Protein AF-A0A7R9QII0-F1 (afdb_monomer)

Sequence (532 aa):
MMVEILCGILSGGLYGPTINEHKTTFDPMNLSHCFIAINPECFAPGFAERMQDLMDSCRSQVPASGQSSVMVAGDPEREHMKLCDSLGGIPYHVNQIKFAKHTMNYILIVCLLGVSVGQLWADTCTMSTSQRQDCGDVSTTATSCTAKGCCWQVTTEAGRPNCFYMIADSTPATTSAPPPAPTPASSGKKVFIHMMPWFETKASNNGQWGQHWTMANMNPDIIQSNGERQIASHYYPLIDLYASGDPDVIDWQLGLMRLSGVTGVIIDWPGSYNALDYARNRQNAEAIIAGTQRNGLQFAIDYEDHNLALANVADTVGQATQDMEYLQNNYFSKANYVRINGAPLLLDFGPQTLEGSQWDQAFTPLNPKPLFLPLWYQIGDCGTSGKGEYPWIYSDFMSGLQNFYSNHPLPFKMGVAYPGFNTDYAAGGWGGPTWTIPVGTDTFSQTLSLALANADYIQVATWNDYGEGTMVEPTRDFGYSFLTILQQQLGSKHTQADLEQLTTIYNSKKANQGNQAQLALLETQRLALINS

InterPro domains:
  IPR000519 P-type trefoil domain [PF00088] (125-165)
  IPR000519 P-type trefoil domain [PS51448] (123-167)
  IPR000519 P-type trefoil domain [SM00018] (123-170)
  IPR000519 P-type trefoil domain [cd00111] (123-165)
  IPR003767 Malate/L-lactate dehydrogenase-like [PF02615] (1-95)
  IPR003767 Malate/L-lactate dehydrogenase-like [PTHR11091] (1-104)
  IPR036111 Malate/L-sulfolactate/L-lactate dehydrogenase-like superfamily [SSF89733] (1-103)
  IPR043143 Malate/L-sulfolactate/L-lactate dehydrogenase-like, NADPH binding domain [G3DSA:3.30.1370.60] (1-83)
  IPR044913 P-type trefoil domain superfamily [G3DSA:4.10.110.10] (118-170)
  IPR044913 P-type trefoil domain superfamily [SSF57492] (121-166)

Structure (mmCIF, N/CA/C/O backbone):
data_AF-A0A7R9QII0-F1
#
_entry.id   AF-A0A7R9QII0-F1
#
loop_
_atom_site.group_PDB
_atom_site.id
_atom_site.type_symbol
_atom_site.label_atom_id
_atom_site.label_alt_id
_atom_site.label_comp_id
_atom_site.label_asym_id
_atom_site.label_entity_id
_atom_site.label_seq_id
_atom_site.pdbx_PDB_ins_code
_atom_site.Cartn_x
_atom_site.Cartn_y
_atom_site.Cartn_z
_atom_site.occupancy
_atom_site.B_iso_or_equiv
_atom_site.auth_seq_id
_atom_site.auth_comp_id
_atom_site.auth_asym_id
_atom_site.auth_atom_id
_atom_site.pdbx_PDB_model_num
ATOM 1 N N . MET A 1 1 ? -39.741 -20.811 18.823 1.00 82.19 1 MET A N 1
ATOM 2 C CA . MET A 1 1 ? -39.951 -21.397 17.478 1.00 82.19 1 MET A CA 1
ATOM 3 C C . MET A 1 1 ? -39.461 -20.476 16.369 1.00 82.19 1 MET A C 1
ATOM 5 O O . MET A 1 1 ? -38.515 -20.855 15.707 1.00 82.19 1 MET A O 1
ATOM 9 N N . MET A 1 2 ? -40.021 -19.271 16.182 1.00 85.56 2 MET A N 1
ATOM 10 C CA . MET A 1 2 ? -39.556 -18.360 15.115 1.00 85.56 2 MET A CA 1
ATOM 11 C C . MET A 1 2 ? -38.064 -18.011 15.235 1.00 85.56 2 MET A C 1
ATOM 13 O O . MET A 1 2 ? -37.347 -18.078 14.248 1.00 85.56 2 MET A O 1
ATOM 17 N N . VAL A 1 3 ? -37.584 -17.754 16.456 1.00 82.19 3 VAL A N 1
ATOM 18 C CA . VAL A 1 3 ? -36.152 -17.551 16.740 1.00 82.19 3 VAL A CA 1
ATOM 19 C C . VAL A 1 3 ? -35.313 -18.772 16.349 1.00 82.19 3 VAL A C 1
ATOM 21 O O . VAL A 1 3 ? -34.310 -18.618 15.675 1.00 82.19 3 VAL A O 1
ATOM 24 N N . GLU A 1 4 ? -35.744 -19.986 16.696 1.00 87.38 4 GLU A N 1
ATOM 25 C CA . GLU A 1 4 ? -35.013 -21.218 16.348 1.00 87.38 4 GLU A CA 1
ATOM 26 C C . GLU A 1 4 ? -34.943 -21.429 14.832 1.00 87.38 4 GLU A C 1
ATOM 28 O O . GLU A 1 4 ? -33.899 -21.789 14.301 1.00 87.38 4 GLU A O 1
ATOM 33 N N . ILE A 1 5 ? -36.046 -21.173 14.120 1.00 90.06 5 ILE A N 1
ATOM 34 C CA . ILE A 1 5 ? -36.104 -21.308 12.661 1.00 90.06 5 ILE A CA 1
ATOM 35 C C . ILE A 1 5 ? -35.150 -20.311 12.007 1.00 90.06 5 ILE A C 1
ATOM 37 O O . ILE A 1 5 ? -34.329 -20.703 11.184 1.00 90.06 5 ILE A O 1
ATOM 41 N N . LEU A 1 6 ? -35.259 -19.034 12.377 1.00 89.44 6 LEU A N 1
ATOM 42 C CA . LEU A 1 6 ? -34.512 -17.959 11.732 1.00 89.44 6 LEU A CA 1
ATOM 43 C C . LEU A 1 6 ? -33.031 -17.974 12.107 1.00 89.44 6 LEU A C 1
ATOM 45 O O . LEU A 1 6 ? -32.183 -17.815 11.237 1.00 89.44 6 LEU A O 1
ATOM 49 N N . CYS A 1 7 ? -32.726 -18.169 13.388 1.00 85.62 7 CYS A N 1
ATOM 50 C CA . CYS A 1 7 ? -31.375 -18.017 13.914 1.00 85.62 7 CYS A CA 1
ATOM 51 C C . CYS A 1 7 ? -30.607 -19.331 14.035 1.00 85.62 7 CYS A C 1
ATOM 53 O O . CYS A 1 7 ? -29.396 -19.264 14.131 1.00 85.62 7 CYS A O 1
ATOM 55 N N . GLY A 1 8 ? -31.265 -20.492 14.087 1.00 88.50 8 GLY A N 1
ATOM 56 C CA . GLY A 1 8 ? -30.594 -21.792 14.195 1.00 88.50 8 GLY A CA 1
ATOM 57 C C . GLY A 1 8 ? -30.717 -22.599 12.908 1.00 88.50 8 GLY A C 1
ATOM 58 O O . GLY A 1 8 ? -29.732 -22.884 12.236 1.00 88.50 8 GLY A O 1
ATOM 59 N N . ILE A 1 9 ? -31.949 -22.942 12.528 1.00 90.44 9 ILE A N 1
ATOM 60 C CA . ILE A 1 9 ? -32.208 -23.877 11.425 1.00 90.44 9 ILE A CA 1
ATOM 61 C C . ILE A 1 9 ? -31.787 -23.304 10.066 1.00 90.44 9 ILE A C 1
ATOM 63 O O . ILE A 1 9 ? -31.111 -23.996 9.311 1.00 90.44 9 ILE A O 1
ATOM 67 N N . LEU A 1 10 ? -32.162 -22.060 9.742 1.00 85.75 10 LEU A N 1
ATOM 68 C CA . LEU A 1 10 ? -31.841 -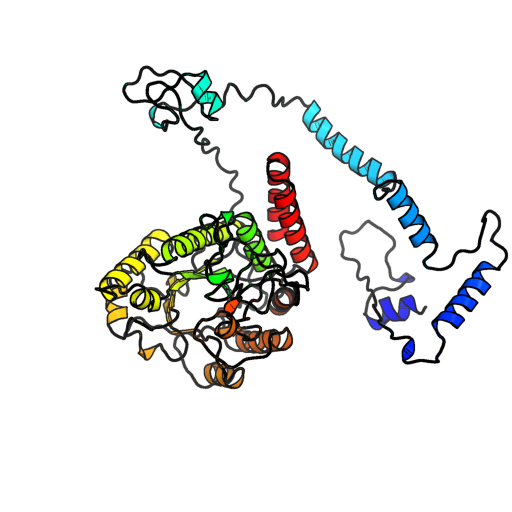21.456 8.441 1.00 85.75 10 LEU A CA 1
ATOM 69 C C . LEU A 1 10 ? -30.344 -21.190 8.248 1.00 85.75 10 LEU A C 1
ATOM 71 O O . LEU A 1 10 ? -29.857 -21.265 7.124 1.00 85.75 10 LEU A O 1
ATOM 75 N N . SER A 1 11 ? -29.622 -20.884 9.322 1.00 85.56 11 SER A N 1
ATOM 76 C CA . SER A 1 11 ? -28.190 -20.575 9.279 1.00 85.56 11 SER A CA 1
ATOM 77 C C . SER A 1 11 ? -27.290 -21.806 9.433 1.00 85.56 11 SER A C 1
ATOM 79 O O . SER A 1 11 ? -26.079 -21.688 9.278 1.00 85.56 11 SER A O 1
ATOM 81 N N . GLY A 1 12 ? -27.853 -22.975 9.766 1.00 87.00 12 GLY A N 1
ATOM 82 C CA . GLY A 1 12 ? -27.080 -24.177 10.104 1.00 87.00 12 GLY A CA 1
ATOM 83 C C . GLY A 1 12 ? -26.438 -24.147 11.501 1.00 87.00 12 GLY A C 1
ATOM 84 O O . GLY A 1 12 ? -25.517 -24.921 11.773 1.00 87.00 12 GLY A O 1
ATOM 85 N N . GLY A 1 13 ? -26.909 -23.263 12.383 1.00 87.00 13 GLY A N 1
ATOM 86 C CA . GLY A 1 13 ? -26.471 -23.163 13.773 1.00 87.00 13 GLY A CA 1
ATOM 87 C C . GLY A 1 13 ? -27.156 -24.166 14.705 1.00 87.00 13 GLY A C 1
ATOM 88 O O . GLY A 1 13 ? -28.163 -24.797 14.374 1.00 87.00 13 GLY A O 1
ATOM 89 N N . LEU A 1 14 ? -26.619 -24.293 15.917 1.00 85.69 14 LEU A N 1
ATOM 90 C CA . LEU A 1 14 ? -27.249 -25.036 17.007 1.00 85.69 14 LEU A CA 1
ATOM 91 C C . LEU A 1 14 ? -28.515 -24.310 17.492 1.00 85.69 14 LEU A C 1
ATOM 93 O O . LEU A 1 14 ? -28.587 -23.083 17.510 1.00 85.69 14 LEU A O 1
ATOM 97 N N . TYR A 1 15 ? -29.506 -25.090 17.910 1.00 86.31 15 TYR A N 1
ATOM 98 C CA . TYR A 1 15 ? -30.827 -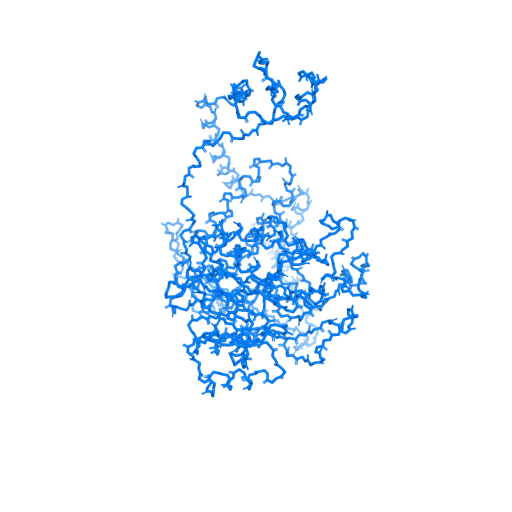24.641 18.361 1.00 86.31 15 TYR A CA 1
ATOM 99 C C . TYR A 1 15 ? -31.179 -25.290 19.705 1.00 86.31 15 TYR A C 1
ATOM 101 O O . TYR A 1 15 ? -30.685 -26.380 19.999 1.00 86.31 15 TYR A O 1
ATOM 109 N N . GLY A 1 16 ? -32.027 -24.644 20.510 1.00 81.06 16 GLY A N 1
ATOM 110 C CA . GLY A 1 16 ? -32.314 -24.942 21.928 1.00 81.06 16 GLY A CA 1
ATOM 111 C C . GLY A 1 16 ? -31.680 -26.216 22.536 1.00 81.06 16 GLY A C 1
ATOM 112 O O . GLY A 1 16 ? -30.638 -26.110 23.176 1.00 81.06 16 GLY A O 1
ATOM 113 N N . PRO A 1 17 ? -32.252 -27.425 22.342 1.00 82.69 17 PRO A N 1
ATOM 114 C CA . PRO A 1 17 ? -31.774 -28.666 22.980 1.00 82.69 17 PRO A CA 1
ATOM 115 C C . PRO A 1 17 ? -30.389 -29.165 22.539 1.00 82.69 17 PRO A C 1
ATOM 117 O O . PRO A 1 17 ? -29.831 -30.057 23.169 1.00 82.69 17 PRO A O 1
ATOM 120 N N . THR A 1 18 ? -29.865 -28.653 21.426 1.00 80.75 18 THR A N 1
ATOM 121 C CA . THR A 1 18 ? -28.542 -29.006 20.879 1.00 80.75 18 THR A CA 1
ATOM 122 C C . THR A 1 18 ? -27.448 -28.040 21.329 1.00 80.75 18 THR A C 1
ATOM 124 O O . THR A 1 18 ? -26.268 -28.280 21.078 1.00 80.75 18 THR A O 1
ATOM 127 N N . ILE A 1 19 ? -27.828 -26.947 21.998 1.00 78.50 19 ILE A N 1
ATOM 128 C CA . ILE A 1 19 ? -26.887 -26.016 22.607 1.00 78.50 19 ILE A CA 1
ATOM 129 C C . ILE A 1 19 ? -26.400 -26.658 23.903 1.00 78.50 19 ILE A C 1
ATOM 131 O O . ILE A 1 19 ? -27.171 -26.855 24.840 1.00 78.50 19 ILE A O 1
ATOM 135 N N . ASN A 1 20 ? -25.113 -26.994 23.955 1.00 69.38 20 ASN A N 1
ATOM 136 C CA . ASN A 1 20 ? -24.515 -27.559 25.156 1.00 69.38 20 ASN A CA 1
ATOM 137 C C . ASN A 1 20 ? -24.602 -26.547 26.306 1.00 69.38 20 ASN A C 1
ATOM 139 O O . ASN A 1 20 ? -23.980 -25.481 26.272 1.00 69.38 20 ASN A O 1
ATOM 143 N N . GLU A 1 21 ? -25.332 -26.898 27.361 1.00 60.50 21 GLU A N 1
ATOM 144 C CA . GLU A 1 21 ? -25.168 -26.254 28.655 1.00 60.50 21 GLU A CA 1
ATOM 145 C C . GLU A 1 21 ? -23.774 -26.641 29.153 1.00 60.50 21 GLU A C 1
ATOM 147 O O . GLU A 1 21 ? -23.586 -27.785 29.531 1.00 60.50 21 GLU A O 1
ATOM 152 N N . HIS A 1 22 ? -22.767 -25.767 29.042 1.00 49.97 22 HIS A N 1
ATOM 153 C CA . HIS A 1 22 ? -21.716 -25.550 30.050 1.00 49.97 22 HIS A CA 1
ATOM 154 C C . HIS A 1 22 ? -20.504 -24.775 29.504 1.00 49.97 22 HIS A C 1
ATOM 156 O O . HIS A 1 22 ? -19.934 -25.060 28.456 1.00 49.97 22 HIS A O 1
ATOM 162 N N . LYS A 1 23 ? -20.052 -23.819 30.323 1.00 46.09 23 LYS A N 1
ATOM 163 C CA . LYS A 1 23 ? -18.820 -23.021 30.211 1.00 46.09 23 LYS A CA 1
ATOM 164 C C . LYS A 1 23 ? -17.547 -23.848 30.499 1.00 46.09 23 LYS A C 1
ATOM 166 O O . LYS A 1 23 ? -16.675 -23.381 31.227 1.00 46.09 23 LYS A O 1
ATOM 171 N N . THR A 1 24 ? -17.481 -25.099 30.046 1.00 44.69 24 THR A N 1
ATOM 172 C CA . THR A 1 24 ? -16.428 -26.067 30.428 1.00 44.69 24 THR A CA 1
ATOM 173 C C . THR A 1 24 ? -15.530 -26.502 29.276 1.00 44.69 24 THR A C 1
ATOM 175 O O . THR A 1 24 ? -14.550 -27.202 29.516 1.00 44.69 24 THR A O 1
ATOM 178 N N . THR A 1 25 ? -15.821 -26.087 28.047 1.00 49.56 25 THR A N 1
ATOM 179 C CA . THR A 1 25 ? -14.994 -26.372 26.872 1.00 49.56 25 THR A CA 1
ATOM 180 C C . THR A 1 25 ? -14.550 -25.062 26.228 1.00 49.56 25 THR A C 1
ATOM 182 O O . THR A 1 25 ? -15.327 -24.114 26.140 1.00 49.56 25 THR A O 1
ATOM 185 N N . PHE A 1 26 ? -13.292 -25.009 25.786 1.00 55.25 26 PHE A N 1
ATOM 186 C CA . PHE A 1 26 ? -12.743 -23.912 24.974 1.00 55.25 26 PHE A CA 1
ATOM 187 C C . PHE A 1 26 ? -13.164 -24.013 23.498 1.00 55.25 26 PHE A C 1
ATOM 189 O O . PHE A 1 26 ? -12.687 -23.247 22.664 1.00 55.25 26 PHE A O 1
ATOM 196 N N . ASP A 1 27 ? -14.044 -24.960 23.173 1.00 57.41 27 ASP A N 1
ATOM 197 C CA . ASP A 1 27 ? -14.521 -25.175 21.817 1.00 57.41 27 ASP A CA 1
ATOM 198 C C . ASP A 1 27 ? -15.495 -24.058 21.408 1.00 57.41 27 ASP A C 1
ATOM 200 O O . ASP A 1 27 ? -16.428 -23.751 22.164 1.00 57.41 27 ASP A O 1
ATOM 204 N N . PRO A 1 28 ? -15.315 -23.452 20.219 1.00 60.91 28 PRO A N 1
ATOM 205 C CA . PRO A 1 28 ? -16.253 -22.480 19.676 1.00 60.91 28 PRO A CA 1
ATOM 206 C C . PRO A 1 28 ? -17.664 -23.070 19.608 1.00 60.91 28 PRO A C 1
ATOM 208 O O . PRO A 1 28 ? -17.891 -24.123 19.010 1.00 60.91 28 PRO A O 1
ATOM 211 N N . MET A 1 29 ? -18.633 -22.388 20.217 1.00 65.50 29 MET A N 1
ATOM 212 C CA . MET A 1 29 ? -20.031 -22.794 20.118 1.00 65.50 29 MET A CA 1
ATOM 213 C C . MET A 1 29 ? -20.562 -22.405 18.734 1.00 65.50 29 MET A C 1
ATOM 215 O O . MET A 1 29 ? -20.502 -21.233 18.368 1.00 65.50 29 MET A O 1
ATOM 219 N N . ASN A 1 30 ? -21.110 -23.367 17.983 1.00 80.31 30 ASN A N 1
ATOM 220 C CA . ASN A 1 30 ? -21.762 -23.135 16.685 1.00 80.31 30 ASN A CA 1
ATOM 221 C C . ASN A 1 30 ? -23.136 -22.455 16.869 1.00 80.31 30 ASN A C 1
ATOM 223 O O . ASN A 1 30 ? -24.184 -23.019 16.562 1.00 80.31 30 ASN A O 1
ATOM 227 N N . LEU A 1 31 ? -23.133 -21.267 17.468 1.00 83.50 31 LEU A N 1
ATOM 228 C CA . LEU A 1 31 ? -24.304 -20.413 17.614 1.00 83.50 31 LEU A CA 1
ATOM 229 C C . LEU A 1 31 ? -24.453 -19.553 16.364 1.00 83.50 31 LEU A C 1
ATOM 231 O O . LEU A 1 31 ? -23.494 -19.277 15.649 1.00 83.50 31 LEU A O 1
ATOM 235 N N . SER A 1 32 ? -25.673 -19.120 16.097 1.00 83.06 32 SER A N 1
ATOM 236 C CA . SER A 1 32 ? -25.985 -18.324 14.921 1.00 83.06 32 SER A CA 1
ATOM 237 C C . SER A 1 32 ? -26.992 -17.234 15.263 1.00 83.06 32 SER A C 1
ATOM 239 O O . SER A 1 32 ? -27.704 -17.305 16.268 1.00 83.06 32 SER A O 1
ATOM 241 N N . HIS A 1 33 ? -27.028 -16.201 14.426 1.00 84.94 33 HIS A N 1
ATOM 242 C CA . HIS A 1 33 ? -27.977 -15.101 14.530 1.00 84.94 33 HIS A CA 1
ATOM 243 C C . HIS A 1 33 ? -28.626 -14.815 13.177 1.00 84.94 33 HIS A C 1
ATOM 245 O O . HIS A 1 33 ? -28.117 -15.210 12.130 1.00 84.94 33 HIS A O 1
ATOM 251 N N . CYS A 1 34 ? -29.753 -14.113 13.201 1.00 86.25 34 CYS A N 1
ATOM 252 C CA . CYS A 1 34 ? -30.430 -13.649 12.002 1.00 86.25 34 CYS A CA 1
ATOM 253 C C . CYS A 1 34 ? -30.789 -12.177 12.180 1.00 86.25 34 CYS A C 1
ATOM 255 O O . CYS A 1 34 ? -31.411 -11.806 13.179 1.00 86.25 34 CYS A O 1
ATOM 257 N N . PHE A 1 35 ? -30.417 -11.353 11.203 1.00 89.00 35 PHE A N 1
ATOM 258 C CA . PHE A 1 35 ? -30.886 -9.978 11.095 1.00 89.00 35 PHE A CA 1
ATOM 259 C C . PHE A 1 35 ? -31.840 -9.861 9.917 1.00 89.00 35 PHE A C 1
ATOM 261 O O . PHE A 1 35 ? -31.536 -10.305 8.811 1.00 89.00 35 PHE A O 1
ATOM 268 N N . ILE A 1 36 ? -32.993 -9.240 10.157 1.00 86.00 36 ILE A N 1
ATOM 269 C CA . ILE A 1 36 ? -33.996 -8.983 9.128 1.00 86.00 36 ILE A CA 1
ATOM 270 C C . ILE A 1 36 ? -34.345 -7.500 9.183 1.00 86.00 36 ILE A C 1
ATOM 272 O O . ILE A 1 36 ? -34.853 -7.016 10.194 1.00 86.00 36 ILE A O 1
ATOM 276 N N . ALA A 1 37 ? -34.089 -6.789 8.087 1.00 90.50 37 ALA A N 1
ATOM 277 C CA . ALA A 1 37 ? -34.572 -5.430 7.890 1.00 90.50 37 ALA A CA 1
ATOM 278 C C . ALA A 1 37 ? -35.915 -5.488 7.154 1.00 90.50 37 ALA A C 1
ATOM 280 O O . ALA A 1 37 ? -35.995 -5.971 6.026 1.00 90.50 37 ALA A O 1
ATOM 281 N N . ILE A 1 38 ? -36.976 -5.016 7.805 1.00 88.88 38 ILE A N 1
ATOM 282 C CA . ILE A 1 38 ? -38.323 -4.967 7.232 1.00 88.88 38 ILE A CA 1
ATOM 283 C C . ILE A 1 38 ? -38.738 -3.506 7.155 1.00 88.88 38 ILE A C 1
ATOM 285 O O . ILE A 1 38 ? -38.748 -2.826 8.179 1.00 88.88 38 ILE A O 1
ATOM 289 N N . ASN A 1 39 ? -39.124 -3.039 5.966 1.00 90.44 39 ASN A N 1
ATOM 290 C CA . ASN A 1 39 ? -39.838 -1.774 5.845 1.00 90.44 39 ASN A CA 1
ATOM 291 C C . ASN A 1 39 ? -41.340 -2.015 6.114 1.00 90.44 39 ASN A C 1
ATOM 293 O O . ASN A 1 39 ? -42.009 -2.610 5.262 1.00 90.44 39 ASN A O 1
ATOM 297 N N . PRO A 1 40 ? -41.895 -1.583 7.265 1.00 92.00 40 PRO A N 1
ATOM 298 C CA . PRO A 1 40 ? -43.305 -1.800 7.587 1.00 92.00 40 PRO A CA 1
ATOM 299 C C . PRO A 1 40 ? -44.261 -1.063 6.635 1.00 92.00 40 PRO A C 1
ATOM 301 O O . PRO A 1 40 ? -45.417 -1.465 6.514 1.00 92.00 40 PRO A O 1
ATOM 304 N N . GLU A 1 41 ? -43.794 -0.031 5.925 1.00 89.12 41 GLU A N 1
ATOM 305 C CA . GLU A 1 41 ? -44.595 0.739 4.962 1.00 89.12 41 GLU A CA 1
ATOM 306 C C . GLU A 1 41 ? -44.944 -0.058 3.699 1.00 89.12 41 GLU A C 1
ATOM 308 O O . GLU A 1 41 ? -45.898 0.274 3.001 1.00 89.12 41 GLU A O 1
ATOM 313 N N . CYS A 1 42 ? -44.217 -1.143 3.417 1.00 93.62 42 CYS A N 1
ATOM 314 C CA . CYS A 1 42 ? -44.529 -2.050 2.312 1.00 93.62 42 CYS A CA 1
ATOM 315 C C . CYS A 1 42 ? -45.705 -3.000 2.616 1.00 93.62 42 CYS A C 1
ATOM 317 O O . CYS A 1 42 ? -46.102 -3.779 1.749 1.00 93.62 42 CYS A O 1
ATOM 319 N N . PHE A 1 43 ? -46.246 -2.969 3.838 1.00 91.19 43 PHE A N 1
ATOM 320 C CA . PHE A 1 43 ? -47.350 -3.819 4.288 1.00 91.19 43 PHE A CA 1
ATOM 321 C C . PHE A 1 43 ? -48.618 -2.985 4.530 1.00 91.19 43 PHE A C 1
ATOM 323 O O . PHE A 1 43 ? -48.779 -1.889 3.999 1.00 91.19 43 PHE A O 1
ATOM 330 N N . ALA A 1 44 ? -49.574 -3.514 5.301 1.00 93.19 44 ALA A N 1
ATOM 331 C CA . ALA A 1 44 ? -50.820 -2.809 5.580 1.00 93.19 44 ALA A CA 1
ATOM 332 C C . ALA A 1 44 ? -50.554 -1.429 6.232 1.00 93.19 44 ALA A C 1
ATOM 334 O O . ALA A 1 44 ? -49.833 -1.368 7.236 1.00 93.19 44 ALA A O 1
ATOM 335 N N . PRO A 1 45 ? -51.175 -0.339 5.738 1.00 92.69 45 PRO A N 1
ATOM 336 C CA . PRO A 1 45 ? -50.940 1.020 6.238 1.00 92.69 45 PRO A CA 1
ATOM 337 C C . PRO A 1 45 ? -51.347 1.147 7.706 1.00 92.69 45 PRO A C 1
ATOM 339 O O . PRO A 1 45 ? -52.280 0.471 8.127 1.00 92.69 45 PRO A O 1
ATOM 342 N N . GLY A 1 46 ? -50.687 2.005 8.486 1.00 93.25 46 GLY A N 1
ATOM 343 C CA . GLY A 1 46 ? -50.987 2.200 9.913 1.00 93.25 46 GLY A CA 1
ATOM 344 C C . GLY A 1 46 ? -50.347 1.157 10.843 1.00 93.25 46 GLY A C 1
ATOM 345 O O . GLY A 1 46 ? -50.965 0.683 11.798 1.00 93.25 46 GLY A O 1
ATOM 346 N N . PHE A 1 47 ? -49.137 0.696 10.505 1.00 94.56 47 PHE A N 1
ATOM 347 C CA . PHE A 1 47 ? -48.397 -0.280 11.312 1.00 94.56 47 PHE A CA 1
ATOM 348 C C . PHE A 1 47 ? -48.096 0.246 12.720 1.00 94.56 47 PHE A C 1
ATOM 350 O O . PHE A 1 47 ? -48.286 -0.490 13.687 1.00 94.56 47 PHE A O 1
ATOM 357 N N . ALA A 1 48 ? -47.663 1.504 12.838 1.00 90.75 48 ALA A N 1
ATOM 358 C CA . ALA A 1 48 ? -47.276 2.101 14.113 1.00 90.75 48 ALA A CA 1
ATOM 359 C C . ALA A 1 48 ? -48.454 2.149 15.095 1.00 90.75 48 ALA A C 1
ATOM 361 O O . ALA A 1 48 ? -48.307 1.741 16.243 1.00 90.75 48 ALA A O 1
ATOM 362 N N . GLU A 1 49 ? -49.635 2.555 14.631 1.00 94.38 49 GLU A N 1
ATOM 363 C CA . GLU A 1 49 ? -50.853 2.639 15.436 1.00 94.38 49 GLU A CA 1
ATOM 364 C C . GLU A 1 49 ? -51.302 1.259 15.914 1.00 94.38 49 GLU A C 1
ATOM 366 O O . GLU A 1 49 ? -51.608 1.084 17.090 1.00 94.38 49 GLU A O 1
ATOM 371 N N . ARG A 1 50 ? -51.285 0.250 15.034 1.00 95.12 50 ARG A N 1
ATOM 372 C CA . ARG A 1 50 ? -51.627 -1.129 15.421 1.00 95.12 50 ARG A CA 1
ATOM 373 C C . ARG A 1 50 ? -50.611 -1.740 16.379 1.00 95.12 50 ARG A C 1
ATOM 375 O O . ARG A 1 50 ? -50.989 -2.492 17.271 1.00 95.12 50 ARG A O 1
ATOM 382 N N . MET A 1 51 ? -49.325 -1.452 16.187 1.00 93.62 51 MET A N 1
ATOM 383 C CA . MET A 1 51 ? -48.284 -1.927 17.094 1.00 93.62 51 MET A CA 1
ATOM 384 C C . MET A 1 51 ? -48.418 -1.255 18.463 1.00 93.62 51 MET A C 1
ATOM 386 O O . MET A 1 51 ? -48.279 -1.921 19.485 1.00 93.62 51 MET A O 1
ATOM 390 N N . GLN A 1 52 ? -48.745 0.037 18.494 1.00 93.81 52 GLN A N 1
ATOM 391 C CA . GLN A 1 52 ? -49.032 0.765 19.726 1.00 93.81 52 GLN A CA 1
ATOM 392 C C . GLN A 1 52 ? -50.248 0.179 20.457 1.00 93.81 52 GLN A C 1
ATOM 394 O O . GLN A 1 52 ? -50.136 -0.152 21.633 1.00 93.81 52 GLN A O 1
ATOM 399 N N . ASP A 1 53 ? -51.356 -0.057 19.750 1.00 95.88 53 ASP A N 1
ATOM 400 C CA . ASP A 1 53 ? -52.566 -0.681 20.305 1.00 95.88 53 ASP A CA 1
ATOM 401 C C . ASP A 1 53 ? -52.297 -2.086 20.877 1.00 95.88 53 ASP A C 1
ATOM 403 O O . ASP A 1 53 ? -52.734 -2.424 21.981 1.00 95.88 53 ASP A O 1
ATOM 407 N N . LEU A 1 54 ? -51.488 -2.895 20.182 1.00 94.94 54 LEU A N 1
ATOM 408 C CA . LEU A 1 54 ? -51.042 -4.197 20.682 1.00 94.94 54 LEU A CA 1
ATOM 409 C C . LEU A 1 54 ? -50.196 -4.062 21.958 1.00 94.94 54 LEU A C 1
ATOM 411 O O . LEU A 1 54 ? -50.407 -4.806 22.917 1.00 94.94 54 LEU A O 1
ATOM 415 N N . MET A 1 55 ? -49.244 -3.124 21.994 1.00 94.06 55 MET A N 1
ATOM 416 C CA . MET A 1 55 ? -48.427 -2.884 23.189 1.00 94.06 55 MET A CA 1
ATOM 417 C C . MET A 1 55 ? -49.282 -2.435 24.377 1.00 94.06 55 MET A C 1
ATOM 419 O O . MET A 1 55 ? -49.086 -2.930 25.486 1.00 94.06 55 MET A O 1
ATOM 423 N N . ASP A 1 56 ? -50.247 -1.546 24.156 1.00 93.94 56 ASP A N 1
ATOM 424 C CA . ASP A 1 56 ? -51.132 -1.037 25.206 1.00 93.94 56 ASP A CA 1
ATOM 425 C C . ASP A 1 56 ? -52.100 -2.120 25.705 1.00 93.94 56 ASP A C 1
ATOM 427 O O . ASP A 1 56 ? -52.324 -2.265 26.911 1.00 93.94 56 ASP A O 1
ATOM 431 N N . SER A 1 57 ? -52.581 -2.977 24.804 1.00 94.81 57 SER A N 1
ATOM 432 C CA . SER A 1 57 ? -53.360 -4.170 25.150 1.00 94.81 57 SER A CA 1
ATOM 433 C C . SER A 1 57 ? -52.572 -5.138 26.038 1.00 94.81 57 SER A C 1
ATOM 435 O O . SER A 1 57 ? -53.118 -5.664 27.009 1.00 94.81 57 SER A O 1
ATOM 437 N N . CYS A 1 58 ? -51.281 -5.341 25.763 1.00 93.00 58 CYS A N 1
ATOM 438 C CA . CYS A 1 58 ? -50.403 -6.137 26.622 1.00 93.00 58 CYS A CA 1
ATOM 439 C C . CYS A 1 58 ? -50.180 -5.466 27.986 1.00 93.00 58 CYS A C 1
ATOM 441 O O . CYS A 1 58 ? -50.291 -6.121 29.020 1.00 93.00 58 CYS A O 1
ATOM 443 N N . ARG A 1 59 ? -49.908 -4.157 28.007 1.00 92.00 59 ARG A N 1
ATOM 444 C CA . ARG A 1 59 ? -49.650 -3.395 29.242 1.00 92.00 59 ARG A CA 1
ATOM 445 C C . ARG A 1 59 ? -50.867 -3.281 30.159 1.00 92.00 59 ARG A C 1
ATOM 447 O O . ARG A 1 59 ? -50.698 -3.149 31.367 1.00 92.00 59 ARG A O 1
ATOM 454 N N . SER A 1 60 ? -52.077 -3.339 29.603 1.00 93.31 60 SER A N 1
ATOM 455 C CA . SER A 1 60 ? -53.329 -3.294 30.370 1.00 93.31 60 SER A CA 1
ATOM 456 C C . SER A 1 60 ? -53.700 -4.620 31.046 1.00 93.31 60 SER A C 1
ATOM 458 O O . SER A 1 60 ? -54.659 -4.662 31.819 1.00 93.31 60 SER A O 1
ATOM 460 N N . GLN A 1 61 ? -52.952 -5.701 30.792 1.00 95.25 61 GLN A N 1
ATOM 461 C CA . GLN A 1 61 ? -53.173 -6.973 31.474 1.00 95.25 61 GLN A CA 1
ATOM 462 C C . GLN A 1 61 ? -52.806 -6.885 32.961 1.00 95.25 61 GLN A C 1
ATOM 464 O O . GLN A 1 61 ? -51.978 -6.078 33.383 1.00 95.25 61 GLN A O 1
ATOM 469 N N . VAL A 1 62 ? -53.416 -7.756 33.768 1.00 94.44 62 VAL A N 1
ATOM 470 C CA . VAL A 1 62 ? -53.111 -7.849 35.201 1.00 94.44 62 VAL A CA 1
ATOM 471 C C . VAL A 1 62 ? -51.662 -8.329 35.382 1.00 94.44 62 VAL A C 1
ATOM 473 O O . VAL A 1 62 ? -51.323 -9.401 34.873 1.00 94.44 62 VAL A O 1
ATOM 476 N N . PRO A 1 63 ? -50.802 -7.586 36.108 1.00 93.19 63 PRO A N 1
ATOM 477 C CA . PRO A 1 63 ? -49.437 -8.021 36.379 1.00 93.19 63 PRO A CA 1
ATOM 478 C C . PRO A 1 63 ? -49.394 -9.338 37.159 1.00 93.19 63 PRO A C 1
ATOM 480 O O . PRO A 1 63 ? -50.265 -9.629 37.982 1.00 93.19 63 PRO A O 1
ATOM 483 N N . ALA A 1 64 ? -48.346 -10.131 36.934 1.00 89.56 64 ALA A N 1
ATOM 484 C CA . ALA A 1 64 ? -48.109 -11.336 37.721 1.00 89.56 64 ALA A CA 1
ATOM 485 C C . ALA A 1 64 ? -47.894 -10.996 39.209 1.00 89.56 64 ALA A C 1
ATOM 487 O O . ALA A 1 64 ? -47.415 -9.915 39.553 1.00 89.56 64 ALA A O 1
ATOM 488 N N . SER A 1 65 ? -48.211 -11.938 40.104 1.00 91.06 65 SER A N 1
ATOM 489 C CA . SER A 1 65 ? -48.029 -11.756 41.551 1.00 91.06 65 SER A CA 1
ATOM 490 C C . SER A 1 65 ? -46.601 -11.302 41.885 1.00 91.06 65 SER A C 1
ATOM 492 O O . SER A 1 65 ? -45.635 -11.980 41.540 1.00 91.06 65 SER A O 1
ATOM 494 N N . GLY A 1 66 ? -46.476 -10.170 42.583 1.00 89.81 66 GLY A N 1
ATOM 495 C CA . GLY A 1 66 ? -45.189 -9.565 42.948 1.00 89.81 66 GLY A CA 1
ATOM 496 C C . GLY A 1 66 ? -44.596 -8.609 41.906 1.00 89.81 66 GLY A C 1
ATOM 497 O O . GLY A 1 66 ? -43.529 -8.060 42.158 1.00 89.81 66 GLY A O 1
ATOM 498 N N . GLN A 1 67 ? -45.269 -8.387 40.773 1.00 89.12 67 GLN A N 1
ATOM 499 C CA . GLN A 1 67 ? -44.882 -7.408 39.753 1.00 89.12 67 GLN A CA 1
ATOM 500 C C . GLN A 1 67 ? -45.805 -6.185 39.792 1.00 89.12 67 GLN A C 1
ATOM 502 O O . GLN A 1 67 ? -46.989 -6.296 40.110 1.00 89.12 67 GLN A O 1
ATOM 507 N N . SER A 1 68 ? -45.268 -5.008 39.466 1.00 88.38 68 SER A N 1
ATOM 508 C CA . SER A 1 68 ? -46.009 -3.737 39.477 1.00 88.38 68 SER A CA 1
ATOM 509 C C . SER A 1 68 ? -46.705 -3.410 38.155 1.00 88.38 68 SER A C 1
ATOM 511 O O . SER A 1 68 ? -47.650 -2.626 38.142 1.00 88.38 68 SER A O 1
ATOM 513 N N . SER A 1 69 ? -46.238 -3.981 37.045 1.00 91.38 69 SER A N 1
ATOM 514 C CA . SER A 1 69 ? -46.711 -3.693 35.687 1.00 91.38 69 SER A CA 1
ATOM 515 C C . SER A 1 69 ? -46.406 -4.857 34.743 1.00 91.38 69 SER A C 1
ATOM 517 O O . SER A 1 69 ? -45.557 -5.704 35.031 1.00 91.38 69 SER A O 1
ATOM 519 N N . VAL A 1 70 ? -47.100 -4.904 33.604 1.00 92.56 70 VAL A N 1
ATOM 520 C CA . VAL A 1 70 ? -46.735 -5.778 32.482 1.00 92.56 70 VAL A CA 1
ATOM 521 C C . VAL A 1 70 ? -45.786 -5.015 31.562 1.00 92.56 70 VAL A C 1
ATOM 523 O O . VAL A 1 70 ? -46.117 -3.932 31.086 1.00 92.56 70 VAL A O 1
ATOM 526 N N . MET A 1 71 ? -44.606 -5.585 31.328 1.00 89.56 71 MET A N 1
ATOM 527 C CA . MET A 1 71 ? -43.565 -5.019 30.467 1.00 89.56 71 MET A CA 1
ATOM 528 C C . MET A 1 71 ? -43.636 -5.655 29.077 1.00 89.56 71 MET A C 1
ATOM 530 O O . MET A 1 71 ? -43.861 -6.862 28.965 1.00 89.56 71 MET A O 1
ATOM 534 N N . VAL A 1 72 ? -43.409 -4.869 28.022 1.00 90.62 72 VAL A N 1
ATOM 535 C CA . VAL A 1 72 ? -43.230 -5.393 26.656 1.00 90.62 72 VAL A CA 1
ATOM 536 C C . VAL A 1 72 ? -41.768 -5.286 26.221 1.00 90.62 72 VAL A C 1
ATOM 538 O O . VAL A 1 72 ? -40.966 -4.596 26.852 1.00 90.62 72 VAL A O 1
ATOM 541 N N . ALA A 1 73 ? -41.404 -5.985 25.143 1.00 83.81 73 ALA A N 1
ATOM 542 C CA . ALA A 1 73 ? -40.052 -5.934 24.591 1.00 83.81 73 ALA A CA 1
ATOM 543 C C . ALA A 1 73 ? -39.609 -4.478 24.336 1.00 83.81 73 ALA A C 1
ATOM 545 O O . ALA A 1 73 ? -40.358 -3.681 23.764 1.00 83.81 73 ALA A O 1
ATOM 546 N N . GLY A 1 74 ? -38.402 -4.125 24.782 1.00 84.06 74 GLY A N 1
ATOM 547 C CA . GLY A 1 74 ? -37.866 -2.765 24.734 1.00 84.06 74 GLY A CA 1
ATOM 548 C C . GLY A 1 74 ? -38.074 -1.951 26.017 1.00 84.06 74 GLY A C 1
ATOM 549 O O . GLY A 1 74 ? -37.363 -0.964 26.214 1.00 84.06 74 GLY A O 1
ATOM 550 N N . ASP A 1 75 ? -39.028 -2.305 26.888 1.00 88.44 75 ASP A N 1
ATOM 551 C CA . ASP A 1 75 ? -39.218 -1.603 28.166 1.00 88.44 75 ASP A CA 1
ATOM 552 C C . ASP A 1 75 ? -38.062 -1.872 29.156 1.00 88.44 75 ASP A C 1
ATOM 554 O O . ASP A 1 75 ? -37.498 -0.891 29.652 1.00 88.44 75 ASP A O 1
ATOM 558 N N . PRO A 1 76 ? -37.627 -3.131 29.398 1.00 84.62 76 PRO A N 1
ATOM 559 C CA . PRO A 1 76 ? -36.479 -3.409 30.266 1.00 84.62 76 PRO A CA 1
ATOM 560 C C . PRO A 1 76 ? -35.190 -2.732 29.787 1.00 84.62 76 PRO A C 1
ATOM 562 O O . PRO A 1 76 ? -34.421 -2.207 30.590 1.00 84.62 76 PRO A O 1
ATOM 565 N N . GLU A 1 77 ? -34.964 -2.693 28.473 1.00 85.94 77 GLU A N 1
ATOM 566 C CA . GLU A 1 77 ? -33.805 -2.046 27.863 1.00 85.94 77 GLU A CA 1
ATOM 567 C C . GLU A 1 77 ? -33.848 -0.526 28.065 1.00 85.94 77 GLU A C 1
ATOM 569 O O . GLU A 1 77 ? -32.837 0.076 28.425 1.00 85.94 77 GLU A O 1
ATOM 574 N N . ARG A 1 78 ? -35.019 0.109 27.910 1.00 84.75 78 ARG A N 1
ATOM 575 C CA . ARG A 1 78 ? -35.199 1.545 28.193 1.00 84.75 78 ARG A CA 1
ATOM 576 C C . ARG A 1 78 ? -34.976 1.885 29.661 1.00 84.75 78 ARG A C 1
ATOM 578 O O . ARG A 1 78 ? -34.384 2.922 29.955 1.00 84.75 78 ARG A O 1
ATOM 585 N N . GLU A 1 79 ? -35.454 1.055 30.582 1.00 83.50 79 GLU A N 1
ATOM 586 C CA . GLU A 1 79 ? -35.203 1.243 32.014 1.00 83.50 79 GLU A CA 1
ATOM 587 C C . GLU A 1 79 ? -33.723 1.066 32.355 1.00 83.50 79 GLU A C 1
ATOM 589 O O . GLU A 1 79 ? -33.166 1.874 33.098 1.00 83.50 79 GLU A O 1
ATOM 594 N N . HIS A 1 80 ? -33.063 0.071 31.758 1.00 78.25 80 HIS A N 1
ATOM 595 C CA . HIS A 1 80 ? -31.632 -0.141 31.931 1.00 78.25 80 HIS A CA 1
ATOM 596 C C . HIS A 1 80 ? -30.801 1.023 31.374 1.00 78.25 80 HIS A C 1
ATOM 598 O O . HIS A 1 80 ? -29.877 1.473 32.043 1.00 78.25 80 HIS A O 1
ATOM 604 N N . MET A 1 81 ? -31.158 1.573 30.208 1.00 82.81 81 MET A N 1
ATOM 605 C CA . MET A 1 81 ? -30.498 2.767 29.664 1.00 82.81 81 MET A CA 1
ATOM 606 C C . MET A 1 81 ? -30.649 3.973 30.596 1.00 82.81 81 MET A C 1
ATOM 608 O O . MET A 1 81 ? -29.651 4.594 30.940 1.00 82.81 81 MET A O 1
ATOM 612 N N . LYS A 1 82 ? -31.860 4.241 31.110 1.00 82.75 82 LYS A N 1
ATOM 613 C CA . LYS A 1 82 ? -32.080 5.313 32.102 1.00 82.75 82 LYS A CA 1
ATOM 614 C C . LYS A 1 82 ? -31.247 5.114 33.368 1.00 82.75 82 LYS A C 1
ATOM 616 O O . LYS A 1 82 ? -30.752 6.083 33.941 1.00 82.75 82 LYS A O 1
ATOM 621 N N . LEU A 1 83 ? -31.102 3.868 33.818 1.00 75.38 83 LEU A N 1
ATOM 622 C CA . LEU A 1 83 ? -30.232 3.536 34.941 1.00 75.38 83 LEU A CA 1
ATOM 623 C C . LEU A 1 83 ? -28.772 3.865 34.607 1.00 75.38 83 LEU A C 1
ATOM 625 O O . LEU A 1 83 ? -28.133 4.564 35.390 1.00 75.38 83 LEU A O 1
ATOM 629 N N . CYS A 1 84 ? -28.260 3.422 33.458 1.00 70.75 84 CYS A N 1
ATOM 630 C CA . CYS A 1 84 ? -26.902 3.734 33.009 1.00 70.75 84 CYS A CA 1
ATOM 631 C C . CYS A 1 84 ? -26.655 5.248 32.925 1.00 70.75 84 CYS A C 1
ATOM 633 O O . CYS A 1 84 ? -25.640 5.728 33.432 1.00 70.75 84 CYS A O 1
ATOM 635 N N . ASP A 1 85 ? -27.608 6.004 32.377 1.00 79.38 85 ASP A N 1
ATOM 636 C CA . ASP A 1 85 ? -27.544 7.467 32.299 1.00 79.38 85 ASP A CA 1
ATOM 637 C C . ASP A 1 85 ? -27.474 8.095 33.697 1.00 79.38 85 ASP A C 1
ATOM 639 O O . ASP A 1 85 ? -26.634 8.954 33.960 1.00 79.38 85 ASP A O 1
ATOM 643 N N . SER A 1 86 ? -28.309 7.624 34.631 1.00 82.12 86 SER A N 1
ATOM 644 C CA . SER A 1 86 ? -28.320 8.117 36.016 1.00 82.12 86 SER A CA 1
ATOM 645 C C . SER A 1 86 ? -27.029 7.812 36.781 1.00 82.12 86 SER A C 1
ATOM 647 O O . SER A 1 86 ? -26.642 8.562 37.677 1.00 82.12 86 SER A O 1
ATOM 649 N N . LEU A 1 87 ? -26.357 6.715 36.426 1.00 68.44 87 LEU A N 1
ATOM 650 C CA . LEU A 1 87 ? -25.086 6.299 37.010 1.00 68.44 87 LEU A CA 1
ATOM 651 C C . LEU A 1 87 ? -23.882 6.963 36.328 1.00 68.44 87 LEU A C 1
ATOM 653 O O . LEU A 1 87 ? -22.767 6.839 36.833 1.00 68.44 87 LEU A O 1
ATOM 657 N N . GLY A 1 88 ? -24.082 7.634 35.187 1.00 81.25 88 GLY A N 1
ATOM 658 C CA . GLY A 1 88 ? -22.997 8.122 34.335 1.00 81.25 88 GLY A CA 1
ATOM 659 C C . GLY A 1 88 ? -22.123 6.995 33.770 1.00 81.25 88 GLY A C 1
ATOM 660 O O . GLY A 1 88 ? -20.954 7.225 33.464 1.00 81.25 88 GLY A O 1
ATOM 661 N N . GLY A 1 89 ? -22.647 5.766 33.681 1.00 78.75 89 GLY A N 1
ATOM 662 C CA . GLY A 1 89 ? -21.882 4.589 33.273 1.00 78.75 89 GLY A CA 1
ATOM 663 C C . GLY A 1 89 ? -22.651 3.270 33.372 1.00 78.75 89 GLY A C 1
ATOM 664 O O . GLY A 1 89 ? -23.740 3.197 33.935 1.00 78.75 89 GLY A O 1
ATOM 665 N N . ILE A 1 90 ? -22.065 2.202 32.821 1.00 72.44 90 ILE A N 1
ATOM 666 C CA . ILE A 1 90 ? -22.698 0.877 32.742 1.00 72.44 90 ILE A CA 1
ATOM 667 C C . ILE A 1 90 ? -22.408 0.073 34.024 1.00 72.44 90 ILE A C 1
ATOM 669 O O . ILE A 1 90 ? -21.239 -0.202 34.323 1.00 72.44 90 ILE A O 1
ATOM 673 N N . PRO A 1 91 ? -23.431 -0.347 34.792 1.00 68.94 91 PRO A N 1
ATOM 674 C CA . PRO A 1 91 ? -23.236 -1.150 35.989 1.00 68.94 91 PRO A CA 1
ATOM 675 C C . PRO A 1 91 ? -22.904 -2.604 35.629 1.00 68.94 91 PRO A C 1
ATOM 677 O O . PRO A 1 91 ? -23.706 -3.323 35.038 1.00 68.94 91 PRO A O 1
ATOM 680 N N . TYR A 1 92 ? -21.730 -3.074 36.048 1.00 68.94 92 TYR A N 1
ATOM 681 C CA . TYR A 1 92 ? -21.355 -4.481 35.915 1.00 68.94 92 TYR A CA 1
ATOM 682 C C . TYR A 1 92 ? -21.955 -5.337 37.033 1.00 68.94 92 TYR A C 1
ATOM 684 O O . TYR A 1 92 ? -22.049 -4.927 38.192 1.00 68.94 92 TYR A O 1
ATOM 692 N N . HIS A 1 93 ? -22.290 -6.587 36.707 1.00 62.84 93 HIS A N 1
ATOM 693 C CA . HIS A 1 93 ? -22.734 -7.556 37.704 1.00 62.84 93 HIS A CA 1
ATOM 694 C C . HIS A 1 93 ? -21.653 -7.781 38.778 1.00 62.84 93 HIS A C 1
ATOM 696 O O . HIS A 1 93 ? -20.466 -7.910 38.468 1.00 62.84 93 HIS A O 1
ATOM 702 N N . VAL A 1 94 ? -22.055 -7.918 40.049 1.00 61.78 94 VAL A N 1
ATOM 703 C CA . VAL A 1 94 ? -21.132 -8.040 41.198 1.00 61.78 94 VAL A CA 1
ATOM 704 C C . VAL A 1 94 ? -20.104 -9.163 41.040 1.00 61.78 94 VAL A C 1
ATOM 706 O O . VAL A 1 94 ? -18.985 -9.043 41.526 1.00 61.78 94 VAL A O 1
ATOM 709 N N . ASN A 1 95 ? -20.441 -10.243 40.334 1.00 55.09 95 ASN A N 1
ATOM 710 C CA . ASN A 1 95 ? -19.494 -11.329 40.068 1.00 55.09 95 ASN A CA 1
ATOM 711 C C . ASN A 1 95 ? -18.396 -10.934 39.072 1.00 55.09 95 ASN A C 1
ATOM 713 O O . ASN A 1 95 ? -17.265 -11.371 39.248 1.00 55.09 95 ASN A O 1
ATOM 717 N N . GLN A 1 96 ? -18.687 -10.079 38.087 1.00 58.75 96 GLN A N 1
ATOM 718 C CA . GLN A 1 96 ? -17.652 -9.527 37.209 1.00 58.75 96 GLN A CA 1
ATOM 719 C C . GLN A 1 96 ? -16.754 -8.550 37.970 1.00 58.75 96 GLN A C 1
ATOM 721 O O . GLN A 1 96 ? -15.537 -8.598 37.834 1.00 58.75 96 GLN A O 1
ATOM 726 N N . ILE A 1 97 ? -17.337 -7.754 38.871 1.00 67.25 97 ILE A N 1
ATOM 727 C CA . ILE A 1 97 ? -16.575 -6.880 39.772 1.00 67.25 97 ILE A CA 1
ATOM 728 C C . ILE A 1 97 ? -15.692 -7.711 40.717 1.00 67.25 97 ILE A C 1
ATOM 730 O O . ILE A 1 97 ? -14.527 -7.384 40.922 1.00 67.25 97 ILE A O 1
ATOM 734 N N . LYS A 1 98 ? -16.218 -8.797 41.298 1.00 64.56 98 LYS A N 1
ATOM 735 C CA . LYS A 1 98 ? -15.457 -9.723 42.153 1.00 64.56 98 LYS A CA 1
ATOM 736 C C . LYS A 1 98 ? -14.334 -10.403 41.381 1.00 64.56 98 LYS A C 1
ATOM 738 O O . LYS A 1 98 ? -13.240 -10.494 41.920 1.00 64.56 98 LYS A O 1
ATOM 743 N N . PHE A 1 99 ? -14.588 -10.842 40.149 1.00 66.94 99 PHE A N 1
ATOM 744 C CA . PHE A 1 99 ? -13.568 -11.418 39.277 1.00 66.94 99 PHE A CA 1
ATOM 745 C C . PHE A 1 99 ? -12.460 -10.401 38.997 1.00 66.94 99 PHE A C 1
ATOM 747 O O . PHE A 1 99 ? -11.314 -10.667 39.334 1.00 66.94 99 PHE A O 1
ATOM 754 N N . ALA A 1 100 ? -12.806 -9.197 38.533 1.00 60.59 100 ALA A N 1
ATOM 755 C CA . ALA A 1 100 ? -11.844 -8.121 38.296 1.00 60.59 100 ALA A CA 1
ATOM 756 C C . ALA A 1 100 ? -11.022 -7.782 39.553 1.00 60.59 100 ALA A C 1
ATOM 758 O O . ALA A 1 100 ? -9.800 -7.670 39.486 1.00 60.59 100 ALA A O 1
ATOM 759 N N . LYS A 1 101 ? -11.666 -7.698 40.726 1.00 65.31 101 LYS A N 1
ATOM 760 C CA . LYS A 1 101 ? -10.984 -7.492 42.016 1.00 65.31 101 LYS A CA 1
ATOM 761 C C . LYS A 1 101 ? -10.091 -8.669 42.415 1.00 65.31 101 LYS A C 1
ATOM 763 O O . LYS A 1 101 ? -9.037 -8.448 43.000 1.00 65.31 101 LYS A O 1
ATOM 768 N N . HIS A 1 102 ? -10.487 -9.904 42.118 1.00 60.62 102 HIS A N 1
ATOM 769 C CA . HIS A 1 102 ? -9.682 -11.093 42.393 1.00 60.62 102 HIS A CA 1
ATOM 770 C C . HIS A 1 102 ? -8.413 -11.113 41.529 1.00 60.62 102 HIS A C 1
ATOM 772 O O . HIS A 1 102 ? -7.324 -11.339 42.052 1.00 60.62 102 HIS A O 1
ATOM 778 N N . THR A 1 103 ? -8.526 -10.760 40.246 1.00 55.09 103 THR A N 1
ATOM 779 C CA . THR A 1 103 ? -7.382 -10.576 39.340 1.00 55.09 103 THR A CA 1
ATOM 780 C C . THR A 1 103 ? -6.481 -9.427 39.802 1.00 55.09 103 THR A C 1
ATOM 782 O O . THR A 1 103 ? -5.258 -9.550 39.803 1.00 55.09 103 THR A O 1
ATOM 785 N N . MET A 1 104 ? -7.072 -8.330 40.286 1.00 55.66 104 MET A N 1
ATOM 786 C CA . MET A 1 104 ? -6.334 -7.190 40.837 1.00 55.66 104 MET A CA 1
ATOM 787 C C . MET A 1 104 ? -5.594 -7.544 42.135 1.00 55.66 104 MET A C 1
ATOM 789 O O . MET A 1 104 ? -4.471 -7.095 42.336 1.00 55.66 104 MET A O 1
ATOM 793 N N . ASN A 1 105 ? -6.167 -8.399 42.988 1.00 50.91 105 ASN A N 1
ATOM 794 C CA . ASN A 1 105 ? -5.492 -8.923 44.179 1.00 50.91 105 ASN A CA 1
ATOM 795 C C . ASN A 1 105 ? -4.338 -9.872 43.831 1.00 50.91 105 ASN A C 1
ATOM 797 O O . ASN A 1 105 ? -3.340 -9.880 44.543 1.00 50.91 105 ASN A O 1
ATOM 801 N N . TYR A 1 106 ? -4.427 -10.622 42.729 1.00 51.22 106 TYR A N 1
ATOM 802 C CA . TYR A 1 106 ? -3.296 -11.394 42.201 1.00 51.22 106 TYR A CA 1
ATOM 803 C C . TYR A 1 106 ? -2.128 -10.481 41.797 1.00 51.22 106 TYR A C 1
ATOM 805 O O . TYR A 1 106 ? -0.983 -10.757 42.143 1.00 51.22 106 TYR A O 1
ATOM 813 N N . ILE A 1 107 ? -2.423 -9.348 41.154 1.00 51.97 107 ILE A N 1
ATOM 814 C CA . ILE A 1 107 ? -1.433 -8.309 40.824 1.00 51.97 107 ILE A CA 1
ATOM 815 C C . ILE A 1 107 ? -0.882 -7.651 42.103 1.00 51.97 107 ILE A C 1
ATOM 817 O O . ILE A 1 107 ? 0.317 -7.416 42.221 1.00 51.97 107 ILE A O 1
ATOM 821 N N . LEU A 1 108 ? -1.729 -7.419 43.108 1.00 41.53 108 LEU A N 1
ATOM 822 C CA . LEU A 1 108 ? -1.323 -6.853 44.397 1.00 41.53 108 LEU A CA 1
ATOM 823 C C . LEU A 1 108 ? -0.452 -7.807 45.226 1.00 41.53 108 LEU A C 1
ATOM 825 O O . LEU A 1 108 ? 0.436 -7.339 45.925 1.00 41.53 108 LEU A O 1
ATOM 829 N N . ILE A 1 109 ? -0.656 -9.125 45.137 1.00 46.94 109 ILE A N 1
ATOM 830 C CA . ILE A 1 109 ? 0.214 -10.133 45.767 1.00 46.94 109 ILE A CA 1
ATOM 831 C C . ILE A 1 109 ? 1.597 -10.141 45.103 1.00 46.94 109 ILE A C 1
ATOM 833 O O . ILE A 1 109 ? 2.600 -10.235 45.805 1.00 46.94 109 ILE A O 1
ATOM 837 N N . VAL A 1 110 ? 1.674 -9.939 43.783 1.00 48.91 110 VAL A N 1
ATOM 838 C CA . VAL A 1 110 ? 2.951 -9.712 43.080 1.00 48.91 110 VAL A CA 1
ATOM 839 C C . VAL A 1 110 ? 3.631 -8.424 43.573 1.00 48.91 110 VAL A C 1
ATOM 841 O O . VAL A 1 110 ? 4.841 -8.421 43.783 1.00 48.91 110 VAL A O 1
ATOM 844 N N . CYS A 1 111 ? 2.868 -7.367 43.871 1.00 40.47 111 CYS A N 1
ATOM 845 C CA . CYS A 1 111 ? 3.393 -6.136 44.481 1.00 40.47 111 CYS A CA 1
ATOM 846 C C . CYS A 1 111 ? 3.782 -6.287 45.971 1.00 40.47 111 CYS A C 1
ATOM 848 O O . CYS A 1 111 ? 4.720 -5.638 46.429 1.00 40.47 111 CYS A O 1
ATOM 850 N N . LEU A 1 112 ? 3.089 -7.137 46.740 1.00 37.97 112 LEU A N 1
ATOM 851 C CA . LEU A 1 112 ? 3.334 -7.386 48.171 1.00 37.97 112 LEU A CA 1
ATOM 852 C C . LEU A 1 112 ? 4.500 -8.358 48.429 1.00 37.97 112 LEU A C 1
ATOM 854 O O . LEU A 1 112 ? 5.023 -8.384 49.541 1.00 37.97 112 LEU A O 1
ATOM 858 N N . LEU A 1 113 ? 4.952 -9.100 47.410 1.00 40.66 113 LEU A N 1
ATOM 859 C CA . LEU A 1 113 ? 6.181 -9.910 47.437 1.00 40.66 113 LEU A CA 1
ATOM 860 C C . LEU A 1 113 ? 7.479 -9.079 47.339 1.00 40.66 113 LEU A C 1
ATOM 862 O O . LEU A 1 113 ? 8.565 -9.647 47.253 1.00 40.66 113 LEU A O 1
ATOM 866 N N . GLY A 1 114 ? 7.398 -7.747 47.424 1.00 42.34 114 GLY A N 1
ATOM 867 C CA . GLY A 1 114 ? 8.542 -6.918 47.809 1.00 42.34 114 GLY A CA 1
ATOM 868 C C . GLY A 1 114 ? 9.581 -6.646 46.723 1.00 42.34 114 GLY A C 1
ATOM 869 O O . GLY A 1 114 ? 10.749 -6.458 47.051 1.00 42.34 114 GLY A O 1
ATOM 870 N N . VAL A 1 115 ? 9.193 -6.546 45.449 1.00 45.34 115 VAL A N 1
ATOM 871 C CA . VAL A 1 115 ? 10.054 -5.886 44.452 1.00 45.34 115 VAL A CA 1
ATOM 872 C C . VAL A 1 115 ? 9.691 -4.400 44.424 1.00 45.34 115 VAL A C 1
ATOM 874 O O . VAL A 1 115 ? 8.796 -3.961 43.707 1.00 45.34 115 VAL A O 1
ATOM 877 N N . SER A 1 116 ? 10.336 -3.618 45.290 1.00 36.44 116 SER A N 1
ATOM 878 C CA . SER A 1 116 ? 10.087 -2.182 45.430 1.00 36.44 116 SER A CA 1
ATOM 879 C C . SER A 1 116 ? 10.755 -1.373 44.313 1.00 36.44 116 SER A C 1
ATOM 881 O O . SER A 1 116 ? 11.975 -1.244 44.261 1.00 36.44 116 SER A O 1
ATOM 883 N N . VAL A 1 117 ? 9.927 -0.741 43.478 1.00 45.88 117 VAL A N 1
ATOM 884 C CA . VAL A 1 117 ? 10.293 0.162 42.362 1.00 45.88 117 VAL A CA 1
ATOM 885 C C . VAL A 1 117 ? 10.973 1.469 42.829 1.00 45.88 117 VAL A C 1
ATOM 887 O O . VAL A 1 117 ? 11.529 2.212 42.029 1.00 45.88 117 VAL A O 1
ATOM 890 N N . GLY A 1 118 ? 10.994 1.755 44.133 1.00 39.16 118 GLY A N 1
ATOM 891 C CA . GLY A 1 118 ? 11.521 3.009 44.688 1.00 39.16 118 GLY A CA 1
ATOM 892 C C . GLY A 1 118 ? 13.046 3.119 44.800 1.00 39.16 118 GLY A C 1
ATOM 893 O O . GLY A 1 118 ? 13.533 4.178 45.182 1.00 39.16 118 GLY A O 1
ATOM 894 N N . GLN A 1 119 ? 13.806 2.065 44.488 1.00 33.06 119 GLN A N 1
ATOM 895 C CA . GLN A 1 119 ? 15.259 2.021 44.718 1.00 33.06 119 GLN A CA 1
ATOM 896 C C . GLN A 1 119 ? 16.093 1.944 43.428 1.00 33.06 119 GLN A C 1
ATOM 898 O O . GLN A 1 119 ? 17.289 1.713 43.496 1.00 33.06 119 GLN A O 1
ATOM 903 N N . LEU A 1 120 ? 15.475 2.165 42.261 1.00 37.84 120 LEU A N 1
ATOM 904 C CA . LEU A 1 120 ? 16.119 2.007 40.947 1.00 37.84 120 LEU A CA 1
ATOM 905 C C . LEU A 1 120 ? 16.530 3.318 40.254 1.00 37.84 120 LEU A C 1
ATOM 907 O O . LEU A 1 120 ? 17.219 3.263 39.246 1.00 37.84 120 LEU A O 1
ATOM 911 N N . TRP A 1 121 ? 16.151 4.501 40.749 1.00 40.53 121 TRP A N 1
ATOM 912 C CA . TRP A 1 121 ? 16.452 5.763 40.038 1.00 40.53 121 TRP A CA 1
ATOM 913 C C . TRP A 1 121 ? 17.848 6.339 40.310 1.00 40.53 121 TRP A C 1
ATOM 915 O O . TRP A 1 121 ? 18.323 7.171 39.541 1.00 40.53 121 TRP A O 1
ATOM 925 N N . ALA A 1 122 ? 18.528 5.901 41.372 1.00 38.75 122 ALA A N 1
ATOM 926 C CA . ALA A 1 122 ? 19.918 6.291 41.620 1.00 38.75 122 ALA A CA 1
ATOM 927 C C . ALA A 1 122 ? 20.920 5.444 40.808 1.00 38.75 122 ALA A C 1
ATOM 929 O O . ALA A 1 122 ? 22.008 5.927 40.501 1.00 38.75 122 ALA A O 1
ATOM 930 N N . ASP A 1 123 ? 20.531 4.231 40.402 1.00 45.56 123 ASP A N 1
ATOM 931 C CA . ASP A 1 123 ? 21.411 3.275 39.716 1.00 45.56 123 ASP A CA 1
ATOM 932 C C . ASP A 1 123 ? 21.405 3.432 38.181 1.00 45.56 123 ASP A C 1
ATOM 934 O O . ASP A 1 123 ? 22.310 2.951 37.497 1.00 45.56 123 ASP A O 1
ATOM 938 N N . THR A 1 124 ? 20.434 4.159 37.616 1.00 52.41 124 THR A N 1
ATOM 939 C CA . THR A 1 124 ? 20.246 4.289 36.160 1.00 52.41 124 THR A CA 1
ATOM 940 C C . THR A 1 124 ? 21.131 5.332 35.472 1.00 52.41 124 THR A C 1
ATOM 942 O O . THR A 1 124 ? 21.194 5.324 34.252 1.00 52.41 124 THR A O 1
ATOM 945 N N . CYS A 1 125 ? 21.850 6.199 36.194 1.00 59.56 125 CYS A N 1
ATOM 946 C CA . CYS A 1 125 ? 22.758 7.190 35.584 1.00 59.56 125 CYS A CA 1
ATOM 947 C C . CYS A 1 125 ? 24.221 6.722 35.481 1.00 59.56 125 CYS A C 1
ATOM 949 O O . CYS A 1 125 ? 25.132 7.542 35.356 1.00 59.56 125 CYS A O 1
ATOM 951 N N . THR A 1 126 ? 24.461 5.413 35.535 1.00 62.59 126 THR A N 1
ATOM 952 C CA . THR A 1 126 ? 25.807 4.836 35.517 1.00 62.59 126 THR A CA 1
ATOM 953 C C . THR A 1 126 ? 26.169 4.426 34.090 1.00 62.59 126 THR A C 1
ATOM 955 O O . THR A 1 126 ? 25.821 3.339 33.653 1.00 62.59 126 THR A O 1
ATOM 958 N N . MET A 1 127 ? 26.866 5.295 33.350 1.00 66.00 127 MET A N 1
ATOM 959 C CA . MET A 1 127 ? 27.327 5.006 31.983 1.00 66.00 127 MET A CA 1
ATOM 960 C C . MET A 1 127 ? 28.819 5.312 31.843 1.00 66.00 127 MET A C 1
ATOM 962 O O . MET A 1 127 ? 29.317 6.320 32.373 1.00 66.00 127 MET A O 1
ATOM 966 N N . SER A 1 128 ? 29.541 4.440 31.132 1.00 74.69 128 SER A N 1
ATOM 967 C CA . SER A 1 128 ? 30.979 4.613 30.904 1.00 74.69 128 SER A CA 1
ATOM 968 C C . SER A 1 128 ? 31.264 5.941 30.193 1.00 74.69 128 SER A C 1
ATOM 970 O O . SER A 1 128 ? 30.495 6.385 29.342 1.00 74.69 128 SER A O 1
ATOM 972 N N . THR A 1 129 ? 32.363 6.609 30.542 1.00 76.69 129 THR A N 1
ATOM 973 C CA . THR A 1 129 ? 32.714 7.938 30.006 1.00 76.69 129 THR A CA 1
ATOM 974 C C . THR A 1 129 ? 32.913 7.941 28.490 1.00 76.69 129 THR A C 1
ATOM 976 O O . THR A 1 129 ? 32.650 8.954 27.843 1.00 76.69 129 THR A O 1
ATOM 979 N N . SER A 1 130 ? 33.317 6.809 27.904 1.00 71.62 130 SER A N 1
ATOM 980 C CA . SER A 1 130 ? 33.540 6.655 26.465 1.00 71.62 130 SER A CA 1
ATOM 981 C C . SER A 1 130 ? 32.254 6.643 25.634 1.00 71.62 130 SER A C 1
ATOM 983 O O . SER A 1 130 ? 32.297 7.065 24.478 1.00 71.62 130 SER A O 1
ATOM 985 N N . GLN A 1 131 ? 31.132 6.220 26.225 1.00 66.50 131 GLN A N 1
ATOM 986 C CA . GLN A 1 131 ? 29.812 6.116 25.587 1.00 66.50 131 GLN A CA 1
ATOM 987 C C . GLN A 1 131 ? 28.945 7.371 25.779 1.00 66.50 131 GLN A C 1
ATOM 989 O O . GLN A 1 131 ? 27.853 7.462 25.225 1.00 66.50 131 GLN A O 1
ATOM 994 N N . ARG A 1 132 ? 29.404 8.350 26.567 1.00 82.31 132 ARG A N 1
ATOM 995 C CA . ARG A 1 132 ? 28.638 9.568 26.858 1.00 82.31 132 ARG A CA 1
ATOM 996 C C . ARG A 1 132 ? 28.540 10.478 25.646 1.00 82.31 132 ARG A C 1
ATOM 998 O O . ARG A 1 132 ? 29.555 10.945 25.132 1.00 82.31 132 ARG A O 1
ATOM 1005 N N . GLN A 1 133 ? 27.303 10.784 25.271 1.00 76.50 133 GLN A N 1
ATOM 1006 C CA . GLN A 1 133 ? 26.967 11.839 24.327 1.00 76.50 133 GLN A CA 1
ATOM 1007 C C . GLN A 1 133 ? 26.501 13.081 25.089 1.00 76.50 133 GLN A C 1
ATOM 1009 O O . GLN A 1 133 ? 25.675 12.974 25.995 1.00 76.50 133 GLN A O 1
ATOM 1014 N N . ASP A 1 134 ? 27.047 14.243 24.731 1.00 79.56 134 ASP A N 1
ATOM 1015 C CA . ASP A 1 134 ? 26.818 15.499 25.448 1.00 79.56 134 ASP A CA 1
ATOM 1016 C C . ASP A 1 134 ? 25.354 15.951 25.353 1.00 79.56 134 ASP A C 1
ATOM 1018 O O . ASP A 1 134 ? 24.798 16.043 24.260 1.00 79.56 134 ASP A O 1
ATOM 1022 N N . CYS A 1 135 ? 24.742 16.225 26.505 1.00 76.81 135 CYS A N 1
ATOM 1023 C CA . CYS A 1 135 ? 23.397 16.798 26.626 1.00 76.81 135 CYS A CA 1
ATOM 1024 C C . CYS A 1 135 ? 23.426 18.252 27.158 1.00 76.81 135 CYS A C 1
ATOM 1026 O O . CYS A 1 135 ? 22.401 18.931 27.287 1.00 76.81 135 CYS A O 1
ATOM 1028 N N . GLY A 1 136 ? 24.614 18.760 27.479 1.00 77.19 136 GLY A N 1
ATOM 1029 C CA . GLY A 1 136 ? 24.834 20.109 27.969 1.00 77.19 136 GLY A CA 1
ATOM 1030 C C . GLY A 1 136 ? 25.785 20.912 27.089 1.00 77.19 136 GLY A C 1
ATOM 1031 O O . GLY A 1 136 ? 26.151 20.541 25.982 1.00 77.19 136 GLY A O 1
ATOM 1032 N N . ASP A 1 137 ? 26.164 22.063 27.618 1.00 71.94 137 ASP A N 1
ATOM 1033 C CA . ASP A 1 137 ? 27.309 22.853 27.184 1.00 71.94 137 ASP A CA 1
ATOM 1034 C C . ASP A 1 137 ? 28.308 22.969 28.350 1.00 71.94 137 ASP A C 1
ATOM 1036 O O . ASP A 1 137 ? 28.044 22.529 29.474 1.00 71.94 137 ASP A O 1
ATOM 1040 N N . VAL A 1 138 ? 29.446 23.623 28.112 1.00 68.19 138 VAL A N 1
ATOM 1041 C CA . VAL A 1 138 ? 30.495 23.867 29.123 1.00 68.19 138 VAL A CA 1
ATOM 1042 C C . VAL A 1 138 ? 30.016 24.619 30.376 1.00 68.19 138 VAL A C 1
ATOM 1044 O O . VAL A 1 138 ? 30.718 24.605 31.385 1.00 68.19 138 VAL A O 1
ATOM 1047 N N . SER A 1 139 ? 28.841 25.256 30.345 1.00 74.44 139 SER A N 1
ATOM 1048 C CA . SER A 1 139 ? 28.256 25.993 31.475 1.00 74.44 139 SER A CA 1
ATOM 1049 C C . SER A 1 139 ? 27.144 25.230 32.208 1.00 74.44 139 SER A C 1
ATOM 1051 O O . SER A 1 139 ? 26.586 25.724 33.191 1.00 74.44 139 SER A O 1
ATOM 1053 N N . THR A 1 140 ? 26.806 24.023 31.750 1.00 82.62 140 THR A N 1
ATOM 1054 C CA . THR A 1 140 ? 25.702 23.234 32.299 1.00 82.62 140 THR A CA 1
ATOM 1055 C C . THR A 1 140 ? 26.024 22.738 33.711 1.00 82.62 140 THR A C 1
ATOM 1057 O O . THR A 1 140 ? 27.100 22.209 33.974 1.00 82.62 140 THR A O 1
ATOM 1060 N N . THR A 1 141 ? 25.069 22.896 34.631 1.00 87.25 141 THR A N 1
ATOM 1061 C CA . THR A 1 141 ? 25.157 22.433 36.026 1.00 87.25 141 THR A CA 1
ATOM 1062 C C . THR A 1 141 ? 24.353 21.147 36.211 1.00 87.25 141 THR A C 1
ATOM 1064 O O . THR A 1 141 ? 23.495 20.828 35.389 1.00 87.25 141 THR A O 1
ATOM 1067 N N . ALA A 1 142 ? 24.557 20.433 37.321 1.00 80.44 142 ALA A N 1
ATOM 1068 C CA . ALA A 1 142 ? 23.786 19.225 37.636 1.00 80.44 142 ALA A CA 1
ATOM 1069 C C . ALA A 1 142 ? 22.267 19.459 37.600 1.00 80.44 142 ALA A C 1
ATOM 1071 O O . ALA A 1 142 ? 21.513 18.662 37.038 1.00 80.44 142 ALA A O 1
ATOM 1072 N N . THR A 1 143 ? 21.824 20.593 38.141 1.00 78.25 143 THR A N 1
ATOM 1073 C CA . THR A 1 143 ? 20.409 20.966 38.188 1.00 78.25 143 THR A CA 1
ATOM 1074 C C . THR A 1 143 ? 19.860 21.284 36.799 1.00 78.25 143 THR A C 1
ATOM 1076 O O . THR A 1 143 ? 18.781 20.816 36.449 1.00 78.25 143 THR A O 1
ATOM 1079 N N . SER A 1 144 ? 20.595 22.038 35.973 1.00 75.44 144 SER A N 1
ATOM 1080 C CA . SER A 1 144 ? 20.127 22.351 34.615 1.00 75.44 144 SER A CA 1
ATOM 1081 C C . SER A 1 144 ? 20.224 21.159 33.659 1.00 75.44 144 SER A C 1
ATOM 1083 O O . SER A 1 144 ? 19.448 21.086 32.712 1.00 75.44 144 SER A O 1
ATOM 1085 N N . CYS A 1 145 ? 21.119 20.205 33.922 1.00 72.94 145 CYS A N 1
ATOM 1086 C CA . CYS A 1 145 ? 21.213 18.946 33.188 1.00 72.94 145 CYS A CA 1
ATOM 1087 C C . CYS A 1 145 ? 20.011 18.028 33.447 1.00 72.94 145 CYS A C 1
ATOM 1089 O O . CYS A 1 145 ? 19.349 17.570 32.519 1.00 72.94 145 CYS A O 1
ATOM 1091 N N . THR A 1 146 ? 19.693 17.799 34.721 1.00 76.00 146 THR A N 1
ATOM 1092 C CA . THR A 1 146 ? 18.578 16.925 35.116 1.00 76.00 146 THR A CA 1
ATOM 1093 C C . THR A 1 146 ? 17.223 17.522 34.742 1.00 76.00 146 THR A C 1
ATOM 1095 O O . THR A 1 146 ? 16.336 16.793 34.309 1.00 76.00 146 THR A O 1
ATOM 1098 N N . ALA A 1 147 ? 17.080 18.853 34.776 1.00 70.81 147 ALA A N 1
ATOM 1099 C CA . ALA A 1 147 ? 15.889 19.542 34.272 1.00 70.81 147 ALA A CA 1
ATOM 1100 C C . ALA A 1 147 ? 15.651 19.348 32.759 1.00 70.81 147 ALA A C 1
ATOM 1102 O O . ALA A 1 147 ? 14.512 19.445 32.309 1.00 70.81 147 ALA A O 1
ATOM 1103 N N . LYS A 1 148 ? 16.699 19.047 31.977 1.00 68.75 148 LYS A N 1
ATOM 1104 C CA . LYS A 1 148 ? 16.604 18.692 30.548 1.00 68.75 148 LYS A CA 1
ATOM 1105 C C . LYS A 1 148 ? 16.299 17.204 30.312 1.00 68.75 148 LYS A C 1
ATOM 1107 O O . LYS A 1 148 ? 16.242 16.777 29.165 1.00 68.75 148 LYS A O 1
ATOM 1112 N N . GLY A 1 149 ? 16.114 16.414 31.374 1.00 65.81 149 GLY A N 1
ATOM 1113 C CA . GLY A 1 149 ? 15.868 14.972 31.279 1.00 65.81 149 GLY A CA 1
ATOM 1114 C C . GLY A 1 149 ? 17.127 14.131 31.040 1.00 65.81 149 GLY A C 1
ATOM 1115 O O . GLY A 1 149 ? 17.020 13.006 30.563 1.00 65.81 149 GLY A O 1
ATOM 1116 N N . CYS A 1 150 ? 18.311 14.662 31.359 1.00 80.62 150 CYS A N 1
ATOM 1117 C CA . CYS A 1 150 ? 19.601 13.998 31.153 1.00 80.62 150 CYS A CA 1
ATOM 1118 C C . CYS A 1 150 ? 20.269 13.553 32.457 1.00 80.62 150 CYS A C 1
ATOM 1120 O O . CYS A 1 150 ? 19.918 14.011 33.546 1.00 80.62 150 CYS A O 1
ATOM 1122 N N . CYS A 1 151 ? 21.261 12.667 32.337 1.00 81.38 151 CYS A N 1
ATOM 1123 C CA . CYS A 1 151 ? 22.046 12.190 33.468 1.00 81.38 151 CYS A CA 1
ATOM 1124 C C . CYS A 1 151 ? 23.239 13.093 33.755 1.00 81.38 151 CYS A C 1
ATOM 1126 O O . CYS A 1 151 ? 23.913 13.581 32.847 1.00 81.38 151 CYS A O 1
ATOM 1128 N N . TRP A 1 152 ? 23.520 13.273 35.047 1.00 85.50 152 TRP A N 1
ATOM 1129 C CA . TRP A 1 152 ? 24.672 14.024 35.524 1.00 85.50 152 TRP A CA 1
ATOM 1130 C C . TRP A 1 152 ? 25.622 13.131 36.316 1.00 85.50 152 TRP A C 1
ATOM 1132 O O . TRP A 1 152 ? 25.260 12.611 37.371 1.00 85.50 152 TRP A O 1
ATOM 1142 N N . GLN A 1 153 ? 26.867 13.015 35.855 1.00 86.62 153 GLN A N 1
ATOM 1143 C CA . GLN A 1 153 ? 27.930 12.340 36.595 1.00 86.62 153 GLN A CA 1
ATOM 1144 C C . GLN A 1 153 ? 29.282 12.989 36.296 1.00 86.62 153 GLN A C 1
ATOM 1146 O O . GLN A 1 153 ? 29.736 12.994 35.151 1.00 86.62 153 GLN A O 1
ATOM 1151 N N . VAL A 1 154 ? 29.948 13.498 37.335 1.00 82.50 154 VAL A N 1
ATOM 1152 C CA . VAL A 1 154 ? 31.241 14.186 37.197 1.00 82.50 154 VAL A CA 1
ATOM 1153 C C . VAL A 1 154 ? 32.324 13.213 36.725 1.00 82.50 154 VAL A C 1
ATOM 1155 O O . VAL A 1 154 ? 32.464 12.124 37.280 1.00 82.50 154 VAL A O 1
ATOM 1158 N N . THR A 1 155 ? 33.099 13.613 35.718 1.00 79.31 155 THR A N 1
ATOM 1159 C CA . THR A 1 155 ? 34.294 12.907 35.241 1.00 79.31 155 THR A CA 1
ATOM 1160 C C . THR A 1 155 ? 35.498 13.847 35.194 1.00 79.31 155 THR A C 1
ATOM 1162 O O . THR A 1 155 ? 35.359 15.053 34.997 1.00 79.31 155 THR A O 1
ATOM 1165 N N . THR A 1 156 ? 36.692 13.292 35.396 1.00 79.94 156 THR A N 1
ATOM 1166 C CA . THR A 1 156 ? 37.977 13.995 35.259 1.00 79.94 156 THR A CA 1
ATOM 1167 C C . THR A 1 156 ? 38.666 13.708 33.920 1.00 79.94 156 THR A C 1
ATOM 1169 O O . THR A 1 156 ? 39.746 14.239 33.664 1.00 79.94 156 THR A O 1
ATOM 1172 N N . GLU A 1 157 ? 38.060 12.891 33.049 1.00 77.81 157 GLU A N 1
ATOM 1173 C CA . GLU A 1 157 ? 38.583 12.603 31.711 1.00 77.81 157 GLU A CA 1
ATOM 1174 C C . GLU A 1 157 ? 38.394 13.796 30.764 1.00 77.81 157 GLU A C 1
ATOM 1176 O O . GLU A 1 157 ? 37.283 14.290 30.560 1.00 77.81 157 GLU A O 1
ATOM 1181 N N . ALA A 1 158 ? 39.490 14.247 30.151 1.00 72.06 158 ALA A N 1
ATOM 1182 C CA . ALA A 1 158 ? 39.477 15.391 29.248 1.00 72.06 158 ALA A CA 1
ATOM 1183 C C . ALA A 1 158 ? 38.576 15.138 28.023 1.00 72.06 158 ALA A C 1
ATOM 1185 O O . ALA A 1 158 ? 38.709 14.125 27.337 1.00 72.06 158 ALA A O 1
ATOM 1186 N N . GLY A 1 159 ? 37.677 16.085 27.738 1.00 72.44 159 GLY A N 1
ATOM 1187 C CA . GLY A 1 159 ? 36.772 16.038 26.583 1.00 72.44 159 GLY A CA 1
ATOM 1188 C C . GLY A 1 159 ? 35.515 15.178 26.762 1.00 72.44 159 GLY A C 1
ATOM 1189 O O . GLY A 1 159 ? 34.803 14.967 25.784 1.00 72.44 159 GLY A O 1
ATOM 1190 N N . ARG A 1 160 ? 35.224 14.673 27.973 1.00 81.69 160 ARG A N 1
ATOM 1191 C CA . ARG A 1 160 ? 34.012 13.881 28.258 1.00 81.69 160 ARG A CA 1
ATOM 1192 C C . ARG A 1 160 ? 32.972 14.688 29.045 1.00 81.69 160 ARG A C 1
ATOM 1194 O O . ARG A 1 160 ? 33.346 15.378 29.994 1.00 81.69 160 ARG A O 1
ATOM 1201 N N . PRO A 1 161 ? 31.675 14.609 28.690 1.00 82.06 161 PRO A N 1
ATOM 1202 C CA . PRO A 1 161 ? 30.667 15.474 29.286 1.00 82.06 161 PRO A CA 1
ATOM 1203 C C . PRO A 1 161 ? 30.203 14.970 30.661 1.00 82.06 161 PRO A C 1
ATOM 1205 O O . PRO A 1 161 ? 30.002 13.770 30.887 1.00 82.06 161 PRO A O 1
ATOM 1208 N N . ASN A 1 162 ? 29.998 15.917 31.581 1.00 84.88 162 ASN A N 1
ATOM 1209 C CA . ASN A 1 162 ? 29.383 15.660 32.889 1.00 84.88 162 ASN A CA 1
ATOM 1210 C C . ASN A 1 162 ? 27.859 15.509 32.784 1.00 84.88 162 ASN A C 1
ATOM 1212 O O . ASN A 1 162 ? 27.269 14.801 33.595 1.00 84.88 162 ASN A O 1
ATOM 1216 N N . CYS A 1 163 ? 27.244 16.159 31.789 1.00 86.31 163 CYS A N 1
ATOM 1217 C CA . CYS A 1 163 ? 25.829 16.048 31.450 1.00 86.31 163 CYS A CA 1
ATOM 1218 C C . CYS A 1 163 ? 25.665 15.251 30.156 1.00 86.31 163 CYS A C 1
ATOM 1220 O O . CYS A 1 163 ? 26.167 15.671 29.118 1.00 86.31 163 CYS A O 1
ATOM 1222 N N . PHE A 1 164 ? 24.967 14.123 30.187 1.00 81.00 164 PHE A N 1
ATOM 1223 C CA . PHE A 1 164 ? 24.867 13.240 29.028 1.00 81.00 164 PHE A CA 1
ATOM 1224 C C . PHE A 1 164 ? 23.481 12.620 28.888 1.00 81.00 164 PHE A C 1
ATOM 1226 O O . PHE A 1 164 ? 22.746 12.468 29.866 1.00 81.00 164 PHE A O 1
ATOM 1233 N N . TYR A 1 165 ? 23.123 12.262 27.656 1.00 76.81 165 TYR A N 1
ATOM 1234 C CA . TYR A 1 165 ? 21.873 11.557 27.389 1.00 76.81 165 TYR A CA 1
ATOM 1235 C C . TYR A 1 165 ? 21.895 10.159 28.007 1.00 76.81 165 TYR A C 1
ATOM 1237 O O . TYR A 1 165 ? 22.905 9.456 27.947 1.00 76.81 165 TYR A O 1
ATOM 1245 N N . MET A 1 166 ? 20.750 9.742 28.546 1.00 63.72 166 MET A N 1
ATOM 1246 C CA . MET A 1 166 ? 20.474 8.338 28.824 1.00 63.72 166 MET A CA 1
ATOM 1247 C C . MET A 1 166 ? 20.383 7.600 27.493 1.00 63.72 166 MET A C 1
ATOM 1249 O O . MET A 1 166 ? 19.330 7.571 26.860 1.00 63.72 166 MET A O 1
ATOM 1253 N N . ILE A 1 167 ? 21.493 7.027 27.042 1.00 53.91 167 ILE A N 1
ATOM 1254 C CA . ILE A 1 167 ? 21.427 5.989 26.024 1.00 53.91 167 ILE A CA 1
ATOM 1255 C C . ILE A 1 167 ? 20.993 4.755 26.795 1.00 53.91 167 ILE A C 1
ATOM 1257 O O . ILE A 1 167 ? 21.695 4.335 27.712 1.00 53.91 167 ILE A O 1
ATOM 1261 N N . ALA A 1 168 ? 19.797 4.245 26.498 1.00 43.28 168 ALA A N 1
ATOM 1262 C CA . ALA A 1 168 ? 19.337 2.999 27.083 1.00 43.28 168 ALA A CA 1
ATOM 1263 C C . ALA A 1 168 ? 20.437 1.963 26.856 1.00 43.28 168 ALA A C 1
ATOM 1265 O O . ALA A 1 168 ? 20.721 1.609 25.708 1.00 43.28 168 ALA A O 1
ATOM 1266 N N . ASP A 1 169 ? 21.079 1.528 27.943 1.00 35.84 169 ASP A N 1
ATOM 1267 C CA . ASP A 1 169 ? 21.909 0.342 27.893 1.00 35.84 169 ASP A CA 1
ATOM 1268 C C . ASP A 1 169 ? 21.048 -0.717 27.224 1.00 35.84 169 ASP A C 1
ATOM 1270 O O . ASP A 1 169 ? 19.894 -0.942 27.614 1.00 35.84 169 ASP A O 1
ATOM 1274 N N . SER A 1 170 ? 21.608 -1.317 26.179 1.00 35.69 170 SER A N 1
ATOM 1275 C CA . SER A 1 170 ? 21.114 -2.532 25.567 1.00 35.69 170 SER A CA 1
ATOM 1276 C C . SER A 1 170 ? 21.125 -3.626 26.633 1.00 35.69 170 SER A C 1
ATOM 1278 O O . SER A 1 170 ? 21.966 -4.524 26.632 1.00 35.69 170 SER A O 1
ATOM 1280 N N . THR A 1 171 ? 20.180 -3.554 27.567 1.00 28.17 171 THR A N 1
ATOM 1281 C CA . THR A 1 171 ? 19.618 -4.747 28.162 1.00 28.17 171 THR A CA 1
ATOM 1282 C C . THR A 1 171 ? 19.208 -5.583 26.963 1.00 28.17 171 THR A C 1
ATOM 1284 O O . THR A 1 171 ? 18.563 -5.043 26.055 1.00 28.17 171 THR A O 1
ATOM 1287 N N . PRO A 1 172 ? 19.658 -6.847 26.874 1.00 28.64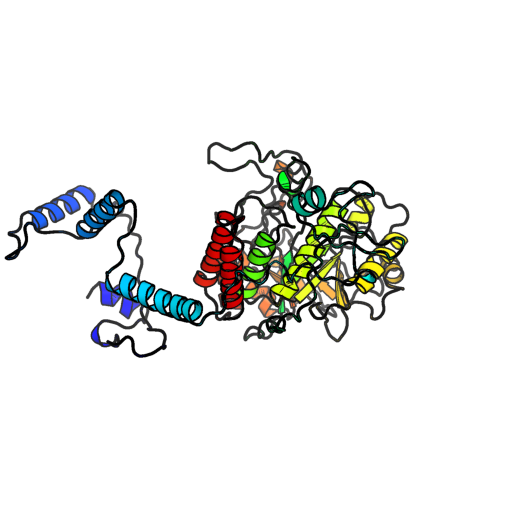 172 PRO A N 1
ATOM 1288 C CA . PRO A 1 172 ? 19.245 -7.704 25.788 1.00 28.64 172 PRO A CA 1
ATOM 1289 C C . PRO A 1 172 ? 17.733 -7.614 25.775 1.00 28.64 172 PRO A C 1
ATOM 1291 O O . PRO A 1 172 ? 17.090 -7.973 26.768 1.00 28.64 172 PRO A O 1
ATOM 1294 N N . ALA A 1 173 ? 17.182 -7.077 24.682 1.00 29.22 173 ALA A N 1
ATOM 1295 C CA . ALA A 1 173 ? 15.807 -7.338 24.346 1.00 29.22 173 ALA A CA 1
ATOM 1296 C C . ALA A 1 173 ? 15.652 -8.822 24.635 1.00 29.22 173 ALA A C 1
ATOM 1298 O O . ALA A 1 173 ? 16.439 -9.634 24.131 1.00 29.22 173 ALA A O 1
ATOM 1299 N N . THR A 1 174 ? 14.730 -9.176 25.529 1.00 27.33 174 THR A N 1
ATOM 1300 C CA . THR A 1 174 ? 14.212 -10.529 25.500 1.00 27.33 174 THR A CA 1
ATOM 1301 C C . THR A 1 174 ? 13.826 -10.676 24.047 1.00 27.33 174 THR A C 1
ATOM 1303 O O . THR A 1 174 ? 12.958 -9.947 23.560 1.00 27.33 174 THR A O 1
ATOM 1306 N N . THR A 1 175 ? 14.614 -11.459 23.320 1.00 30.41 175 THR A N 1
ATOM 1307 C CA . THR A 1 175 ? 14.419 -11.751 21.920 1.00 30.41 175 THR A CA 1
ATOM 1308 C C . THR A 1 175 ? 13.145 -12.570 21.896 1.00 30.41 175 THR A C 1
ATOM 1310 O O . THR A 1 175 ? 13.155 -13.790 21.778 1.00 30.41 175 THR A O 1
ATOM 1313 N N . SER A 1 176 ? 12.007 -11.884 22.030 1.00 33.00 176 SER A N 1
ATOM 1314 C CA . SER A 1 176 ? 10.875 -12.244 21.216 1.00 33.00 176 SER A CA 1
ATOM 1315 C C . SER A 1 176 ? 11.451 -12.180 19.814 1.00 33.00 176 SER A C 1
ATOM 1317 O O . SER A 1 176 ? 11.858 -11.126 19.318 1.00 33.00 176 SER A O 1
ATOM 1319 N N . ALA A 1 177 ? 11.696 -13.367 19.262 1.00 38.44 177 ALA A N 1
ATOM 1320 C CA . ALA A 1 177 ? 12.007 -13.484 17.860 1.00 38.44 177 ALA A CA 1
ATOM 1321 C C . ALA A 1 177 ? 10.991 -12.602 17.118 1.00 38.44 177 ALA A C 1
ATOM 1323 O O . ALA A 1 177 ? 9.827 -12.568 17.545 1.00 38.44 177 ALA A O 1
ATOM 1324 N N . PRO A 1 178 ? 11.407 -11.867 16.067 1.00 45.25 178 PRO A N 1
ATOM 1325 C CA . PRO A 1 178 ? 10.439 -11.188 15.222 1.00 45.25 178 PRO A CA 1
ATOM 1326 C C . PRO A 1 178 ? 9.322 -12.187 14.927 1.00 45.25 178 PRO A C 1
ATOM 1328 O O . PRO A 1 178 ? 9.630 -13.368 14.700 1.00 45.25 178 PRO A O 1
ATOM 1331 N N . PRO A 1 179 ? 8.054 -11.763 15.049 1.00 48.78 179 PRO A N 1
ATOM 1332 C CA . PRO A 1 179 ? 6.949 -12.689 14.949 1.00 48.78 179 PRO A CA 1
ATOM 1333 C C . PRO A 1 179 ? 7.120 -13.510 13.673 1.00 48.78 179 PRO A C 1
ATOM 1335 O O . PRO A 1 179 ? 7.514 -12.944 12.644 1.00 48.78 179 PRO A O 1
ATOM 1338 N N . PRO A 1 180 ? 6.953 -14.845 13.748 1.00 47.66 180 PRO A N 1
ATOM 1339 C CA . PRO A 1 180 ? 7.199 -15.697 12.601 1.00 47.66 180 PRO A CA 1
ATOM 1340 C C . PRO A 1 180 ? 6.401 -15.146 11.425 1.00 47.66 180 PRO A C 1
ATOM 1342 O O . PRO A 1 180 ? 5.235 -14.760 11.585 1.00 47.66 180 PRO A O 1
ATOM 1345 N N . ALA A 1 181 ? 7.061 -15.071 10.266 1.00 50.78 181 ALA A N 1
ATOM 1346 C CA . ALA A 1 181 ? 6.420 -14.625 9.040 1.00 50.78 181 ALA A CA 1
ATOM 1347 C C . ALA A 1 181 ? 5.073 -15.352 8.895 1.00 50.78 181 ALA A C 1
ATOM 1349 O O . ALA A 1 181 ? 5.009 -16.540 9.250 1.00 50.78 181 ALA A O 1
ATOM 1350 N N . PRO A 1 182 ? 4.010 -14.669 8.425 1.00 49.00 182 PRO A N 1
ATOM 1351 C CA . PRO A 1 182 ? 2.702 -15.275 8.258 1.00 49.00 182 PRO A CA 1
ATOM 1352 C C . PRO A 1 182 ? 2.852 -16.656 7.636 1.00 49.00 182 PRO A C 1
ATOM 1354 O O . PRO A 1 182 ? 3.496 -16.819 6.593 1.00 49.00 182 PRO A O 1
ATOM 1357 N N . THR A 1 183 ? 2.304 -17.665 8.315 1.00 42.09 183 THR A N 1
ATOM 1358 C CA . THR A 1 183 ? 2.181 -18.996 7.730 1.00 42.09 183 THR A CA 1
ATOM 1359 C C . THR A 1 183 ? 1.442 -18.799 6.410 1.00 42.09 183 THR A C 1
ATOM 1361 O O . THR A 1 183 ? 0.413 -18.118 6.427 1.00 42.09 183 THR A O 1
ATOM 1364 N N . PRO A 1 184 ? 1.975 -19.279 5.269 1.00 44.72 184 PRO A N 1
ATOM 1365 C CA . PRO A 1 184 ? 1.332 -19.055 3.987 1.00 44.72 184 PRO A CA 1
ATOM 1366 C C . PRO A 1 184 ? -0.142 -19.430 4.086 1.00 44.72 184 PRO A C 1
ATOM 1368 O O . PRO A 1 184 ? -0.467 -20.501 4.606 1.00 44.72 184 PRO A O 1
ATOM 1371 N N . ALA A 1 185 ? -1.001 -18.538 3.592 1.00 49.53 185 ALA A N 1
ATOM 1372 C CA . ALA A 1 185 ? -2.368 -18.859 3.221 1.00 49.53 185 ALA A CA 1
ATOM 1373 C C . ALA A 1 185 ? -2.417 -20.262 2.598 1.00 49.53 185 ALA A C 1
ATOM 1375 O O . ALA A 1 185 ? -1.509 -20.642 1.850 1.00 49.53 185 ALA A O 1
ATOM 1376 N N . SER A 1 186 ? -3.474 -21.023 2.880 1.00 46.09 186 SER A N 1
ATOM 1377 C CA . SER A 1 186 ? -3.660 -22.405 2.401 1.00 46.09 186 SER A CA 1
ATOM 1378 C C . SER A 1 186 ? -3.497 -22.581 0.877 1.00 46.09 186 SER A C 1
ATOM 1380 O O . SER A 1 186 ? -3.294 -23.699 0.409 1.00 46.09 186 SER A O 1
ATOM 1382 N N . SER A 1 187 ? -3.526 -21.485 0.109 1.00 60.16 187 SER A N 1
ATOM 1383 C CA . SER A 1 187 ? -3.340 -21.422 -1.342 1.00 60.16 187 SER A CA 1
ATOM 1384 C C . SER A 1 187 ? -1.881 -21.382 -1.829 1.00 60.16 187 SER A C 1
ATOM 1386 O O . SER A 1 187 ? -1.649 -21.525 -3.028 1.00 60.16 187 SER A O 1
ATOM 1388 N N . GLY A 1 188 ? -0.890 -21.152 -0.957 1.00 80.06 188 GLY A N 1
ATOM 1389 C CA . GLY A 1 188 ? 0.525 -20.995 -1.343 1.00 80.06 188 GLY A CA 1
ATOM 1390 C C . GLY A 1 188 ? 0.869 -19.672 -2.050 1.00 80.06 188 GLY A C 1
ATOM 1391 O O . GLY A 1 188 ? 2.042 -19.422 -2.333 1.00 80.06 188 GLY A O 1
ATOM 1392 N N . LYS A 1 189 ? -0.124 -18.808 -2.292 1.00 91.88 189 LYS A N 1
ATOM 1393 C CA . LYS A 1 189 ? 0.019 -17.507 -2.961 1.00 91.88 189 LYS A CA 1
ATOM 1394 C C . LYS A 1 189 ? 0.697 -16.468 -2.063 1.00 91.88 189 LYS A C 1
ATOM 1396 O O . LYS A 1 189 ? 0.557 -16.499 -0.838 1.00 91.88 189 LYS A O 1
ATOM 1401 N N . LYS A 1 190 ? 1.424 -15.529 -2.673 1.00 96.69 190 LYS A N 1
ATOM 1402 C CA . LYS A 1 190 ? 2.090 -14.399 -2.011 1.00 96.69 190 LYS A CA 1
ATOM 1403 C C . LYS A 1 190 ? 1.414 -13.096 -2.416 1.00 96.69 190 LYS A C 1
ATOM 1405 O O . LYS A 1 190 ? 1.562 -12.648 -3.548 1.00 96.69 190 LYS A O 1
ATOM 1410 N N . VAL A 1 191 ? 0.670 -12.504 -1.486 1.00 98.31 191 VAL A N 1
ATOM 1411 C CA . VAL A 1 191 ? -0.048 -11.242 -1.704 1.00 98.31 191 VAL A CA 1
ATOM 1412 C C . VAL A 1 191 ? 0.691 -10.109 -1.012 1.00 98.31 191 VAL A C 1
ATOM 1414 O O . VAL A 1 191 ? 0.964 -10.194 0.184 1.00 98.31 191 VAL A O 1
ATOM 1417 N N . PHE A 1 192 ? 0.991 -9.058 -1.759 1.00 98.75 192 PHE A N 1
ATOM 1418 C CA . PHE A 1 192 ? 1.595 -7.823 -1.282 1.00 98.75 192 PHE A CA 1
ATOM 1419 C C . PHE A 1 192 ? 0.602 -6.682 -1.454 1.00 98.75 192 PHE A C 1
ATOM 1421 O O . PHE A 1 192 ? -0.207 -6.725 -2.374 1.00 98.75 192 PHE A O 1
ATOM 1428 N N . ILE A 1 193 ? 0.651 -5.665 -0.600 1.00 98.69 193 ILE A N 1
ATOM 1429 C CA . ILE A 1 193 ? -0.117 -4.434 -0.819 1.00 98.69 193 ILE A CA 1
ATOM 1430 C C . ILE A 1 193 ? 0.839 -3.311 -1.204 1.00 98.69 193 ILE A C 1
ATOM 1432 O O . ILE A 1 193 ? 1.849 -3.111 -0.530 1.00 98.69 193 ILE A O 1
ATOM 1436 N N . HIS A 1 194 ? 0.521 -2.606 -2.286 1.00 98.88 194 HIS A N 1
ATOM 1437 C CA . HIS A 1 194 ? 1.254 -1.428 -2.726 1.00 98.88 194 HIS A CA 1
ATOM 1438 C C . HIS A 1 194 ? 0.898 -0.237 -1.826 1.00 98.88 194 HIS A C 1
ATOM 1440 O O . HIS A 1 194 ? -0.282 0.056 -1.654 1.00 98.88 194 HIS A O 1
ATOM 1446 N N . MET A 1 195 ? 1.884 0.416 -1.214 1.00 98.62 195 MET A N 1
ATOM 1447 C CA . MET A 1 195 ? 1.682 1.421 -0.172 1.00 98.62 195 MET A CA 1
ATOM 1448 C C . MET A 1 195 ? 2.451 2.711 -0.451 1.00 98.62 195 MET A C 1
ATOM 1450 O O . MET A 1 195 ? 3.653 2.687 -0.713 1.00 98.62 195 MET A O 1
ATOM 1454 N N . MET A 1 196 ? 1.748 3.828 -0.276 1.00 98.62 196 MET A N 1
ATOM 1455 C CA . MET A 1 196 ? 2.208 5.170 -0.596 1.00 98.62 196 MET A CA 1
ATOM 1456 C C . MET A 1 196 ? 2.656 5.878 0.689 1.00 98.62 196 MET A C 1
ATOM 1458 O O . MET A 1 196 ? 1.858 5.987 1.632 1.00 98.62 196 MET A O 1
ATOM 1462 N N . PRO A 1 197 ? 3.903 6.380 0.769 1.00 98.38 197 PRO A N 1
ATOM 1463 C CA . PRO A 1 197 ? 4.456 6.957 1.994 1.00 98.38 197 PRO A CA 1
ATOM 1464 C C . PRO A 1 197 ? 4.296 8.489 2.098 1.00 98.38 197 PRO A C 1
ATOM 1466 O O . PRO A 1 197 ? 5.077 9.131 2.799 1.00 98.38 197 PRO A O 1
ATOM 1469 N N . TRP A 1 198 ? 3.332 9.109 1.410 1.00 98.00 198 TRP A N 1
ATOM 1470 C CA . TRP A 1 198 ? 3.380 10.549 1.088 1.00 98.00 198 TRP A CA 1
ATOM 1471 C C . TRP A 1 198 ? 2.332 11.457 1.759 1.00 98.00 198 TRP A C 1
ATOM 1473 O O . TRP A 1 198 ? 2.243 12.655 1.489 1.00 98.00 198 TRP A O 1
ATOM 1483 N N . PHE A 1 199 ? 1.502 10.917 2.650 1.00 98.62 199 PHE A N 1
ATOM 1484 C CA . PHE A 1 199 ? 0.513 11.709 3.390 1.00 98.62 199 PHE A CA 1
ATOM 1485 C C . PHE A 1 199 ? 1.123 12.409 4.598 1.00 98.62 199 PHE A C 1
ATOM 1487 O O . PHE A 1 199 ? 1.874 11.793 5.354 1.00 98.62 199 PHE A O 1
ATOM 1494 N N . GLU A 1 200 ? 0.741 13.670 4.822 1.00 98.38 200 GLU A N 1
ATOM 1495 C CA . GLU A 1 200 ? 1.250 14.487 5.925 1.00 98.38 200 GLU A CA 1
ATOM 1496 C C . GLU A 1 200 ? 0.178 15.370 6.570 1.00 98.38 200 GLU A C 1
ATOM 1498 O O . GLU A 1 200 ? -0.600 16.047 5.896 1.00 98.38 200 GLU A O 1
ATOM 1503 N N . THR A 1 201 ? 0.199 15.446 7.899 1.00 97.88 201 THR A N 1
ATOM 1504 C CA . THR A 1 201 ? -0.617 16.401 8.661 1.00 97.88 201 THR A CA 1
ATOM 1505 C C . THR A 1 201 ? 0.101 17.739 8.822 1.00 97.88 201 THR A C 1
ATOM 1507 O O . THR A 1 201 ? 1.317 17.835 8.666 1.00 97.88 201 THR A O 1
ATOM 1510 N N . LYS A 1 202 ? -0.617 18.768 9.292 1.00 96.62 202 LYS A N 1
ATOM 1511 C CA . LYS A 1 202 ? 0.014 20.036 9.707 1.00 96.62 202 LYS A CA 1
ATOM 1512 C C . LYS A 1 202 ? 1.124 19.851 10.741 1.00 96.62 202 LYS A C 1
ATOM 1514 O O . LYS A 1 202 ? 2.127 20.557 10.687 1.00 96.62 202 LYS A O 1
ATOM 1519 N N . ALA A 1 203 ? 0.962 18.916 11.677 1.00 95.88 203 ALA A N 1
ATOM 1520 C CA . ALA A 1 203 ? 1.955 18.673 12.721 1.00 95.88 203 ALA A CA 1
ATOM 1521 C C . ALA A 1 203 ? 3.257 18.091 12.154 1.00 95.88 203 ALA A C 1
ATOM 1523 O O . ALA A 1 203 ? 4.340 18.418 12.634 1.00 95.88 203 ALA A O 1
ATOM 1524 N N . SER A 1 204 ? 3.153 17.262 11.120 1.00 96.00 204 SER A N 1
ATOM 1525 C CA . SER A 1 204 ? 4.291 16.595 10.494 1.00 96.00 204 SER A CA 1
ATOM 1526 C C . SER A 1 204 ? 4.848 17.352 9.283 1.00 96.00 204 SER A C 1
ATOM 1528 O O . SER A 1 204 ? 5.944 17.038 8.829 1.00 96.00 204 SER A O 1
ATOM 1530 N N . ASN A 1 205 ? 4.177 18.403 8.805 1.00 95.69 205 ASN A N 1
ATOM 1531 C CA . ASN A 1 205 ? 4.610 19.184 7.646 1.00 95.69 205 ASN A CA 1
ATOM 1532 C C . ASN A 1 205 ? 4.594 20.702 7.898 1.00 95.69 205 ASN A C 1
ATOM 1534 O O . ASN A 1 205 ? 3.938 21.476 7.208 1.00 95.69 205 ASN A O 1
ATOM 1538 N N . ASN A 1 206 ? 5.346 21.144 8.913 1.00 93.44 206 ASN A N 1
ATOM 1539 C CA . ASN A 1 206 ? 5.646 22.563 9.168 1.00 93.44 206 ASN A CA 1
ATOM 1540 C C . ASN A 1 206 ? 4.404 23.477 9.244 1.00 93.44 206 ASN A C 1
ATOM 1542 O O . ASN A 1 206 ? 4.422 24.622 8.793 1.00 93.44 206 ASN A O 1
ATOM 1546 N N . GLY A 1 207 ? 3.312 22.972 9.821 1.00 95.31 207 GLY A N 1
ATOM 1547 C CA . GLY A 1 207 ? 2.054 23.701 9.971 1.00 95.31 207 GLY A CA 1
ATOM 1548 C C . GLY A 1 207 ? 1.147 23.692 8.736 1.00 95.31 207 GLY A C 1
ATOM 1549 O O . GLY A 1 207 ? 0.097 24.327 8.788 1.00 95.31 207 GLY A O 1
ATOM 1550 N N . GLN A 1 208 ? 1.508 22.984 7.662 1.00 95.56 208 GLN A N 1
ATOM 1551 C CA . GLN A 1 208 ? 0.739 22.877 6.416 1.00 95.56 208 GLN A CA 1
ATOM 1552 C C . GLN A 1 208 ? 0.281 21.439 6.161 1.00 95.56 208 GLN A C 1
ATOM 1554 O O . GLN A 1 208 ? 0.957 20.486 6.538 1.00 95.56 208 GLN A O 1
ATOM 1559 N N . TRP A 1 209 ? -0.873 21.265 5.519 1.00 97.62 209 TRP A N 1
ATOM 1560 C CA . TRP A 1 209 ? -1.301 19.942 5.061 1.00 97.62 209 TRP A CA 1
ATOM 1561 C C . TRP A 1 209 ? -0.390 19.453 3.928 1.00 97.62 209 TRP A C 1
ATOM 1563 O O . TRP A 1 209 ? 0.090 20.256 3.129 1.00 97.62 209 TRP A O 1
ATOM 1573 N N . GLY A 1 210 ? -0.101 18.151 3.893 1.00 97.00 210 GLY A N 1
ATOM 1574 C CA . GLY A 1 210 ? 0.678 17.545 2.813 1.00 97.00 210 GLY A CA 1
ATOM 1575 C C . GLY A 1 210 ? -0.027 17.649 1.465 1.00 97.00 210 GLY A C 1
ATOM 1576 O O . GLY A 1 210 ? -1.254 17.552 1.401 1.00 97.00 210 GLY A O 1
ATOM 1577 N N . GLN A 1 211 ? 0.756 17.775 0.390 1.00 96.31 211 GLN A N 1
ATOM 1578 C CA . GLN A 1 211 ? 0.219 17.948 -0.961 1.00 96.31 211 GLN A CA 1
ATOM 1579 C C . GLN A 1 211 ? -0.656 16.778 -1.425 1.00 96.31 211 GLN A C 1
ATOM 1581 O O . GLN A 1 211 ? -1.558 16.975 -2.224 1.00 96.31 211 GLN A O 1
ATOM 1586 N N . HIS A 1 212 ? -0.464 15.576 -0.880 1.00 97.00 212 HIS A N 1
ATOM 1587 C CA . HIS A 1 212 ? -1.285 14.413 -1.224 1.00 97.00 212 HIS A CA 1
ATOM 1588 C C . HIS A 1 212 ? -2.663 14.406 -0.538 1.00 97.00 212 HIS A C 1
ATOM 1590 O O . HIS A 1 212 ? -3.542 13.663 -0.956 1.00 97.00 212 HIS A O 1
ATOM 1596 N N . TRP A 1 213 ? -2.900 15.266 0.465 1.00 98.25 213 TRP A N 1
ATOM 1597 C CA . TRP A 1 213 ? -4.254 15.542 0.971 1.00 98.25 213 TRP A CA 1
ATOM 1598 C C . TRP A 1 213 ? -4.923 16.726 0.267 1.00 98.25 213 TRP A C 1
ATOM 1600 O O . TRP A 1 213 ? -6.149 16.815 0.264 1.00 98.25 213 TRP A O 1
ATOM 1610 N N . THR A 1 214 ? -4.142 17.662 -0.277 1.00 97.81 214 THR A N 1
ATOM 1611 C CA . THR A 1 214 ? -4.655 18.934 -0.814 1.00 97.81 214 THR A CA 1
ATOM 1612 C C . THR A 1 214 ? -4.734 18.949 -2.338 1.00 97.81 214 THR A C 1
ATOM 1614 O O . THR A 1 214 ? -5.546 19.671 -2.913 1.00 97.81 214 THR A O 1
ATOM 1617 N N . MET A 1 215 ? -3.842 18.214 -3.002 1.00 97.06 215 MET A N 1
ATOM 1618 C CA . MET A 1 215 ? -3.386 18.516 -4.357 1.00 97.06 215 MET A CA 1
ATOM 1619 C C . MET A 1 215 ? -3.186 20.038 -4.509 1.00 97.06 215 MET A C 1
ATOM 1621 O O . MET A 1 215 ? -2.629 20.672 -3.607 1.00 97.06 215 MET A O 1
ATOM 1625 N N . ALA A 1 216 ? -3.632 20.647 -5.607 1.00 97.06 216 ALA A N 1
ATOM 1626 C CA . ALA A 1 216 ? -3.588 22.095 -5.803 1.00 97.06 216 ALA A CA 1
ATOM 1627 C C . ALA A 1 216 ? -4.816 22.838 -5.236 1.00 97.06 216 ALA A C 1
ATOM 1629 O O . ALA A 1 216 ? -4.696 24.002 -4.852 1.00 97.06 216 ALA A O 1
ATOM 1630 N N . ASN A 1 217 ? -5.988 22.195 -5.193 1.00 97.62 217 ASN A N 1
ATOM 1631 C CA . ASN A 1 217 ? -7.271 22.891 -5.030 1.00 97.62 217 ASN A CA 1
ATOM 1632 C C . ASN A 1 217 ? -8.005 22.632 -3.706 1.00 97.62 217 ASN A C 1
ATOM 1634 O O . ASN A 1 217 ? -8.975 23.336 -3.415 1.00 97.62 217 ASN A O 1
ATOM 1638 N N . MET A 1 218 ? -7.594 21.642 -2.914 1.00 97.56 218 MET A N 1
ATOM 1639 C CA . MET A 1 218 ? -8.311 21.248 -1.699 1.00 97.56 218 MET A CA 1
ATOM 1640 C C . MET A 1 218 ? -7.663 21.835 -0.450 1.00 97.56 218 MET A C 1
ATOM 1642 O O . MET A 1 218 ? -6.445 21.986 -0.364 1.00 97.56 218 MET A O 1
ATOM 1646 N N . ASN A 1 219 ? -8.484 22.160 0.548 1.00 97.56 219 ASN A N 1
ATOM 1647 C CA . ASN A 1 219 ? -8.017 22.703 1.815 1.00 97.56 219 ASN A CA 1
ATOM 1648 C C . ASN A 1 219 ? -8.641 21.953 3.003 1.00 97.56 219 ASN A C 1
ATOM 1650 O O . ASN A 1 219 ? -9.768 22.270 3.394 1.00 97.56 219 ASN A O 1
ATOM 1654 N N . PRO A 1 220 ? -7.898 21.043 3.659 1.00 98.06 220 PRO A N 1
ATOM 1655 C CA . PRO A 1 220 ? -8.445 20.249 4.755 1.00 98.06 220 PRO A CA 1
ATOM 1656 C C . PRO A 1 220 ? -8.803 21.048 6.019 1.00 98.06 220 PRO A C 1
ATOM 1658 O O . PRO A 1 220 ? -9.398 20.485 6.939 1.00 98.06 220 PRO A O 1
ATOM 1661 N N . ASP A 1 221 ? -8.475 22.345 6.099 1.00 97.56 221 ASP A N 1
ATOM 1662 C CA . ASP A 1 221 ? -8.985 23.234 7.153 1.00 97.56 221 ASP A CA 1
ATOM 1663 C C . ASP A 1 221 ? -10.447 23.650 6.933 1.00 97.56 221 ASP A C 1
ATOM 1665 O O . ASP A 1 221 ? -11.113 24.081 7.877 1.00 97.56 221 ASP A O 1
ATOM 1669 N N . ILE A 1 222 ? -10.969 23.486 5.716 1.00 98.00 222 ILE A N 1
ATOM 1670 C CA . ILE A 1 222 ? -12.378 23.699 5.401 1.00 98.00 222 ILE A CA 1
ATOM 1671 C C . ILE A 1 222 ? -13.150 22.434 5.774 1.00 98.00 222 ILE A C 1
ATOM 1673 O O . ILE A 1 222 ? -12.991 21.385 5.150 1.00 98.00 222 ILE A O 1
ATOM 1677 N N . ILE A 1 223 ? -14.007 22.553 6.789 1.00 96.69 223 ILE A N 1
ATOM 1678 C CA . ILE A 1 223 ? -15.006 21.535 7.121 1.00 96.69 223 ILE A CA 1
ATOM 1679 C C . ILE A 1 223 ? -16.268 21.836 6.322 1.00 96.69 223 ILE A C 1
ATOM 1681 O O . ILE A 1 223 ? -16.866 22.906 6.452 1.00 96.69 223 ILE A O 1
ATOM 1685 N N . GLN A 1 224 ? -16.649 20.896 5.473 1.00 93.44 224 GLN A N 1
ATOM 1686 C CA . GLN A 1 224 ? -17.839 20.967 4.649 1.00 93.44 224 GLN A CA 1
ATOM 1687 C C . GLN A 1 224 ? -19.104 20.789 5.502 1.00 93.44 224 GLN A C 1
ATOM 1689 O O . GLN A 1 224 ? -19.066 20.361 6.656 1.00 93.44 224 GLN A O 1
ATOM 1694 N N . SER A 1 225 ? -20.265 21.098 4.925 1.00 94.19 225 SER A N 1
ATOM 1695 C CA . SER A 1 225 ? -21.561 21.008 5.614 1.00 94.19 225 SER A CA 1
ATOM 1696 C C . SER A 1 225 ? -21.933 19.598 6.083 1.00 94.19 225 SER A C 1
ATOM 1698 O O . SER A 1 225 ? -22.766 19.462 6.973 1.00 94.19 225 SER A O 1
ATOM 1700 N N . ASN A 1 226 ? -21.341 18.561 5.489 1.00 89.25 226 ASN A N 1
ATOM 1701 C CA . ASN A 1 226 ? -21.513 17.165 5.896 1.00 89.25 226 ASN A CA 1
ATOM 1702 C C . ASN A 1 226 ? -20.574 16.755 7.055 1.00 89.25 226 ASN A C 1
ATOM 1704 O O . ASN A 1 226 ? -20.632 15.617 7.508 1.00 89.25 226 ASN A O 1
ATOM 1708 N N . GLY A 1 227 ? -19.732 17.672 7.549 1.00 92.06 227 GLY A N 1
ATOM 1709 C CA . GLY A 1 227 ? -18.766 17.426 8.622 1.00 92.06 227 GLY A CA 1
ATOM 1710 C C . GLY A 1 227 ? -17.402 16.917 8.149 1.00 92.06 227 GLY A C 1
ATO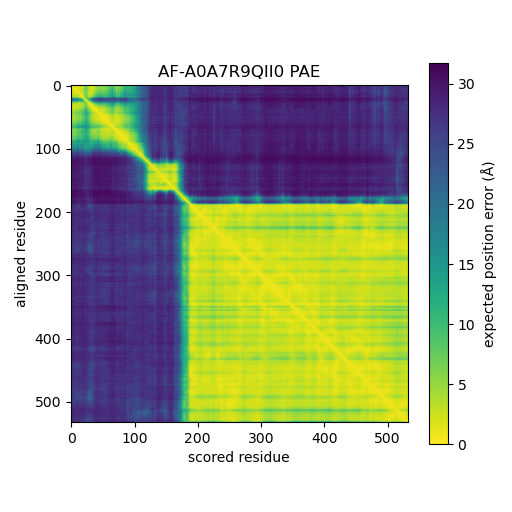M 1711 O O . GLY A 1 227 ? -16.525 16.681 8.978 1.00 92.06 227 GLY A O 1
ATOM 1712 N N . GLU A 1 228 ? -17.193 16.764 6.843 1.00 93.31 228 GLU A N 1
ATOM 1713 C CA . GLU A 1 228 ? -15.951 16.233 6.284 1.00 93.31 228 GLU A CA 1
ATOM 1714 C C . GLU A 1 228 ? -14.961 17.337 5.912 1.00 93.31 228 GLU A C 1
ATOM 1716 O O . GLU A 1 228 ? -15.341 18.458 5.576 1.00 93.31 228 GLU A O 1
ATOM 1721 N N . ARG A 1 229 ? -13.661 17.035 5.977 1.00 96.25 229 ARG A N 1
ATOM 1722 C CA . ARG A 1 229 ? -12.608 17.956 5.526 1.00 96.25 229 ARG A CA 1
ATOM 1723 C C . ARG A 1 229 ? -12.589 18.008 4.005 1.00 96.25 229 ARG A C 1
ATOM 1725 O O . ARG A 1 229 ? -12.712 16.973 3.367 1.00 96.25 229 ARG A O 1
ATOM 1732 N N . GLN A 1 230 ? -12.367 19.170 3.406 1.00 97.62 230 GLN A N 1
ATOM 1733 C CA . GLN A 1 230 ? -12.129 19.239 1.966 1.00 97.62 230 GLN A CA 1
ATOM 1734 C C . GLN A 1 230 ? -10.740 18.668 1.634 1.00 97.62 230 GLN A C 1
ATOM 1736 O O . GLN A 1 230 ? -9.726 19.309 1.903 1.00 97.62 230 GLN A O 1
ATOM 1741 N N . ILE A 1 231 ? -10.702 17.467 1.056 1.00 98.25 231 ILE A N 1
ATOM 1742 C CA . ILE A 1 231 ? -9.479 16.747 0.674 1.00 98.25 231 ILE A CA 1
ATOM 1743 C C . ILE A 1 231 ? -9.524 16.350 -0.799 1.00 98.25 231 ILE A C 1
ATOM 1745 O O . ILE A 1 231 ? -10.595 16.349 -1.397 1.00 98.25 231 ILE A O 1
ATOM 1749 N N . ALA A 1 232 ? -8.366 16.012 -1.362 1.00 97.81 232 ALA A N 1
ATOM 1750 C CA . ALA A 1 232 ? -8.222 15.538 -2.735 1.00 97.81 232 ALA A CA 1
ATOM 1751 C C . ALA A 1 232 ? -8.477 14.025 -2.843 1.00 97.81 232 ALA A C 1
ATOM 1753 O O . ALA A 1 232 ? -7.569 13.240 -3.113 1.00 97.81 232 ALA A O 1
ATOM 1754 N N . SER A 1 233 ? -9.701 13.621 -2.504 1.00 97.69 233 SER A N 1
ATOM 1755 C CA . SER A 1 233 ? -10.169 12.235 -2.496 1.00 97.69 233 SER A CA 1
ATOM 1756 C C . SER A 1 233 ? -11.691 12.195 -2.386 1.00 97.69 233 SER A C 1
ATOM 1758 O O . SER A 1 233 ? -12.282 12.977 -1.640 1.00 97.69 233 SER A O 1
ATOM 1760 N N . HIS A 1 234 ? -12.317 11.213 -3.039 1.00 96.69 234 HIS A N 1
ATOM 1761 C CA . HIS A 1 234 ? -13.736 10.883 -2.829 1.00 96.69 234 HIS A CA 1
ATOM 1762 C C . HIS A 1 234 ? -13.984 10.091 -1.539 1.00 96.69 234 HIS A C 1
ATOM 1764 O O . HIS A 1 234 ? -15.128 9.953 -1.120 1.00 96.69 234 HIS A O 1
ATOM 1770 N N . TYR A 1 235 ? -12.928 9.549 -0.929 1.00 97.75 235 TYR A N 1
ATOM 1771 C CA . TYR A 1 235 ? -13.007 8.595 0.175 1.00 97.75 235 TYR A CA 1
ATOM 1772 C C . TYR A 1 235 ? -12.225 9.083 1.393 1.00 97.75 235 TYR A C 1
ATOM 1774 O O . TYR A 1 235 ? -11.100 9.577 1.273 1.00 97.75 235 TYR A O 1
ATOM 1782 N N . TYR A 1 236 ? -12.803 8.888 2.579 1.00 98.00 236 TYR A N 1
ATOM 1783 C CA . TYR A 1 236 ? -12.224 9.341 3.843 1.00 98.00 236 TYR A CA 1
ATOM 1784 C C . TYR A 1 236 ? -11.678 8.170 4.666 1.00 98.00 236 TYR A C 1
ATOM 1786 O O . TYR A 1 236 ? -12.444 7.237 4.944 1.00 98.00 236 TYR A O 1
ATOM 1794 N N . PRO A 1 237 ? -10.411 8.227 5.127 1.00 98.38 237 PRO A N 1
ATOM 1795 C CA . PRO A 1 237 ? -9.852 7.214 6.014 1.00 98.38 237 PRO A CA 1
ATOM 1796 C C . PRO A 1 237 ? -10.714 7.013 7.265 1.00 98.38 237 PRO A C 1
ATOM 1798 O O . PRO A 1 237 ? -11.238 7.973 7.845 1.00 98.38 237 PRO A O 1
ATOM 1801 N N . LEU A 1 238 ? -10.818 5.767 7.730 1.00 98.06 238 LEU A N 1
ATOM 1802 C CA . LEU A 1 238 ? -11.576 5.422 8.935 1.00 98.06 238 LEU A CA 1
ATOM 1803 C C . LEU A 1 238 ? -11.038 6.139 10.185 1.00 98.06 238 LEU A C 1
ATOM 1805 O O . LEU A 1 238 ? -11.815 6.509 11.064 1.00 98.06 238 LEU A O 1
ATOM 1809 N N . ILE A 1 239 ? -9.722 6.359 10.247 1.00 96.50 239 ILE A N 1
ATOM 1810 C CA . ILE A 1 239 ? -9.026 6.995 11.378 1.00 96.50 239 ILE A CA 1
ATOM 1811 C C . ILE A 1 239 ? -8.751 8.496 11.176 1.00 96.50 239 ILE A C 1
ATOM 1813 O O . ILE A 1 239 ? -7.953 9.066 11.916 1.00 96.50 239 ILE A O 1
ATOM 1817 N N . ASP A 1 240 ? -9.435 9.138 10.218 1.00 95.56 240 ASP A N 1
ATOM 1818 C CA . ASP A 1 240 ? -9.190 10.529 9.793 1.00 95.56 240 ASP A CA 1
ATOM 1819 C C . ASP A 1 240 ? -7.809 10.721 9.119 1.00 95.56 240 ASP A C 1
ATOM 1821 O O . ASP A 1 240 ? -7.042 9.774 8.934 1.00 95.56 240 ASP A O 1
ATOM 1825 N N . LEU A 1 241 ? -7.511 11.944 8.676 1.00 97.50 241 LEU A N 1
ATOM 1826 C CA . LEU A 1 241 ? -6.266 12.285 7.984 1.00 97.50 241 LEU A CA 1
ATOM 1827 C C . LEU A 1 241 ? -5.053 12.071 8.894 1.00 97.50 241 LEU A C 1
ATOM 1829 O O . LEU A 1 241 ? -4.993 12.577 10.018 1.00 97.50 241 LEU A O 1
ATOM 1833 N N . TYR A 1 242 ? -4.038 11.408 8.353 1.00 98.44 242 TYR A N 1
ATOM 1834 C CA . TYR A 1 242 ? -2.847 11.008 9.088 1.00 98.44 242 TYR A CA 1
ATOM 1835 C C . TYR A 1 242 ? -1.549 11.446 8.394 1.00 98.44 242 TYR A C 1
ATOM 1837 O O . TYR A 1 242 ? -1.544 11.962 7.271 1.00 98.44 242 TYR A O 1
ATOM 1845 N N . ALA A 1 243 ? -0.435 11.245 9.103 1.00 98.31 243 ALA A N 1
ATOM 1846 C CA . ALA A 1 243 ? 0.918 11.354 8.574 1.00 98.31 243 ALA A CA 1
ATOM 1847 C C . ALA A 1 243 ? 1.486 9.949 8.362 1.00 98.31 243 ALA A C 1
ATOM 1849 O O . ALA A 1 243 ? 1.380 9.108 9.254 1.00 98.31 243 ALA A O 1
ATOM 1850 N N . SER A 1 244 ? 2.101 9.698 7.210 1.00 98.50 244 SER A N 1
ATOM 1851 C CA . SER A 1 244 ? 2.579 8.359 6.831 1.00 98.50 244 SER A CA 1
ATOM 1852 C C . SER A 1 244 ? 3.729 7.874 7.714 1.00 98.50 244 SER A C 1
ATOM 1854 O O . SER A 1 244 ? 3.922 6.674 7.866 1.00 98.50 244 SER A O 1
ATOM 1856 N N . GLY A 1 245 ? 4.472 8.803 8.322 1.00 97.56 245 GLY A N 1
ATOM 1857 C CA . GLY A 1 245 ? 5.527 8.514 9.293 1.00 97.56 245 GLY A CA 1
ATOM 1858 C C . GLY A 1 245 ? 5.054 8.344 10.745 1.00 97.56 245 GLY A C 1
ATOM 1859 O O . GLY A 1 245 ? 5.8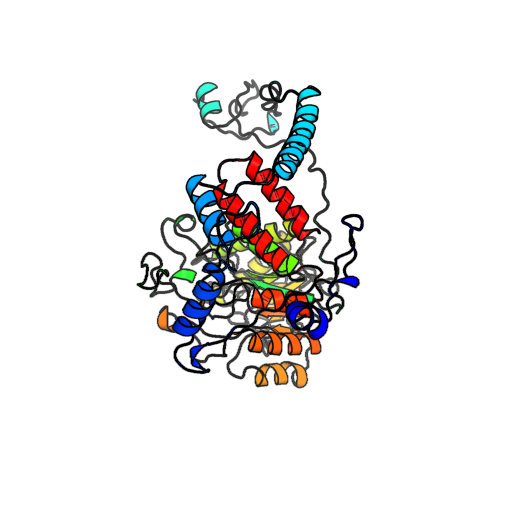96 8.124 11.617 1.00 97.56 245 GLY A O 1
ATOM 1860 N N . ASP A 1 246 ? 3.754 8.472 11.050 1.00 97.88 246 ASP A N 1
ATOM 1861 C CA . ASP A 1 246 ? 3.248 8.288 12.420 1.00 97.88 246 ASP A CA 1
ATOM 1862 C C . ASP A 1 246 ? 3.359 6.804 12.828 1.00 97.88 246 ASP A C 1
ATOM 1864 O O . ASP A 1 246 ? 2.746 5.940 12.194 1.00 97.88 246 ASP A O 1
ATOM 1868 N N . PRO A 1 247 ? 4.114 6.471 13.893 1.00 95.75 247 PRO A N 1
ATOM 1869 C CA . PRO A 1 247 ? 4.364 5.083 14.267 1.00 95.75 247 PRO A CA 1
ATOM 1870 C C . PRO A 1 247 ? 3.099 4.324 14.689 1.00 95.75 247 PRO A C 1
ATOM 1872 O O . PRO A 1 247 ? 3.010 3.125 14.429 1.00 95.75 247 PRO A O 1
ATOM 1875 N N . ASP A 1 248 ? 2.110 4.991 15.297 1.00 96.19 248 ASP A N 1
ATOM 1876 C CA . ASP A 1 248 ? 0.849 4.338 15.659 1.00 96.19 248 ASP A CA 1
ATOM 1877 C C . ASP A 1 248 ? 0.030 4.009 14.407 1.00 96.19 248 ASP A C 1
ATOM 1879 O O . ASP A 1 248 ? -0.629 2.972 14.362 1.00 96.19 248 ASP A O 1
ATOM 1883 N N . VAL A 1 249 ? 0.075 4.887 13.397 1.00 98.62 249 VAL A N 1
ATOM 1884 C CA . VAL A 1 249 ? -0.599 4.680 12.107 1.00 98.62 249 VAL A CA 1
ATOM 1885 C C . VAL A 1 249 ? 0.060 3.525 11.366 1.00 98.62 249 VAL A C 1
ATOM 1887 O O . VAL A 1 249 ? -0.634 2.591 10.981 1.00 98.62 249 VAL A O 1
ATOM 1890 N N . ILE A 1 250 ? 1.392 3.517 11.267 1.00 98.75 250 ILE A N 1
ATOM 1891 C CA . ILE A 1 250 ? 2.152 2.427 10.640 1.00 98.75 250 ILE A CA 1
ATOM 1892 C C . ILE A 1 250 ? 1.835 1.083 11.308 1.00 98.75 250 ILE A C 1
ATOM 1894 O O . ILE A 1 250 ? 1.533 0.105 10.624 1.00 98.75 250 ILE A O 1
ATOM 1898 N N . ASP A 1 251 ? 1.885 1.008 12.641 1.00 97.94 251 ASP A N 1
ATOM 1899 C CA . ASP A 1 251 ? 1.632 -0.247 13.357 1.00 97.94 251 ASP A CA 1
ATOM 1900 C C . ASP A 1 251 ? 0.166 -0.703 13.247 1.00 97.94 251 ASP A C 1
ATOM 1902 O O . ASP A 1 251 ? -0.105 -1.907 13.287 1.00 97.94 251 ASP A O 1
ATOM 1906 N N . TRP A 1 252 ? -0.777 0.231 13.092 1.00 98.69 252 TRP A N 1
ATOM 1907 C CA . TRP A 1 252 ? -2.178 -0.075 12.809 1.00 98.69 252 TRP A CA 1
ATOM 1908 C C . TRP A 1 252 ? -2.361 -0.600 11.378 1.00 98.69 252 TRP A C 1
ATOM 1910 O O . TRP A 1 252 ? -2.866 -1.709 11.211 1.00 98.69 252 TRP A O 1
ATOM 1920 N N . GLN A 1 253 ? -1.881 0.123 10.362 1.00 98.81 253 GLN A N 1
ATOM 1921 C CA . GLN A 1 253 ? -1.994 -0.259 8.948 1.00 98.81 253 GLN A CA 1
ATOM 1922 C C . GLN A 1 253 ? -1.345 -1.625 8.687 1.00 98.81 253 GLN A C 1
ATOM 1924 O O . GLN A 1 253 ? -1.991 -2.551 8.197 1.00 98.81 253 GLN A O 1
ATOM 1929 N N . LEU A 1 254 ? -0.087 -1.804 9.098 1.00 98.81 254 LEU A N 1
ATOM 1930 C CA . LEU A 1 254 ? 0.638 -3.062 8.906 1.00 98.81 254 LEU A CA 1
ATOM 1931 C C . LEU A 1 254 ? 0.039 -4.210 9.730 1.00 98.81 254 LEU A C 1
ATOM 1933 O O . LEU A 1 254 ? 0.023 -5.356 9.278 1.00 98.81 254 LEU A O 1
ATOM 1937 N N . GLY A 1 255 ? -0.492 -3.925 10.920 1.00 98.38 255 GLY A N 1
ATOM 1938 C CA . GLY A 1 255 ? -1.214 -4.921 11.706 1.00 98.38 255 GLY A CA 1
ATOM 1939 C C . GLY A 1 255 ? -2.488 -5.398 11.000 1.00 98.38 255 GLY A C 1
ATOM 1940 O O . GLY A 1 255 ? -2.738 -6.601 10.946 1.00 98.38 255 GLY A O 1
ATOM 1941 N N . LEU A 1 256 ? -3.254 -4.493 10.381 1.00 98.81 256 LEU A N 1
ATOM 1942 C CA . LEU A 1 256 ? -4.434 -4.852 9.589 1.00 98.81 256 LEU A CA 1
ATOM 1943 C C . LEU A 1 256 ? -4.067 -5.730 8.389 1.00 98.81 256 LEU A C 1
ATOM 1945 O O . LEU A 1 256 ? -4.721 -6.747 8.145 1.00 98.81 256 LEU A O 1
ATOM 1949 N N . MET A 1 257 ? -2.986 -5.399 7.679 1.00 98.50 257 MET A N 1
ATOM 1950 C CA . MET A 1 257 ? -2.471 -6.235 6.589 1.00 98.50 257 MET A CA 1
ATOM 1951 C C . MET A 1 257 ? -2.102 -7.637 7.089 1.00 98.50 257 MET A C 1
ATOM 1953 O O . MET A 1 257 ? -2.496 -8.643 6.494 1.00 98.50 257 MET A O 1
ATOM 1957 N N . ARG A 1 258 ? -1.405 -7.720 8.230 1.00 96.31 258 ARG A N 1
ATOM 1958 C CA . ARG A 1 258 ? -1.000 -8.991 8.843 1.00 96.31 258 ARG A CA 1
ATOM 1959 C C . ARG A 1 258 ? -2.196 -9.861 9.229 1.00 96.31 258 ARG A C 1
ATOM 1961 O O . ARG A 1 258 ? -2.166 -11.066 8.966 1.00 96.31 258 ARG A O 1
ATOM 1968 N N . LEU A 1 259 ? -3.234 -9.263 9.817 1.00 97.00 259 LEU A N 1
ATOM 1969 C CA . LEU A 1 259 ? -4.491 -9.936 10.170 1.00 97.00 259 LEU A CA 1
ATOM 1970 C C . LEU A 1 259 ? -5.295 -10.353 8.926 1.00 97.00 259 LEU A C 1
ATOM 1972 O O . LEU A 1 259 ? -6.058 -11.319 8.971 1.00 97.00 259 LEU A O 1
ATOM 1976 N N . SER A 1 260 ? -5.089 -9.675 7.796 1.00 96.81 260 SER A N 1
ATOM 1977 C CA . SER A 1 260 ? -5.738 -9.986 6.516 1.00 96.81 260 SER A CA 1
ATOM 1978 C C . SER A 1 260 ? -5.097 -11.155 5.759 1.00 96.81 260 SER A C 1
ATOM 1980 O O . SER A 1 260 ? -5.620 -11.581 4.735 1.00 96.81 260 SER A O 1
ATOM 1982 N N . GLY A 1 261 ? -3.978 -11.699 6.251 1.00 94.19 261 GLY A N 1
ATOM 1983 C CA . GLY A 1 261 ? -3.250 -12.796 5.598 1.00 94.19 261 GLY A CA 1
ATOM 1984 C C . GLY A 1 261 ? -2.272 -12.344 4.505 1.00 94.19 261 GLY A C 1
ATOM 1985 O O . GLY A 1 261 ? -1.757 -13.171 3.753 1.00 94.19 261 GLY A O 1
ATOM 1986 N N . VAL A 1 262 ? -1.996 -11.041 4.418 1.00 95.88 262 VAL A N 1
ATOM 1987 C CA . VAL A 1 262 ? -1.045 -10.458 3.462 1.00 95.88 262 VAL A CA 1
ATOM 1988 C C . VAL A 1 262 ? 0.388 -10.878 3.813 1.00 95.88 262 VAL A C 1
ATOM 1990 O O . VAL A 1 262 ? 0.760 -10.998 4.980 1.00 95.88 262 VAL A O 1
ATOM 1993 N N . THR A 1 263 ? 1.211 -11.110 2.788 1.00 97.06 263 THR A N 1
ATOM 1994 C CA . THR A 1 263 ? 2.625 -11.503 2.921 1.00 97.06 263 THR A CA 1
ATOM 1995 C C . THR A 1 263 ? 3.527 -10.321 3.272 1.00 97.06 263 THR A C 1
ATOM 1997 O O . THR A 1 263 ? 4.455 -10.457 4.074 1.00 97.06 263 THR A O 1
ATOM 2000 N N . GLY A 1 264 ? 3.286 -9.168 2.656 1.00 98.06 264 GLY A N 1
ATOM 2001 C CA . GLY A 1 264 ? 4.127 -7.996 2.826 1.00 98.06 264 GLY A CA 1
ATOM 2002 C C . GLY A 1 264 ? 3.603 -6.760 2.114 1.00 98.06 264 GLY A C 1
ATOM 2003 O O . GLY A 1 264 ? 2.470 -6.734 1.639 1.00 98.06 264 GLY A O 1
ATOM 2004 N N . VAL A 1 265 ? 4.459 -5.753 2.017 1.00 98.75 265 VAL A N 1
ATOM 2005 C CA . VAL A 1 265 ? 4.166 -4.488 1.337 1.00 98.75 265 VAL A CA 1
ATOM 2006 C C . VAL A 1 265 ? 5.142 -4.230 0.198 1.00 98.75 265 VAL A C 1
ATOM 2008 O O . VAL A 1 265 ? 6.314 -4.595 0.277 1.00 98.75 265 VAL A O 1
ATOM 2011 N N . ILE A 1 266 ? 4.653 -3.607 -0.863 1.00 98.94 266 ILE A N 1
ATOM 2012 C CA . ILE A 1 266 ? 5.475 -2.962 -1.885 1.00 98.94 266 ILE A CA 1
ATOM 2013 C C . ILE A 1 266 ? 5.407 -1.476 -1.564 1.00 98.94 266 ILE A C 1
ATOM 2015 O O . ILE A 1 266 ? 4.313 -0.933 -1.454 1.00 98.94 266 ILE A O 1
ATOM 2019 N N . ILE A 1 267 ? 6.552 -0.856 -1.311 1.00 98.88 267 ILE A N 1
ATOM 2020 C CA . ILE A 1 267 ? 6.615 0.531 -0.855 1.00 98.88 267 ILE A CA 1
ATOM 2021 C C . ILE A 1 267 ? 7.065 1.383 -2.030 1.00 98.88 267 ILE A C 1
ATOM 2023 O O . ILE A 1 267 ? 8.179 1.179 -2.519 1.00 98.88 267 ILE A O 1
ATOM 2027 N N . ASP A 1 268 ? 6.211 2.320 -2.430 1.00 98.56 268 ASP A N 1
ATOM 2028 C CA . ASP A 1 268 ? 6.562 3.400 -3.349 1.00 98.56 268 ASP A CA 1
ATOM 2029 C C . ASP A 1 268 ? 7.751 4.174 -2.768 1.00 98.56 268 ASP A C 1
ATOM 2031 O O . ASP A 1 268 ? 7.741 4.586 -1.600 1.00 98.56 268 ASP A O 1
ATOM 2035 N N . TRP A 1 269 ? 8.830 4.281 -3.539 1.00 98.62 269 TRP A N 1
ATOM 2036 C CA . TRP A 1 269 ? 10.078 4.859 -3.077 1.00 98.62 269 TRP A CA 1
ATOM 2037 C C . TRP A 1 269 ? 10.594 5.925 -4.050 1.00 98.62 269 TRP A C 1
ATOM 2039 O O . TRP A 1 269 ? 10.944 5.624 -5.195 1.00 98.62 269 TRP A O 1
ATOM 2049 N N . PRO A 1 270 ? 10.756 7.176 -3.580 1.00 97.25 270 PRO A N 1
ATOM 2050 C CA . PRO A 1 270 ? 10.836 8.333 -4.467 1.00 97.25 270 PRO A CA 1
ATOM 2051 C C . PRO A 1 270 ? 12.219 8.592 -5.083 1.00 97.25 270 PRO A C 1
ATOM 2053 O O . PRO A 1 270 ? 12.367 9.545 -5.844 1.00 97.25 270 PRO A O 1
ATOM 2056 N N . GLY A 1 271 ? 13.254 7.829 -4.719 1.00 97.31 271 GLY A N 1
ATOM 2057 C CA . GLY A 1 271 ? 14.644 8.170 -5.039 1.00 97.31 271 GLY A CA 1
ATOM 2058 C C . GLY A 1 271 ? 15.430 8.764 -3.865 1.00 97.31 271 GLY A C 1
ATOM 2059 O O . GLY A 1 271 ? 14.888 9.192 -2.835 1.00 97.31 271 GLY A O 1
ATOM 2060 N N . SER A 1 272 ? 16.759 8.813 -4.011 1.00 96.06 272 SER A N 1
ATOM 2061 C CA . SER A 1 272 ? 17.643 9.448 -3.023 1.00 96.06 272 SER A CA 1
ATOM 2062 C C . SER A 1 272 ? 17.841 10.953 -3.266 1.00 96.06 272 SER A C 1
ATOM 2064 O O . SER A 1 272 ? 18.268 11.673 -2.356 1.00 96.06 272 SER A O 1
ATOM 2066 N N . TYR A 1 273 ? 17.467 11.456 -4.449 1.00 96.00 273 TYR A N 1
ATOM 2067 C CA . TYR A 1 273 ? 17.606 12.867 -4.813 1.00 96.00 273 TYR A CA 1
ATOM 2068 C C . TYR A 1 273 ? 16.750 13.781 -3.922 1.00 96.00 273 TYR A C 1
ATOM 2070 O O . TYR A 1 273 ? 15.601 13.479 -3.602 1.00 96.00 273 TYR A O 1
ATOM 2078 N N . ASN A 1 274 ? 17.306 14.919 -3.504 1.00 94.94 274 ASN A N 1
ATOM 2079 C CA . ASN A 1 274 ? 16.606 15.865 -2.634 1.00 94.94 274 ASN A CA 1
ATOM 2080 C C . ASN A 1 274 ? 15.870 16.915 -3.476 1.00 94.94 274 ASN A C 1
ATOM 2082 O O . ASN A 1 274 ? 16.418 17.976 -3.774 1.00 94.94 274 ASN A O 1
ATOM 2086 N N . ALA A 1 275 ? 14.621 16.619 -3.824 1.00 95.06 275 ALA A N 1
ATOM 2087 C CA . ALA A 1 275 ? 13.695 17.531 -4.487 1.00 95.06 275 ALA A CA 1
ATOM 2088 C C . ALA A 1 275 ? 12.275 17.346 -3.933 1.00 95.06 275 ALA A C 1
ATOM 2090 O O . ALA A 1 275 ? 11.985 16.318 -3.324 1.00 95.06 275 ALA A O 1
ATOM 2091 N N . LEU A 1 276 ? 11.414 18.349 -4.144 1.00 93.31 276 LEU A N 1
ATOM 2092 C CA . LEU A 1 276 ? 9.992 18.312 -3.776 1.00 93.31 276 LEU A CA 1
ATOM 2093 C C . LEU A 1 276 ? 9.787 17.799 -2.332 1.00 93.31 276 LEU A C 1
ATOM 2095 O O . LEU A 1 276 ? 10.387 18.334 -1.398 1.00 93.31 276 LEU A O 1
ATOM 2099 N N . ASP A 1 277 ? 8.967 16.769 -2.147 1.00 94.69 277 ASP A N 1
ATOM 2100 C CA . ASP A 1 277 ? 8.711 16.064 -0.891 1.00 94.69 277 ASP A CA 1
ATOM 2101 C C . ASP A 1 277 ? 9.475 14.729 -0.771 1.00 94.69 277 ASP A C 1
ATOM 2103 O O . ASP A 1 277 ? 9.318 14.013 0.219 1.00 94.69 277 ASP A O 1
ATOM 2107 N N . TYR A 1 278 ? 10.375 14.409 -1.708 1.00 96.81 278 TYR A N 1
ATOM 2108 C CA . TYR A 1 278 ? 11.024 13.093 -1.802 1.00 96.81 278 TYR A CA 1
ATOM 2109 C C . TYR A 1 278 ? 11.789 12.719 -0.535 1.00 96.81 278 TYR A C 1
ATOM 2111 O O . TYR A 1 278 ? 11.755 11.576 -0.086 1.00 96.81 278 TYR A O 1
ATOM 2119 N N . ALA A 1 279 ? 12.463 13.688 0.090 1.00 96.00 279 ALA A N 1
ATOM 2120 C CA . ALA A 1 279 ? 13.183 13.445 1.334 1.00 96.00 279 ALA A CA 1
ATOM 2121 C C . ALA A 1 279 ? 12.237 13.031 2.474 1.00 96.00 279 ALA A C 1
ATOM 2123 O O . ALA A 1 279 ? 12.607 12.187 3.292 1.00 96.00 279 ALA A O 1
ATOM 2124 N N . ARG A 1 280 ? 11.022 13.594 2.525 1.00 96.75 280 ARG A N 1
ATOM 2125 C CA . ARG A 1 280 ? 10.007 13.212 3.511 1.00 96.75 280 ARG A CA 1
ATOM 2126 C C . ARG A 1 280 ? 9.400 11.853 3.164 1.00 96.75 280 ARG A C 1
ATOM 2128 O O . ARG A 1 280 ? 9.345 10.996 4.040 1.00 96.75 280 ARG A O 1
ATOM 2135 N N . ASN A 1 281 ? 9.055 11.619 1.901 1.00 98.25 281 ASN A N 1
ATOM 2136 C CA . ASN A 1 281 ? 8.502 10.343 1.436 1.00 98.25 281 ASN A CA 1
ATOM 2137 C C . ASN A 1 281 ? 9.492 9.188 1.682 1.00 98.25 281 ASN A C 1
ATOM 2139 O O . ASN A 1 281 ? 9.103 8.136 2.184 1.00 98.25 281 ASN A O 1
ATOM 2143 N N . ARG A 1 282 ? 10.799 9.414 1.481 1.00 97.81 282 ARG A N 1
ATOM 2144 C CA . ARG A 1 282 ? 11.859 8.455 1.833 1.00 97.81 282 ARG A CA 1
ATOM 2145 C C . ARG A 1 282 ? 11.944 8.191 3.340 1.00 97.81 282 ARG A C 1
ATOM 2147 O O . ARG A 1 282 ? 12.047 7.035 3.738 1.00 97.81 282 ARG A O 1
ATOM 2154 N N . GLN A 1 283 ? 11.867 9.222 4.187 1.00 98.00 283 GLN A N 1
ATOM 2155 C CA . GLN A 1 283 ? 11.839 9.045 5.651 1.00 98.00 283 GLN A CA 1
ATOM 2156 C C . GLN A 1 283 ? 10.617 8.237 6.107 1.00 98.00 283 GLN A C 1
ATOM 2158 O O . GLN A 1 283 ? 10.726 7.372 6.977 1.00 98.00 283 GLN A O 1
ATOM 2163 N N . ASN A 1 284 ? 9.455 8.489 5.506 1.00 98.69 284 ASN A N 1
ATOM 2164 C CA . ASN A 1 284 ? 8.238 7.737 5.787 1.00 98.69 284 ASN A CA 1
ATOM 2165 C C . ASN A 1 284 ? 8.360 6.282 5.314 1.00 98.69 284 ASN A C 1
ATOM 2167 O O . ASN A 1 284 ? 8.028 5.371 6.071 1.00 98.69 284 ASN A O 1
ATOM 2171 N N . ALA A 1 285 ? 8.916 6.043 4.122 1.00 98.62 285 ALA A N 1
ATOM 2172 C CA . ALA A 1 285 ? 9.220 4.701 3.633 1.00 98.62 285 ALA A CA 1
ATOM 2173 C C . ALA A 1 285 ? 10.156 3.950 4.597 1.00 98.62 285 ALA A C 1
ATOM 2175 O O . ALA A 1 285 ? 9.885 2.806 4.952 1.00 98.62 285 ALA A O 1
ATOM 2176 N N . GLU A 1 286 ? 11.211 4.591 5.107 1.00 98.19 286 GLU A N 1
ATOM 2177 C CA . GLU A 1 286 ? 12.106 4.008 6.117 1.00 98.19 286 GLU A CA 1
ATOM 2178 C C . GLU A 1 286 ? 11.372 3.655 7.425 1.00 98.19 286 GLU A C 1
ATOM 2180 O O . GLU A 1 286 ? 11.611 2.587 8.004 1.00 98.19 286 GLU A O 1
ATOM 2185 N N . ALA A 1 287 ? 10.446 4.507 7.876 1.00 98.56 287 ALA A N 1
ATOM 2186 C CA . ALA A 1 287 ? 9.614 4.241 9.049 1.00 98.56 287 ALA A CA 1
ATOM 2187 C C . ALA A 1 287 ? 8.667 3.046 8.827 1.00 98.56 287 ALA A C 1
ATOM 2189 O O . ALA A 1 287 ? 8.545 2.182 9.707 1.00 98.56 287 ALA A O 1
ATOM 2190 N N . ILE A 1 288 ? 8.055 2.948 7.642 1.00 98.81 288 ILE A N 1
ATOM 2191 C CA . ILE A 1 288 ? 7.214 1.815 7.232 1.00 98.81 288 ILE A CA 1
ATOM 2192 C C . ILE A 1 288 ? 8.053 0.536 7.165 1.00 98.81 288 ILE A C 1
ATOM 2194 O O . ILE A 1 288 ? 7.667 -0.467 7.766 1.00 98.81 288 ILE A O 1
ATOM 2198 N N . ILE A 1 289 ? 9.239 0.568 6.541 1.00 98.56 289 ILE A N 1
ATOM 2199 C CA . ILE A 1 289 ? 10.186 -0.559 6.487 1.00 98.56 289 ILE A CA 1
ATOM 2200 C C . ILE A 1 289 ? 10.497 -1.059 7.901 1.00 98.56 289 ILE A C 1
ATOM 2202 O O . ILE A 1 289 ? 10.416 -2.262 8.157 1.00 98.56 289 ILE A O 1
ATOM 2206 N N . ALA A 1 290 ? 10.791 -0.162 8.845 1.00 97.12 290 ALA A N 1
ATOM 2207 C CA . ALA A 1 290 ? 10.997 -0.546 10.241 1.00 97.12 290 ALA A CA 1
ATOM 2208 C C . ALA A 1 290 ? 9.736 -1.184 10.861 1.00 97.12 290 ALA A C 1
ATOM 2210 O O . ALA A 1 290 ? 9.839 -2.139 11.635 1.00 97.12 290 ALA A O 1
ATOM 2211 N N . GLY A 1 291 ? 8.547 -0.691 10.505 1.00 97.56 291 GLY A N 1
ATOM 2212 C CA . GLY A 1 291 ? 7.258 -1.264 10.894 1.00 97.56 291 GLY A CA 1
ATOM 2213 C C . GLY A 1 291 ? 7.020 -2.675 10.365 1.00 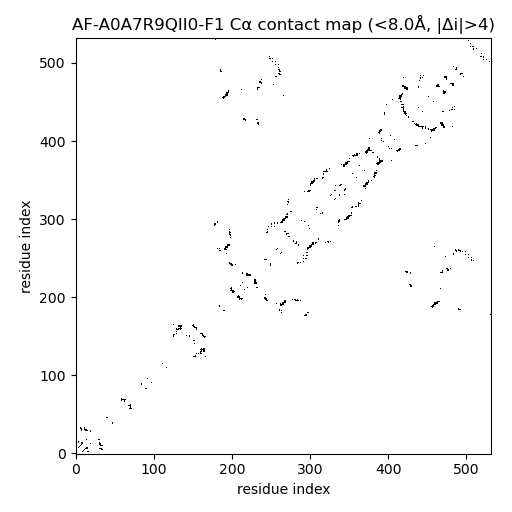97.56 291 GLY A C 1
ATOM 2214 O O . GLY A 1 291 ? 6.484 -3.510 11.097 1.00 97.56 291 GLY A O 1
ATOM 2215 N N . THR A 1 292 ? 7.458 -2.992 9.143 1.00 98.19 292 THR A N 1
ATOM 2216 C CA . THR A 1 292 ? 7.248 -4.330 8.557 1.00 98.19 292 THR A CA 1
ATOM 2217 C C . THR A 1 292 ? 7.902 -5.420 9.396 1.00 98.19 292 THR A C 1
ATOM 2219 O O . THR A 1 292 ? 7.271 -6.432 9.696 1.00 98.19 292 THR A O 1
ATOM 2222 N N . GLN A 1 293 ? 9.117 -5.174 9.894 1.00 91.50 293 GLN A N 1
ATOM 2223 C CA . GLN A 1 293 ? 9.812 -6.104 10.778 1.00 91.50 293 GLN A CA 1
ATOM 2224 C C . GLN A 1 293 ? 9.059 -6.304 12.102 1.00 91.50 293 GLN A C 1
ATOM 2226 O O . GLN A 1 293 ? 8.919 -7.439 12.559 1.00 91.50 293 GLN A O 1
ATOM 2231 N N . ARG A 1 294 ? 8.537 -5.224 12.703 1.00 92.12 294 ARG A N 1
ATOM 2232 C CA . ARG A 1 294 ? 7.756 -5.286 13.955 1.00 92.12 294 ARG A CA 1
ATOM 2233 C C . ARG A 1 294 ? 6.433 -6.039 13.800 1.00 92.12 294 ARG A C 1
ATOM 2235 O O . ARG A 1 294 ? 5.933 -6.587 14.778 1.00 92.12 294 ARG A O 1
ATOM 2242 N N . ASN A 1 295 ? 5.879 -6.070 12.590 1.00 94.75 295 ASN A N 1
ATOM 2243 C CA . ASN A 1 295 ? 4.605 -6.719 12.270 1.00 94.75 295 ASN A CA 1
ATOM 2244 C C . ASN A 1 295 ? 4.771 -8.084 11.578 1.00 94.75 295 ASN A C 1
ATOM 2246 O O . ASN A 1 295 ? 3.783 -8.707 11.193 1.00 94.75 295 ASN A O 1
ATOM 2250 N N . GLY A 1 296 ? 6.009 -8.568 11.426 1.00 93.19 296 GLY A N 1
ATOM 2251 C CA . GLY A 1 296 ? 6.296 -9.861 10.799 1.00 93.19 296 GLY A CA 1
ATOM 2252 C C . GLY A 1 296 ? 5.980 -9.906 9.303 1.00 93.19 296 GLY A C 1
ATOM 2253 O O . GLY A 1 296 ? 5.729 -10.982 8.769 1.00 93.19 296 GLY A O 1
ATOM 2254 N N . LEU A 1 297 ? 5.969 -8.757 8.629 1.00 97.56 297 LEU A N 1
ATOM 2255 C CA . LEU A 1 297 ? 5.691 -8.631 7.201 1.00 97.56 297 LEU A CA 1
ATOM 2256 C C . LEU A 1 297 ? 6.982 -8.535 6.387 1.00 97.56 297 LEU A C 1
ATOM 2258 O O . LEU A 1 297 ? 8.008 -8.019 6.848 1.00 97.56 297 LEU A O 1
ATOM 2262 N N . GLN A 1 298 ? 6.916 -9.024 5.150 1.00 98.62 298 GLN A N 1
ATOM 2263 C CA . GLN A 1 298 ? 7.959 -8.782 4.159 1.00 98.62 298 GLN A CA 1
ATOM 2264 C C . GLN A 1 298 ? 7.805 -7.400 3.519 1.00 98.62 298 GLN A C 1
ATOM 2266 O O . GLN A 1 298 ? 6.736 -6.793 3.596 1.00 98.62 298 GLN A O 1
ATOM 2271 N N . PHE A 1 299 ? 8.853 -6.921 2.852 1.00 98.88 299 PHE A N 1
ATOM 2272 C CA . PHE A 1 299 ? 8.747 -5.729 2.016 1.00 98.88 299 PHE A CA 1
ATOM 2273 C C . PHE A 1 299 ? 9.596 -5.802 0.746 1.00 98.88 299 PHE A C 1
ATOM 2275 O O . PHE A 1 299 ? 10.626 -6.483 0.710 1.00 98.88 299 PHE A O 1
ATOM 2282 N N . ALA A 1 300 ? 9.151 -5.088 -0.280 1.00 98.88 300 ALA A N 1
ATOM 2283 C CA . ALA A 1 300 ? 9.892 -4.781 -1.496 1.00 98.88 300 ALA A CA 1
ATOM 2284 C C . ALA A 1 300 ? 9.748 -3.287 -1.814 1.00 98.88 300 ALA A C 1
ATOM 2286 O O . ALA A 1 300 ? 8.923 -2.599 -1.211 1.00 98.88 300 ALA A O 1
ATOM 2287 N N . ILE A 1 301 ? 10.566 -2.805 -2.742 1.00 98.88 301 ILE A N 1
ATOM 2288 C CA . ILE A 1 301 ? 10.562 -1.415 -3.195 1.00 98.88 301 ILE A CA 1
ATOM 2289 C C . ILE A 1 301 ? 9.965 -1.347 -4.596 1.00 98.88 301 ILE A C 1
ATOM 2291 O O . ILE A 1 301 ? 10.315 -2.182 -5.435 1.00 98.88 301 ILE A O 1
ATOM 2295 N N . ASP A 1 302 ? 9.097 -0.363 -4.814 1.00 98.88 302 ASP A N 1
ATOM 2296 C CA . ASP A 1 302 ? 8.758 0.144 -6.140 1.00 98.88 302 ASP A CA 1
ATOM 2297 C C . ASP A 1 302 ? 9.473 1.479 -6.348 1.00 98.88 302 ASP A C 1
ATOM 2299 O O . ASP A 1 302 ? 9.331 2.389 -5.534 1.00 98.88 302 ASP A O 1
ATOM 2303 N N . TYR A 1 303 ? 10.340 1.556 -7.351 1.00 98.75 303 TYR A N 1
ATOM 2304 C CA . TYR A 1 303 ? 11.108 2.758 -7.655 1.00 98.75 303 TYR A CA 1
ATOM 2305 C C . TYR A 1 303 ? 10.335 3.653 -8.623 1.00 98.75 303 TYR A C 1
ATOM 2307 O O . TYR A 1 303 ? 9.745 3.168 -9.575 1.00 98.75 303 TYR A O 1
ATOM 2315 N N . GLU A 1 304 ? 10.367 4.960 -8.393 1.00 96.75 304 GLU A N 1
ATOM 2316 C CA . GLU A 1 304 ? 9.722 5.946 -9.261 1.00 96.75 304 GLU A CA 1
ATOM 2317 C C . GLU A 1 304 ? 10.761 6.634 -10.156 1.00 96.75 304 GLU A C 1
ATOM 2319 O O . GLU A 1 304 ? 11.256 7.720 -9.832 1.00 96.75 304 GLU A O 1
ATOM 2324 N N . ASP A 1 305 ? 11.141 6.027 -11.286 1.00 97.88 305 ASP A N 1
ATOM 2325 C CA . ASP A 1 305 ? 12.136 6.634 -12.182 1.00 97.88 305 ASP A CA 1
ATOM 2326 C C . ASP A 1 305 ? 11.676 7.981 -12.774 1.00 97.88 305 ASP A C 1
ATOM 2328 O O . ASP A 1 305 ? 12.502 8.851 -13.081 1.00 97.88 305 ASP A O 1
ATOM 2332 N N . HIS A 1 306 ? 10.362 8.215 -12.870 1.00 97.31 306 HIS A N 1
ATOM 2333 C CA . HIS A 1 306 ? 9.791 9.490 -13.300 1.00 97.31 306 HIS A CA 1
ATOM 2334 C C . HIS A 1 306 ? 10.199 10.655 -12.390 1.00 97.31 306 HIS A C 1
ATOM 2336 O O . HIS A 1 306 ? 10.361 11.794 -12.847 1.00 97.31 306 HIS A O 1
ATOM 2342 N N . ASN A 1 307 ? 10.466 10.379 -11.110 1.00 97.56 307 ASN A N 1
ATOM 2343 C CA . ASN A 1 307 ? 10.868 11.404 -10.155 1.00 97.56 307 ASN A CA 1
ATOM 2344 C C . ASN A 1 307 ? 12.187 12.085 -10.529 1.00 97.56 307 ASN A C 1
ATOM 2346 O O . ASN A 1 307 ? 12.388 13.249 -10.167 1.00 97.56 307 ASN A O 1
ATOM 2350 N N . LEU A 1 308 ? 13.055 11.415 -11.295 1.00 98.25 308 LEU A N 1
ATOM 2351 C CA . LEU A 1 308 ? 14.276 12.008 -11.842 1.00 98.25 308 LEU A CA 1
ATOM 2352 C C . LEU A 1 308 ? 13.964 13.125 -12.847 1.00 98.25 308 LEU A C 1
ATOM 2354 O O . LEU A 1 308 ? 14.594 14.186 -12.805 1.00 98.25 308 LEU A O 1
ATOM 2358 N N . ALA A 1 309 ? 12.976 12.911 -13.720 1.00 97.31 309 ALA A N 1
ATOM 2359 C CA . ALA A 1 309 ? 12.520 13.918 -14.672 1.00 97.31 309 ALA A CA 1
ATOM 2360 C C . ALA A 1 309 ? 11.810 15.076 -13.955 1.00 97.31 309 ALA A C 1
ATOM 2362 O O . ALA A 1 309 ? 12.147 16.236 -14.193 1.00 97.31 309 ALA A O 1
ATOM 2363 N N . LEU A 1 310 ? 10.904 14.780 -13.015 1.00 96.12 310 LEU A N 1
ATOM 2364 C CA . LEU A 1 310 ? 10.202 15.798 -12.218 1.00 96.12 310 LEU A CA 1
ATOM 2365 C C . LEU A 1 310 ? 11.163 16.682 -11.407 1.00 96.12 310 LEU A C 1
ATOM 2367 O O . LEU A 1 310 ? 10.959 17.892 -11.285 1.00 96.12 310 LEU A O 1
ATOM 2371 N N . ALA A 1 311 ? 12.251 16.102 -10.896 1.00 97.00 311 ALA A N 1
ATOM 2372 C CA . ALA A 1 311 ? 13.297 16.831 -10.187 1.00 97.00 311 ALA A CA 1
ATOM 2373 C C . ALA A 1 311 ? 14.311 17.535 -11.108 1.00 97.00 311 ALA A C 1
ATOM 2375 O O . ALA A 1 311 ? 15.216 18.203 -10.606 1.00 97.00 311 ALA A O 1
ATOM 2376 N N . ASN A 1 312 ? 14.164 17.426 -12.434 1.00 97.00 312 ASN A N 1
ATOM 2377 C CA . ASN A 1 312 ? 15.097 17.957 -13.432 1.00 97.00 312 ASN A CA 1
ATOM 2378 C C . ASN A 1 312 ? 16.552 17.519 -13.182 1.00 97.00 312 ASN A C 1
ATOM 2380 O O . ASN A 1 312 ? 17.488 18.322 -13.268 1.00 97.00 312 ASN A O 1
ATOM 2384 N N . VAL A 1 313 ? 16.754 16.243 -12.846 1.00 97.94 313 VAL A N 1
ATOM 2385 C CA . VAL A 1 313 ? 18.089 15.686 -12.618 1.00 97.94 313 VAL A CA 1
ATOM 2386 C C . VAL A 1 313 ? 18.887 15.717 -13.925 1.00 97.94 313 VAL A C 1
ATOM 2388 O O . VAL A 1 313 ? 18.466 15.166 -14.936 1.00 97.94 313 VAL A O 1
ATOM 2391 N N . ALA A 1 314 ? 20.061 16.355 -13.907 1.00 97.44 314 ALA A N 1
ATOM 2392 C CA . ALA A 1 314 ? 20.880 16.527 -15.111 1.00 97.44 314 ALA A CA 1
ATOM 2393 C C . ALA A 1 314 ? 21.522 15.217 -15.610 1.00 97.44 314 ALA A C 1
ATOM 2395 O O . ALA A 1 314 ? 21.618 15.002 -16.815 1.00 97.44 314 ALA A O 1
ATOM 2396 N N . ASP A 1 315 ? 21.968 14.361 -14.687 1.00 98.19 315 ASP A N 1
ATOM 2397 C CA . ASP A 1 315 ? 22.519 13.031 -14.971 1.00 98.19 315 ASP A CA 1
ATOM 2398 C C . ASP A 1 315 ? 21.598 11.966 -14.368 1.00 98.19 315 ASP A C 1
ATOM 2400 O O . ASP A 1 315 ? 21.798 11.498 -13.245 1.00 98.19 315 ASP A O 1
ATOM 2404 N N . THR A 1 316 ? 20.529 11.640 -15.096 1.00 98.38 316 THR A N 1
ATOM 2405 C CA . THR A 1 316 ? 19.489 10.713 -14.630 1.00 98.38 316 THR A CA 1
ATOM 2406 C C . THR A 1 316 ? 20.035 9.302 -14.420 1.00 98.38 316 THR A C 1
ATOM 2408 O O . THR A 1 316 ? 19.730 8.681 -13.407 1.00 98.38 316 THR A O 1
ATOM 2411 N N . VAL A 1 317 ? 20.907 8.812 -15.309 1.00 98.62 317 VAL A N 1
ATOM 2412 C CA . VAL A 1 317 ? 21.517 7.476 -15.185 1.00 98.62 317 VAL A CA 1
ATOM 2413 C C . VAL A 1 317 ? 22.481 7.425 -14.002 1.00 98.62 317 VAL A C 1
ATOM 2415 O O . VAL A 1 317 ? 22.452 6.467 -13.226 1.00 98.62 317 VAL A O 1
ATOM 2418 N N . GLY A 1 318 ? 23.315 8.452 -13.819 1.00 98.62 318 GLY A N 1
ATOM 2419 C CA . GLY A 1 318 ? 24.215 8.540 -12.672 1.00 98.62 318 GLY A CA 1
ATOM 2420 C C . GLY A 1 318 ? 23.466 8.621 -11.341 1.00 98.62 318 GLY A C 1
ATOM 2421 O O . GLY A 1 318 ? 23.872 7.977 -10.372 1.00 98.62 318 GLY A O 1
ATOM 2422 N N . GLN A 1 319 ? 22.349 9.351 -11.290 1.00 98.69 319 GLN A N 1
ATOM 2423 C CA . GLN A 1 319 ? 21.506 9.412 -10.096 1.00 98.69 319 GLN A CA 1
ATOM 2424 C C . GLN A 1 319 ? 20.772 8.091 -9.833 1.00 98.69 319 GLN A C 1
ATOM 2426 O O . GLN A 1 319 ? 20.792 7.612 -8.702 1.00 98.69 319 GLN A O 1
ATOM 2431 N N . ALA A 1 320 ? 20.206 7.452 -10.859 1.00 98.69 320 ALA A N 1
ATOM 2432 C CA . ALA A 1 320 ? 19.593 6.131 -10.725 1.00 98.69 320 ALA A CA 1
ATOM 2433 C C . ALA A 1 320 ? 20.611 5.083 -10.246 1.00 98.69 320 ALA A C 1
ATOM 2435 O O . ALA A 1 320 ? 20.303 4.256 -9.396 1.00 98.69 320 ALA A O 1
ATOM 2436 N N . THR A 1 321 ? 21.859 5.149 -10.724 1.00 98.81 321 THR A N 1
ATOM 2437 C CA . THR A 1 321 ? 22.947 4.277 -10.244 1.00 98.81 321 THR A CA 1
ATOM 2438 C C . THR A 1 321 ? 23.176 4.447 -8.737 1.00 98.81 321 THR A C 1
ATOM 2440 O O . THR A 1 321 ? 23.295 3.457 -8.015 1.00 98.81 321 THR A O 1
ATOM 2443 N N . GLN A 1 322 ? 23.189 5.689 -8.240 1.00 98.62 322 GLN A N 1
ATOM 2444 C CA . GLN A 1 322 ? 23.313 5.978 -6.805 1.00 98.62 322 GLN A CA 1
ATOM 2445 C C . GLN A 1 322 ? 22.100 5.482 -6.011 1.00 98.62 322 GLN A C 1
ATOM 2447 O O . GLN A 1 322 ? 22.259 4.938 -4.917 1.00 98.62 322 GLN A O 1
ATOM 2452 N N . ASP A 1 323 ? 20.896 5.628 -6.565 1.00 98.62 323 ASP A N 1
ATOM 2453 C CA . ASP A 1 323 ? 19.669 5.107 -5.965 1.00 98.62 323 ASP A CA 1
ATOM 2454 C C . ASP A 1 323 ? 19.744 3.578 -5.824 1.00 98.62 323 ASP A C 1
ATOM 2456 O O . ASP A 1 323 ? 19.501 3.044 -4.742 1.00 98.62 323 ASP A O 1
ATOM 2460 N N . MET A 1 324 ? 20.191 2.864 -6.860 1.00 98.69 324 MET A N 1
ATOM 2461 C CA . MET A 1 324 ? 20.383 1.410 -6.817 1.00 98.69 324 MET A CA 1
ATOM 2462 C C . MET A 1 324 ? 21.404 0.978 -5.754 1.00 98.69 324 MET A C 1
ATOM 2464 O O . MET A 1 324 ? 21.145 0.049 -4.982 1.00 98.69 324 MET A O 1
ATOM 2468 N N . GLU A 1 325 ? 22.546 1.665 -5.653 1.00 98.38 325 GLU A N 1
ATOM 2469 C CA . GLU A 1 325 ? 23.524 1.424 -4.581 1.00 98.38 325 GLU A CA 1
ATOM 2470 C C . GLU A 1 325 ? 22.917 1.646 -3.196 1.00 98.38 325 GLU A C 1
ATOM 2472 O O . GLU A 1 325 ? 23.147 0.858 -2.272 1.00 98.38 325 GLU A O 1
ATOM 2477 N N . TYR A 1 326 ? 22.113 2.697 -3.049 1.00 98.44 326 TYR A N 1
ATOM 2478 C CA . TYR A 1 326 ? 21.418 2.990 -1.810 1.00 98.44 326 TYR A CA 1
ATOM 2479 C C . TYR A 1 326 ? 20.453 1.851 -1.434 1.00 98.44 326 TYR A C 1
ATOM 2481 O O . TYR A 1 326 ? 20.512 1.364 -0.299 1.00 98.44 326 TYR A O 1
ATOM 2489 N N . LEU A 1 327 ? 19.623 1.366 -2.365 1.00 98.62 327 LEU A N 1
ATOM 2490 C CA . LEU A 1 327 ? 18.705 0.244 -2.119 1.00 98.62 327 LEU A CA 1
ATOM 2491 C C . LEU A 1 327 ? 19.463 -1.031 -1.715 1.00 98.62 327 LEU A C 1
ATOM 2493 O O . LEU A 1 327 ? 19.093 -1.697 -0.740 1.00 98.62 327 LEU A O 1
ATOM 2497 N N . GLN A 1 328 ? 20.568 -1.344 -2.399 1.00 98.00 328 GLN A N 1
ATOM 2498 C CA . GLN A 1 328 ? 21.409 -2.496 -2.072 1.00 98.00 328 GLN A CA 1
ATOM 2499 C C . GLN A 1 328 ? 21.983 -2.417 -0.657 1.00 98.00 328 GLN A C 1
ATOM 2501 O O . GLN A 1 328 ? 21.882 -3.375 0.116 1.00 98.00 328 GLN A O 1
ATOM 2506 N N . ASN A 1 329 ? 22.577 -1.275 -0.317 1.00 97.75 329 ASN A N 1
ATOM 2507 C CA . ASN A 1 329 ? 23.298 -1.100 0.938 1.00 97.75 329 ASN A CA 1
ATOM 2508 C C . ASN A 1 329 ? 22.356 -1.027 2.146 1.00 97.75 329 ASN A C 1
ATOM 2510 O O . ASN A 1 329 ? 22.715 -1.485 3.232 1.00 97.75 329 ASN A O 1
ATOM 2514 N N . ASN A 1 330 ? 21.147 -0.489 1.966 1.00 97.62 330 ASN A N 1
ATOM 2515 C CA . ASN A 1 330 ? 20.232 -0.223 3.076 1.00 97.62 330 ASN A CA 1
ATOM 2516 C C . ASN A 1 330 ? 19.109 -1.258 3.213 1.00 97.62 330 ASN A C 1
ATOM 2518 O O . ASN A 1 330 ? 18.676 -1.545 4.340 1.00 97.62 330 ASN A O 1
ATOM 2522 N N . TYR A 1 331 ? 18.618 -1.814 2.100 1.00 98.06 331 TYR A N 1
ATOM 2523 C CA . TYR A 1 331 ? 17.369 -2.581 2.077 1.00 98.06 331 TYR A CA 1
ATOM 2524 C C . TYR A 1 331 ? 17.552 -4.028 1.618 1.00 98.06 331 TYR A C 1
ATOM 2526 O O . TYR A 1 331 ? 17.080 -4.930 2.313 1.00 98.06 331 TYR A O 1
ATOM 2534 N N . PHE A 1 332 ? 18.275 -4.288 0.523 1.00 98.06 332 PHE A N 1
ATOM 2535 C CA . PHE A 1 332 ? 18.347 -5.634 -0.073 1.00 98.06 332 PHE A CA 1
ATOM 2536 C C . PHE A 1 332 ? 18.992 -6.683 0.828 1.00 98.06 332 PHE A C 1
ATOM 2538 O O . PHE A 1 332 ? 18.830 -7.872 0.571 1.00 98.06 332 PHE A O 1
ATOM 2545 N N . SER A 1 333 ? 19.723 -6.290 1.872 1.00 95.88 333 SER A N 1
ATOM 2546 C CA . SER A 1 333 ? 20.312 -7.200 2.861 1.00 95.88 333 SER A CA 1
ATOM 2547 C C . SER A 1 333 ? 19.367 -7.543 4.019 1.00 95.88 333 SER A C 1
ATOM 2549 O O . SER A 1 333 ? 19.615 -8.516 4.733 1.00 95.88 333 SER A O 1
ATOM 2551 N N . LYS A 1 334 ? 18.254 -6.814 4.200 1.00 97.25 334 LYS A N 1
ATOM 2552 C CA . LYS A 1 334 ? 17.327 -7.058 5.314 1.00 97.25 334 LYS A CA 1
ATOM 2553 C C . LYS A 1 334 ? 16.697 -8.451 5.215 1.00 97.25 334 LYS A C 1
ATOM 2555 O O . LYS A 1 334 ? 16.408 -8.964 4.127 1.00 97.25 334 LYS A O 1
ATOM 2560 N N . ALA A 1 335 ? 16.489 -9.074 6.375 1.00 96.62 335 ALA A N 1
ATOM 2561 C CA . ALA A 1 335 ? 16.005 -10.452 6.471 1.00 96.62 335 ALA A CA 1
ATOM 2562 C C . ALA A 1 335 ? 14.572 -10.615 5.940 1.00 96.62 335 ALA A C 1
ATOM 2564 O O . ALA A 1 335 ? 14.245 -11.647 5.363 1.00 96.62 335 ALA A O 1
ATOM 2565 N N . ASN A 1 336 ? 13.737 -9.586 6.095 1.00 97.44 336 ASN A N 1
ATOM 2566 C CA . ASN A 1 336 ? 12.364 -9.554 5.599 1.00 97.44 336 ASN A CA 1
ATOM 2567 C C . ASN A 1 336 ? 12.224 -8.874 4.220 1.00 97.44 336 ASN A C 1
ATOM 2569 O O . ASN A 1 336 ? 11.101 -8.672 3.767 1.00 97.44 336 ASN A O 1
ATOM 2573 N N . TYR A 1 337 ? 13.330 -8.554 3.533 1.00 98.69 337 TYR A N 1
ATOM 2574 C CA . TYR A 1 337 ? 13.278 -8.107 2.138 1.00 98.69 337 TYR A CA 1
ATOM 2575 C C . TYR A 1 337 ? 12.877 -9.271 1.222 1.00 98.69 337 TYR A C 1
ATOM 2577 O O . TYR A 1 337 ? 13.452 -10.366 1.316 1.00 98.69 337 TYR A O 1
ATOM 2585 N N . VAL A 1 338 ? 11.919 -9.046 0.323 1.00 98.50 338 VAL A N 1
ATOM 2586 C CA . VAL A 1 338 ? 11.410 -10.079 -0.589 1.00 98.50 338 VAL A CA 1
ATOM 2587 C C . VAL A 1 338 ? 12.508 -10.537 -1.543 1.00 98.50 338 VAL A C 1
ATOM 2589 O O . VAL A 1 338 ? 13.115 -9.743 -2.261 1.00 98.50 338 VAL A O 1
ATOM 2592 N N . ARG A 1 339 ? 12.742 -11.852 -1.576 1.00 97.81 339 ARG A N 1
ATOM 2593 C CA . ARG A 1 339 ? 13.644 -12.489 -2.537 1.00 97.81 339 ARG A CA 1
ATOM 2594 C C . ARG A 1 339 ? 12.933 -13.609 -3.268 1.00 97.81 339 ARG A C 1
ATOM 2596 O O . ARG A 1 339 ? 12.290 -14.451 -2.644 1.00 97.81 339 ARG A O 1
ATOM 2603 N N . ILE A 1 340 ? 13.101 -13.640 -4.582 1.00 95.94 340 ILE A N 1
ATOM 2604 C CA . ILE A 1 340 ? 12.540 -14.662 -5.462 1.00 95.94 340 ILE A CA 1
ATOM 2605 C C . ILE A 1 340 ? 13.717 -15.351 -6.141 1.00 95.94 340 ILE A C 1
ATOM 2607 O O . ILE A 1 340 ? 14.542 -14.704 -6.781 1.00 95.94 340 ILE A O 1
ATOM 2611 N N . ASN A 1 341 ? 13.845 -16.663 -5.929 1.00 92.88 341 ASN A N 1
ATOM 2612 C CA . ASN A 1 341 ? 14.987 -17.459 -6.399 1.00 92.88 341 ASN A CA 1
ATOM 2613 C C . ASN A 1 341 ? 16.358 -16.866 -6.006 1.00 92.88 341 ASN A C 1
ATOM 2615 O O . ASN A 1 341 ? 17.324 -16.944 -6.758 1.00 92.88 341 ASN A O 1
ATOM 2619 N N . GLY A 1 342 ? 16.438 -16.256 -4.818 1.00 94.19 342 GLY A N 1
ATOM 2620 C CA . GLY A 1 342 ? 17.659 -15.645 -4.279 1.00 94.19 342 GLY A CA 1
ATOM 2621 C C . GLY A 1 342 ? 17.931 -14.203 -4.725 1.00 94.19 342 GLY A C 1
ATOM 2622 O O . GLY A 1 342 ? 18.773 -13.553 -4.109 1.00 94.19 342 GLY A O 1
ATOM 2623 N N . ALA A 1 343 ? 17.208 -13.673 -5.717 1.00 97.62 343 ALA A N 1
ATOM 2624 C CA . ALA A 1 343 ? 17.343 -12.286 -6.165 1.00 97.62 343 ALA A CA 1
ATOM 2625 C C . ALA A 1 343 ? 16.389 -11.352 -5.394 1.00 97.62 343 ALA A C 1
ATOM 2627 O O . ALA A 1 343 ? 15.239 -11.743 -5.167 1.00 97.62 343 ALA A O 1
ATOM 2628 N N . PRO A 1 344 ? 16.818 -10.140 -4.985 1.00 98.56 344 PRO A N 1
ATOM 2629 C CA . PRO A 1 344 ? 15.919 -9.146 -4.400 1.00 98.56 344 PRO A CA 1
ATOM 2630 C C . PRO A 1 344 ? 14.854 -8.734 -5.422 1.00 98.56 344 PRO A C 1
ATOM 2632 O O . PRO A 1 344 ? 15.173 -8.530 -6.588 1.00 98.56 344 PRO A O 1
ATOM 2635 N N . LEU A 1 345 ? 13.594 -8.635 -5.002 1.00 98.88 345 LEU A N 1
ATOM 2636 C CA . LEU A 1 345 ? 12.527 -8.086 -5.841 1.00 98.88 345 LEU A CA 1
ATOM 2637 C C . LEU A 1 345 ? 12.656 -6.558 -5.902 1.00 98.88 345 LEU A C 1
ATOM 2639 O O . LEU A 1 345 ? 12.745 -5.926 -4.852 1.00 98.88 345 LEU A O 1
ATOM 2643 N N . LEU A 1 346 ? 12.652 -5.978 -7.098 1.00 98.88 346 LEU A N 1
ATOM 2644 C CA . LEU A 1 346 ? 12.585 -4.532 -7.316 1.00 98.88 346 LEU A CA 1
ATOM 2645 C C . LEU A 1 346 ? 11.539 -4.262 -8.395 1.00 98.88 346 LEU A C 1
ATOM 2647 O O . LEU A 1 346 ? 11.612 -4.861 -9.470 1.00 98.88 346 LEU A O 1
ATOM 2651 N N . LEU A 1 347 ? 10.576 -3.404 -8.091 1.00 98.88 347 LEU A N 1
ATOM 2652 C CA . LEU A 1 347 ? 9.627 -2.891 -9.069 1.00 98.88 347 LEU A CA 1
ATOM 2653 C C . LEU A 1 347 ? 10.081 -1.499 -9.522 1.00 98.88 347 LEU A C 1
ATOM 2655 O O . LEU A 1 347 ? 10.899 -0.864 -8.847 1.00 98.88 347 LEU A O 1
ATOM 2659 N N . ASP A 1 348 ? 9.598 -1.085 -10.684 1.00 98.69 348 ASP A N 1
ATOM 2660 C CA . ASP A 1 348 ? 9.667 0.300 -11.137 1.00 98.69 348 ASP A CA 1
ATOM 2661 C C . ASP A 1 348 ? 8.308 0.732 -11.680 1.00 98.69 348 ASP A C 1
ATOM 2663 O O . ASP A 1 348 ? 7.767 0.072 -12.579 1.00 98.69 348 ASP A O 1
ATOM 2667 N N . PHE A 1 349 ? 7.791 1.847 -11.166 1.00 97.81 349 PHE A N 1
ATOM 2668 C CA . PHE A 1 349 ? 6.573 2.487 -11.639 1.00 97.81 349 PHE A CA 1
ATOM 2669 C C . PHE A 1 349 ? 6.862 3.243 -12.939 1.00 97.81 349 PHE A C 1
ATOM 2671 O O . PHE A 1 349 ? 6.862 4.470 -13.055 1.00 97.81 349 PHE A O 1
ATOM 2678 N N . GLY A 1 350 ? 7.153 2.449 -13.959 1.00 93.12 350 GLY A N 1
ATOM 2679 C CA . GLY A 1 350 ? 7.680 2.910 -15.221 1.00 93.12 350 GLY A CA 1
ATOM 2680 C C . GLY A 1 350 ? 8.084 1.742 -16.123 1.00 93.12 350 GLY A C 1
ATOM 2681 O O . GLY A 1 350 ? 7.474 0.666 -16.051 1.00 93.12 350 GLY A O 1
ATOM 2682 N N . PRO A 1 351 ? 9.052 1.954 -17.026 1.00 95.19 351 PRO A N 1
ATOM 2683 C CA . PRO A 1 351 ? 9.933 3.119 -17.069 1.00 95.19 351 PRO A CA 1
ATOM 2684 C C . PRO A 1 351 ? 9.270 4.358 -17.675 1.00 95.19 351 PRO A C 1
ATOM 2686 O O . PRO A 1 351 ? 8.447 4.254 -18.585 1.00 95.19 351 PRO A O 1
ATOM 2689 N N . GLN A 1 352 ? 9.645 5.538 -17.188 1.00 96.06 352 GLN A N 1
ATOM 2690 C CA . GLN A 1 352 ? 9.182 6.834 -17.704 1.00 96.06 352 GLN A CA 1
ATOM 2691 C C . GLN A 1 352 ? 10.329 7.824 -17.964 1.00 96.06 352 GLN A C 1
ATOM 2693 O O . GLN A 1 352 ? 10.133 8.813 -18.674 1.00 96.06 352 GLN A O 1
ATOM 2698 N N . THR A 1 353 ? 11.517 7.579 -17.403 1.00 97.56 353 THR A N 1
ATOM 2699 C CA . THR A 1 353 ? 12.717 8.411 -17.581 1.00 97.56 353 THR A CA 1
ATOM 2700 C C . THR A 1 353 ? 13.902 7.613 -18.117 1.00 97.56 353 THR A C 1
ATOM 2702 O O . THR A 1 353 ? 14.643 8.116 -18.964 1.00 97.56 353 THR A O 1
ATOM 2705 N N . LEU A 1 354 ? 14.140 6.408 -17.592 1.00 97.62 354 LEU A N 1
ATOM 2706 C CA . LEU A 1 354 ? 15.230 5.538 -18.029 1.00 97.62 354 LEU A CA 1
ATOM 2707 C C . LEU A 1 354 ? 14.730 4.564 -19.096 1.00 97.62 354 LEU A C 1
ATOM 2709 O O . LEU A 1 354 ? 13.700 3.928 -18.929 1.00 97.62 354 LEU A O 1
ATOM 2713 N N . GLU A 1 355 ? 15.513 4.356 -20.152 1.00 96.00 355 GLU A N 1
ATOM 2714 C CA . GLU A 1 355 ? 15.161 3.446 -21.244 1.00 96.00 355 GLU A CA 1
ATOM 2715 C C . GLU A 1 355 ? 16.316 2.508 -21.630 1.00 96.00 355 GLU A C 1
ATOM 2717 O O . GLU A 1 355 ? 17.505 2.859 -21.664 1.00 96.00 355 GLU A O 1
ATOM 2722 N N . GLY A 1 356 ? 15.956 1.274 -21.979 1.00 96.12 356 GLY A N 1
ATOM 2723 C CA . GLY A 1 356 ? 16.830 0.258 -22.548 1.00 96.12 356 GLY A CA 1
ATOM 2724 C C . GLY A 1 356 ? 18.111 0.051 -21.739 1.00 96.12 356 GLY A C 1
ATOM 2725 O O . GLY A 1 356 ? 18.094 -0.311 -20.564 1.00 96.12 356 GLY A O 1
ATOM 2726 N N . SER A 1 357 ? 19.257 0.292 -22.382 1.00 97.25 357 SER A N 1
ATOM 2727 C CA . SER A 1 357 ? 20.577 0.086 -21.767 1.00 97.25 357 SER A CA 1
ATOM 2728 C C . SER A 1 357 ? 20.895 1.027 -20.597 1.00 97.25 357 SER A C 1
ATOM 2730 O O . SER A 1 357 ? 21.859 0.777 -19.874 1.00 97.25 357 SER A O 1
ATOM 2732 N N . GLN A 1 358 ? 20.116 2.093 -20.379 1.00 98.50 358 GLN A N 1
ATOM 2733 C CA . GLN A 1 358 ? 20.280 2.954 -19.204 1.00 98.50 358 GLN A CA 1
ATOM 2734 C C . GLN A 1 358 ? 19.973 2.187 -17.912 1.00 98.50 358 GLN A C 1
ATOM 2736 O O . GLN A 1 358 ? 20.698 2.338 -16.931 1.00 98.50 358 GLN A O 1
ATOM 2741 N N . TRP A 1 359 ? 18.992 1.278 -17.937 1.00 98.31 359 TRP A N 1
ATOM 2742 C CA . TRP A 1 359 ? 18.722 0.356 -16.830 1.00 98.31 359 TRP A CA 1
ATOM 2743 C C . TRP A 1 359 ? 19.861 -0.634 -16.597 1.00 98.31 359 TRP A C 1
ATOM 2745 O O . TRP A 1 359 ? 20.217 -0.929 -15.455 1.00 98.31 359 TRP A O 1
ATOM 2755 N N . ASP A 1 360 ? 20.476 -1.140 -17.669 1.00 97.88 360 ASP A N 1
ATOM 2756 C CA . ASP A 1 360 ? 21.648 -2.014 -17.555 1.00 97.88 360 ASP A CA 1
ATOM 2757 C C . ASP A 1 360 ? 22.819 -1.284 -16.876 1.00 97.88 360 ASP A C 1
ATOM 2759 O O . ASP A 1 360 ? 23.504 -1.867 -16.031 1.00 97.88 360 ASP A O 1
ATOM 2763 N N . GLN A 1 361 ? 23.018 -0.004 -17.219 1.00 98.38 361 GLN A N 1
ATOM 2764 C CA . GLN A 1 361 ? 24.036 0.865 -16.624 1.00 98.38 361 GLN A CA 1
ATOM 2765 C C . GLN A 1 361 ? 23.740 1.151 -15.150 1.00 98.38 361 GLN A C 1
ATOM 2767 O O . GLN A 1 361 ? 24.617 0.905 -14.318 1.00 98.38 361 GLN A O 1
ATOM 2772 N N . ALA A 1 362 ? 22.512 1.563 -14.817 1.00 98.44 362 ALA A N 1
ATOM 2773 C CA . ALA A 1 362 ? 22.091 1.843 -13.443 1.00 98.44 362 ALA A CA 1
ATOM 2774 C C . ALA A 1 362 ? 22.274 0.636 -12.507 1.00 98.44 362 ALA A C 1
ATOM 2776 O O . ALA A 1 362 ? 22.541 0.794 -11.319 1.00 98.44 362 ALA A O 1
ATOM 2777 N N . PHE A 1 363 ? 22.180 -0.587 -13.042 1.00 98.44 363 PHE A N 1
ATOM 2778 C CA . PHE A 1 363 ? 22.298 -1.829 -12.272 1.00 98.44 363 PHE A CA 1
ATOM 2779 C C . PHE A 1 363 ? 23.726 -2.390 -12.218 1.00 98.44 363 PHE A C 1
ATOM 2781 O O . PHE A 1 363 ? 23.948 -3.453 -11.634 1.00 98.44 363 PHE A O 1
ATOM 2788 N N . THR A 1 364 ? 24.710 -1.710 -12.812 1.00 97.69 364 THR A N 1
ATOM 2789 C CA . THR A 1 364 ? 26.126 -2.113 -12.768 1.00 97.69 364 THR A CA 1
ATOM 2790 C C . THR A 1 364 ? 26.665 -2.378 -11.352 1.00 97.69 364 THR A C 1
ATOM 2792 O O . THR A 1 364 ? 27.364 -3.381 -11.192 1.00 97.69 364 THR A O 1
ATOM 2795 N N . PRO A 1 365 ? 26.364 -1.565 -10.317 1.00 95.94 365 PRO A N 1
ATOM 2796 C CA . PRO A 1 365 ? 26.914 -1.785 -8.977 1.00 95.94 365 PRO A CA 1
ATOM 2797 C C . PRO A 1 365 ? 26.216 -2.908 -8.190 1.00 95.94 365 PRO A C 1
ATOM 2799 O O . PRO A 1 365 ? 26.645 -3.251 -7.083 1.00 95.94 365 PRO A O 1
ATOM 2802 N N . LEU A 1 366 ? 25.136 -3.486 -8.728 1.00 97.69 366 LEU A N 1
ATOM 2803 C CA . LEU A 1 366 ? 24.308 -4.445 -8.005 1.00 97.69 366 LEU A CA 1
ATOM 2804 C C . LEU A 1 366 ? 24.862 -5.874 -8.065 1.00 97.69 366 LEU A C 1
ATOM 2806 O O . LEU A 1 366 ? 25.131 -6.418 -9.138 1.00 97.69 366 LEU A O 1
ATOM 2810 N N . ASN A 1 367 ? 24.966 -6.515 -6.899 1.00 95.06 367 ASN A N 1
ATOM 2811 C CA . ASN A 1 367 ? 25.339 -7.915 -6.741 1.00 95.06 367 ASN A CA 1
ATOM 2812 C C . ASN A 1 367 ? 24.686 -8.551 -5.484 1.00 95.06 367 ASN A C 1
ATOM 2814 O O . ASN A 1 367 ? 25.117 -8.263 -4.365 1.00 95.06 367 ASN A O 1
ATOM 2818 N N . PRO A 1 368 ? 23.714 -9.474 -5.634 1.00 95.50 368 PRO A N 1
ATOM 2819 C CA . PRO A 1 368 ? 23.124 -9.915 -6.897 1.00 95.50 368 PRO A CA 1
ATOM 2820 C C . PRO A 1 368 ? 22.250 -8.822 -7.529 1.00 95.50 368 PRO A C 1
ATOM 2822 O O . PRO A 1 368 ? 21.686 -7.982 -6.830 1.00 95.50 368 PRO A O 1
ATOM 2825 N N . LYS A 1 369 ? 22.092 -8.869 -8.856 1.00 97.19 369 LYS A N 1
ATOM 2826 C CA . LYS A 1 369 ? 21.093 -8.046 -9.553 1.00 97.19 369 LYS A CA 1
ATOM 2827 C C . LYS A 1 369 ? 19.667 -8.466 -9.148 1.00 97.19 369 LYS A C 1
ATOM 2829 O O . LYS A 1 369 ? 19.446 -9.656 -8.898 1.00 97.19 369 LYS A O 1
ATOM 2834 N N . PRO A 1 370 ? 18.711 -7.525 -9.086 1.00 98.06 370 PRO A N 1
ATOM 2835 C CA . PRO A 1 370 ? 17.347 -7.818 -8.671 1.00 98.06 370 PRO A CA 1
ATOM 2836 C C . PRO A 1 370 ? 16.558 -8.598 -9.729 1.00 98.06 370 PRO A C 1
ATOM 2838 O O . PRO A 1 370 ? 16.869 -8.570 -10.923 1.00 98.06 370 PRO A O 1
ATOM 2841 N N . LEU A 1 371 ? 15.489 -9.262 -9.283 1.00 98.56 371 LEU A N 1
ATOM 2842 C CA . LEU A 1 371 ? 14.359 -9.577 -10.148 1.00 98.56 371 LEU A CA 1
ATOM 2843 C C . LEU A 1 371 ? 13.611 -8.264 -10.393 1.00 98.56 371 LEU A C 1
ATOM 2845 O O . LEU A 1 371 ? 12.882 -7.806 -9.516 1.00 98.56 371 LEU A O 1
ATOM 2849 N N . PHE A 1 372 ? 13.848 -7.668 -11.559 1.00 98.69 372 PHE A N 1
ATOM 2850 C CA . PHE A 1 372 ? 13.329 -6.354 -11.913 1.00 98.69 372 PHE A CA 1
ATOM 2851 C C . PHE A 1 372 ? 12.045 -6.441 -12.733 1.00 98.69 372 PHE A C 1
ATOM 2853 O O . PHE A 1 372 ? 12.037 -7.092 -13.787 1.00 98.69 372 PHE A O 1
ATOM 2860 N N . LEU A 1 373 ? 10.986 -5.806 -12.231 1.00 98.81 373 LEU A N 1
ATOM 2861 C CA . LEU A 1 373 ? 9.653 -5.802 -12.824 1.00 98.81 373 LEU A CA 1
ATOM 2862 C C . LEU A 1 373 ? 9.205 -4.354 -13.099 1.00 98.81 373 LEU A C 1
ATOM 2864 O O . LEU A 1 373 ? 8.798 -3.684 -12.156 1.00 98.81 373 LEU A O 1
ATOM 2868 N N . PRO A 1 374 ? 9.246 -3.871 -14.348 1.00 98.56 374 PRO A N 1
ATOM 2869 C CA . PRO A 1 374 ? 8.532 -2.658 -14.741 1.00 98.56 374 PRO A CA 1
ATOM 2870 C C . PRO A 1 374 ? 7.017 -2.884 -14.834 1.00 98.56 374 PRO A C 1
ATOM 2872 O O . PRO A 1 374 ? 6.534 -4.028 -14.769 1.00 98.56 374 PRO A O 1
ATOM 2875 N N . LEU A 1 375 ? 6.277 -1.800 -15.072 1.00 98.00 375 LEU A N 1
ATOM 2876 C CA . LEU A 1 375 ? 4.859 -1.852 -15.406 1.00 98.00 375 LEU A CA 1
ATOM 2877 C C . LEU A 1 375 ? 4.593 -2.780 -16.603 1.00 98.00 375 LEU A C 1
ATOM 2879 O O . LEU A 1 375 ? 5.434 -3.016 -17.474 1.00 98.00 375 LEU A O 1
ATOM 2883 N N . TRP A 1 376 ? 3.385 -3.336 -16.643 1.00 96.69 376 TRP A N 1
ATOM 2884 C CA . TRP A 1 376 ? 2.958 -4.218 -17.727 1.00 96.69 376 TRP A CA 1
ATOM 2885 C C . TRP A 1 376 ? 3.164 -3.606 -19.124 1.00 96.69 376 TRP A C 1
ATOM 2887 O O . TRP A 1 376 ? 2.974 -2.414 -19.354 1.00 96.69 376 TRP A O 1
ATOM 2897 N N . TYR A 1 377 ? 3.550 -4.455 -20.070 1.00 96.19 377 TYR A N 1
ATOM 2898 C CA . TYR A 1 377 ? 3.922 -4.111 -21.440 1.00 96.19 377 TYR A CA 1
ATOM 2899 C C . TYR A 1 377 ? 5.171 -3.225 -21.598 1.00 96.19 377 TYR A C 1
ATOM 2901 O O . TYR A 1 377 ? 5.396 -2.740 -22.703 1.00 96.19 377 TYR A O 1
ATOM 2909 N N . GLN A 1 378 ? 5.995 -3.063 -20.554 1.00 96.88 378 GLN A N 1
ATOM 2910 C CA . GLN A 1 378 ? 7.212 -2.237 -20.582 1.00 96.88 378 GLN A CA 1
ATOM 2911 C C . GLN A 1 378 ? 8.521 -3.033 -20.422 1.00 96.88 378 GLN A C 1
ATOM 2913 O O . GLN A 1 378 ? 9.601 -2.448 -20.364 1.00 96.88 378 GLN A O 1
ATOM 2918 N N . ILE A 1 379 ? 8.501 -4.377 -20.375 1.00 96.25 379 ILE A N 1
ATOM 2919 C CA . ILE A 1 379 ? 9.753 -5.155 -20.216 1.00 96.25 379 ILE A CA 1
ATOM 2920 C C . ILE A 1 379 ? 10.778 -4.877 -21.328 1.00 96.25 379 ILE A C 1
ATOM 2922 O O . ILE A 1 379 ? 11.985 -4.986 -21.099 1.00 96.25 379 ILE A O 1
ATOM 2926 N N . GLY A 1 380 ? 10.303 -4.512 -22.525 1.00 95.19 380 GLY A N 1
ATOM 2927 C CA . GLY A 1 380 ? 11.145 -4.144 -23.665 1.00 95.19 380 GLY A CA 1
ATOM 2928 C C . GLY A 1 380 ? 11.990 -2.891 -23.426 1.00 95.19 380 GLY A C 1
ATOM 2929 O O . GLY A 1 380 ? 13.075 -2.775 -23.997 1.00 95.19 380 GLY A O 1
ATOM 2930 N N . ASP A 1 381 ? 11.548 -2.018 -22.523 1.00 96.94 381 ASP A N 1
ATOM 2931 C CA . ASP A 1 381 ? 12.165 -0.724 -22.233 1.00 96.94 381 ASP A CA 1
ATOM 2932 C C . ASP A 1 381 ? 13.165 -0.799 -21.071 1.00 96.94 381 ASP A C 1
ATOM 2934 O O . ASP A 1 381 ? 13.798 0.190 -20.716 1.00 96.94 381 ASP A O 1
ATOM 2938 N N . CYS A 1 382 ? 13.405 -1.995 -20.526 1.00 96.56 382 CYS A N 1
ATOM 2939 C CA . CYS A 1 382 ? 14.333 -2.228 -19.413 1.00 96.56 382 CYS A CA 1
ATOM 2940 C C . CYS A 1 382 ? 15.662 -2.881 -19.823 1.00 96.56 382 CYS A C 1
ATOM 2942 O O . CYS A 1 382 ? 16.378 -3.421 -18.971 1.00 96.56 382 CYS A O 1
ATOM 2944 N N . GLY A 1 383 ? 15.983 -2.901 -21.120 1.00 93.94 383 GLY A N 1
ATOM 2945 C CA . GLY A 1 383 ? 17.221 -3.495 -21.630 1.00 93.94 383 GLY A CA 1
ATOM 2946 C C . GLY A 1 383 ? 17.353 -4.973 -21.249 1.00 93.94 383 GLY A C 1
ATOM 2947 O O . GLY A 1 383 ? 16.404 -5.747 -21.365 1.00 93.94 383 GLY A O 1
ATOM 2948 N N . THR A 1 384 ? 18.533 -5.392 -20.781 1.00 96.19 384 THR A N 1
ATOM 2949 C CA . THR A 1 384 ? 18.726 -6.761 -20.267 1.00 96.19 384 THR A CA 1
ATOM 2950 C C . THR A 1 384 ? 18.346 -6.917 -18.795 1.00 96.19 384 THR A C 1
ATOM 2952 O O . THR A 1 384 ? 18.315 -8.048 -18.301 1.00 96.19 384 THR A O 1
ATOM 2955 N N . SER A 1 385 ? 18.049 -5.826 -18.083 1.00 96.69 385 SER A N 1
ATOM 2956 C CA . SER A 1 385 ? 17.696 -5.828 -16.661 1.00 96.69 385 SER A CA 1
ATOM 2957 C C . SER A 1 385 ? 16.288 -6.363 -16.404 1.00 96.69 385 SER A C 1
ATOM 2959 O O . SER A 1 385 ? 16.121 -7.107 -15.441 1.00 96.69 385 SER A O 1
ATOM 2961 N N . GLY A 1 386 ? 15.310 -6.103 -17.279 1.00 97.38 386 GLY A N 1
ATOM 2962 C CA . GLY A 1 386 ? 13.924 -6.580 -17.126 1.00 97.38 386 GLY A CA 1
ATOM 2963 C C . GLY A 1 386 ? 13.812 -8.109 -17.012 1.00 97.38 386 GLY A C 1
ATOM 2964 O O . GLY A 1 386 ? 14.503 -8.855 -17.717 1.00 97.38 386 GLY A O 1
ATOM 2965 N N . LYS A 1 387 ? 12.989 -8.608 -16.081 1.00 97.88 387 LYS A N 1
ATOM 2966 C CA . LYS A 1 387 ? 12.817 -10.057 -15.819 1.00 97.88 387 LYS A CA 1
ATOM 2967 C C . LYS A 1 387 ? 11.365 -10.524 -15.812 1.00 97.88 387 LYS A C 1
ATOM 2969 O O . LYS A 1 387 ? 11.110 -11.722 -15.717 1.00 97.88 387 LYS A O 1
ATOM 2974 N N . GLY A 1 388 ? 10.430 -9.603 -15.928 1.00 98.12 388 GLY A N 1
ATOM 2975 C CA . GLY A 1 388 ? 9.000 -9.842 -15.889 1.00 98.12 388 GLY A CA 1
ATOM 2976 C C . GLY A 1 388 ? 8.288 -8.510 -15.824 1.00 98.12 388 GLY A C 1
ATOM 2977 O O . GLY A 1 388 ? 8.913 -7.488 -16.074 1.00 98.12 388 GLY A O 1
ATOM 2978 N N . GLU A 1 389 ? 7.013 -8.524 -15.469 1.00 98.56 389 GLU A N 1
ATOM 2979 C CA . GLU A 1 389 ? 6.231 -7.297 -15.325 1.00 98.56 389 GLU A CA 1
ATOM 2980 C C . GLU A 1 389 ? 5.186 -7.440 -14.219 1.00 98.56 389 GLU A C 1
ATOM 2982 O O . GLU A 1 389 ? 4.829 -8.562 -13.817 1.00 98.56 389 GLU A O 1
ATOM 2987 N N . TYR A 1 390 ? 4.666 -6.298 -13.775 1.00 98.50 390 TYR A N 1
ATOM 2988 C CA . TYR A 1 390 ? 3.527 -6.215 -12.872 1.00 98.50 390 TYR A CA 1
ATOM 2989 C C . TYR A 1 390 ? 2.445 -5.258 -13.431 1.00 98.50 390 TYR A C 1
ATOM 2991 O O . TYR A 1 390 ? 2.762 -4.191 -13.953 1.00 98.50 390 TYR A O 1
ATOM 2999 N N . PRO A 1 391 ? 1.157 -5.644 -13.403 1.00 97.75 391 PRO A N 1
ATOM 3000 C CA . PRO A 1 391 ? 0.073 -4.849 -13.978 1.00 97.75 391 PRO A CA 1
ATOM 3001 C C . PRO A 1 391 ? -0.441 -3.763 -13.029 1.00 97.75 391 PRO A C 1
ATOM 3003 O O . PRO A 1 391 ? -0.547 -4.000 -11.827 1.00 97.75 391 PRO A O 1
ATOM 3006 N N . TRP A 1 392 ? -0.834 -2.612 -13.586 1.00 97.88 392 TRP A N 1
ATOM 3007 C CA . TRP A 1 392 ? -1.539 -1.530 -12.880 1.00 97.88 392 TRP A CA 1
ATOM 3008 C C . TRP A 1 392 ? -2.989 -1.385 -13.369 1.00 97.88 392 TRP A C 1
ATOM 3010 O O . TRP A 1 392 ? -3.517 -2.253 -14.068 1.00 97.88 392 TRP A O 1
ATOM 3020 N N . ILE A 1 393 ? -3.658 -0.305 -12.973 1.00 97.50 393 ILE A N 1
ATOM 3021 C CA . ILE A 1 393 ? -5.074 -0.053 -13.239 1.00 97.50 393 ILE A CA 1
ATOM 3022 C C . ILE A 1 393 ? -5.234 0.734 -14.542 1.00 97.50 393 ILE A C 1
ATOM 3024 O O . ILE A 1 393 ? -4.641 1.796 -14.707 1.00 97.50 393 ILE A O 1
ATOM 3028 N N . TYR A 1 394 ? -6.047 0.222 -15.470 1.00 94.56 394 TYR A N 1
ATOM 3029 C CA . TYR A 1 394 ? -6.296 0.838 -16.778 1.00 94.56 394 TYR A CA 1
ATOM 3030 C C . TYR A 1 394 ? -7.775 0.775 -17.170 1.00 94.56 394 TYR A C 1
ATOM 3032 O O . TYR A 1 394 ? -8.534 -0.068 -16.690 1.00 94.56 394 TYR A O 1
ATOM 3040 N N . SER A 1 395 ? -8.177 1.671 -18.075 1.00 94.88 395 SER A N 1
ATOM 3041 C CA . SER A 1 395 ? -9.577 1.943 -18.439 1.00 94.88 395 SER A CA 1
ATOM 3042 C C . SER A 1 395 ? -10.347 0.766 -19.040 1.00 94.88 395 SER A C 1
ATOM 3044 O O . SER A 1 395 ? -11.577 0.766 -19.018 1.00 94.88 395 SER A O 1
ATOM 3046 N N . ASP A 1 396 ? -9.655 -0.238 -19.575 1.00 93.56 396 ASP A N 1
ATOM 3047 C CA . ASP A 1 396 ? -10.244 -1.446 -20.155 1.00 93.56 396 ASP A CA 1
ATOM 3048 C C . ASP A 1 396 ? -10.514 -2.559 -19.120 1.00 93.56 396 ASP A C 1
ATOM 3050 O O . ASP A 1 396 ? -11.059 -3.618 -19.465 1.00 93.56 396 ASP A O 1
ATOM 3054 N N . PHE A 1 397 ? -10.208 -2.293 -17.842 1.00 95.81 397 PHE A N 1
ATOM 3055 C CA . PHE A 1 397 ? -10.612 -3.056 -16.663 1.00 95.81 397 PHE A CA 1
ATOM 3056 C C . PHE A 1 397 ? -10.362 -4.571 -16.821 1.00 95.81 397 PHE A C 1
ATOM 3058 O O . PHE A 1 397 ? -9.236 -5.017 -17.054 1.00 95.81 397 PHE A O 1
ATOM 3065 N N . MET A 1 398 ? -11.408 -5.395 -16.706 1.00 95.38 398 MET A N 1
ATOM 3066 C CA . MET A 1 398 ? -11.293 -6.853 -16.774 1.00 95.38 398 MET A CA 1
ATOM 3067 C C . MET A 1 398 ? -10.827 -7.349 -18.141 1.00 95.38 398 MET A C 1
ATOM 3069 O O . MET A 1 398 ? -10.184 -8.393 -18.200 1.00 95.38 398 MET A O 1
ATOM 3073 N N . SER A 1 399 ? -11.108 -6.619 -19.225 1.00 96.56 399 SER A N 1
ATOM 3074 C CA . SER A 1 399 ? -10.659 -7.021 -20.563 1.00 96.56 399 SER A CA 1
ATOM 3075 C C . SER A 1 399 ? -9.137 -6.918 -20.670 1.00 96.56 399 SER A C 1
ATOM 3077 O O . SER A 1 399 ? -8.491 -7.865 -21.122 1.00 96.56 399 SER A O 1
ATOM 3079 N N . GLY A 1 400 ? -8.561 -5.817 -20.173 1.00 95.88 400 GLY A N 1
ATOM 3080 C CA . GLY A 1 400 ? -7.113 -5.608 -20.121 1.00 95.88 400 GLY A CA 1
ATOM 3081 C C . GLY A 1 400 ? -6.412 -6.628 -19.228 1.00 95.88 400 GLY A C 1
ATOM 3082 O O . GLY A 1 400 ? -5.445 -7.266 -19.650 1.00 95.88 400 GLY A O 1
ATOM 3083 N N . LEU A 1 401 ? -6.953 -6.875 -18.028 1.00 96.81 401 LEU A N 1
ATOM 3084 C CA . LEU A 1 401 ? -6.420 -7.892 -17.114 1.00 96.81 401 LEU A CA 1
ATOM 3085 C C . LEU A 1 401 ? -6.467 -9.304 -17.711 1.00 96.81 401 LEU A C 1
ATOM 3087 O O . LEU A 1 401 ? -5.476 -10.032 -17.665 1.00 96.81 401 LEU A O 1
ATOM 3091 N N . GLN A 1 402 ? -7.598 -9.708 -18.294 1.00 97.62 402 GLN A N 1
ATOM 3092 C CA . GLN A 1 402 ? -7.730 -11.023 -18.929 1.00 97.62 402 GLN A CA 1
ATOM 3093 C C . GLN A 1 402 ? -6.752 -11.185 -20.092 1.00 97.62 402 GLN A C 1
ATOM 3095 O O . GLN A 1 402 ? -6.146 -12.253 -20.236 1.00 97.62 402 GLN A O 1
ATOM 3100 N N . ASN A 1 403 ? -6.565 -10.131 -20.890 1.00 97.44 403 ASN A N 1
ATOM 3101 C CA . ASN A 1 403 ? -5.595 -10.124 -21.973 1.00 97.44 403 ASN A CA 1
ATOM 3102 C C . ASN A 1 403 ? -4.158 -10.257 -21.449 1.00 97.44 403 ASN A C 1
ATOM 3104 O O . ASN A 1 403 ? -3.411 -11.096 -21.949 1.00 97.44 403 ASN A O 1
ATOM 3108 N N . PHE A 1 404 ? -3.793 -9.512 -20.402 1.00 97.44 404 PHE A N 1
ATOM 3109 C CA . PHE A 1 404 ? -2.479 -9.617 -19.765 1.00 97.44 404 PHE A CA 1
ATOM 3110 C C . PHE A 1 404 ? -2.197 -11.042 -19.270 1.00 97.44 404 PHE A C 1
ATOM 3112 O O . PHE A 1 404 ? -1.127 -11.603 -19.520 1.00 97.44 404 PHE A O 1
ATOM 3119 N N . TYR A 1 405 ? -3.159 -11.685 -18.604 1.00 96.69 405 TYR A N 1
ATOM 3120 C CA . TYR A 1 405 ? -2.954 -13.050 -18.119 1.00 96.69 405 TYR A CA 1
ATOM 3121 C C . TYR A 1 405 ? -2.884 -14.076 -19.256 1.00 96.69 405 TYR A C 1
ATOM 3123 O O . TYR A 1 405 ? -1.977 -14.910 -19.246 1.00 96.69 405 TYR A O 1
ATOM 3131 N N . SER A 1 406 ? -3.771 -13.978 -20.250 1.00 96.31 406 SER A N 1
ATOM 3132 C CA . SER A 1 406 ? -3.955 -15.022 -21.272 1.00 96.31 406 SER A CA 1
ATOM 3133 C C . SER A 1 406 ? -3.017 -14.895 -22.473 1.00 96.31 406 SER A C 1
ATOM 3135 O O . SER A 1 406 ? -2.610 -15.908 -23.037 1.00 96.31 406 SER A O 1
ATOM 3137 N N . ASN A 1 407 ? -2.679 -13.667 -22.874 1.00 96.25 407 ASN A N 1
ATOM 3138 C CA . ASN A 1 407 ? -2.081 -13.384 -24.184 1.00 96.25 407 ASN A CA 1
ATOM 3139 C C . ASN A 1 407 ? -0.702 -12.715 -24.112 1.00 96.25 407 ASN A C 1
ATOM 3141 O O . ASN A 1 407 ? -0.084 -12.506 -25.152 1.00 96.25 407 ASN A O 1
ATOM 3145 N N . HIS A 1 408 ? -0.200 -12.405 -22.913 1.00 96.31 408 HIS A N 1
ATOM 3146 C CA . HIS A 1 408 ? 1.101 -11.757 -22.727 1.00 96.31 408 HIS A CA 1
ATOM 3147 C C . HIS A 1 408 ? 2.099 -12.685 -22.015 1.00 96.31 408 HIS A C 1
ATOM 3149 O O . HIS A 1 408 ? 2.155 -12.708 -20.782 1.00 96.31 408 HIS A O 1
ATOM 3155 N N . PRO A 1 409 ? 2.829 -13.553 -22.735 1.00 95.56 409 PRO A N 1
ATOM 3156 C CA . PRO A 1 409 ? 3.772 -14.481 -22.117 1.00 95.56 409 PRO A CA 1
ATOM 3157 C C . PRO A 1 409 ? 4.995 -13.735 -21.567 1.00 95.56 409 PRO A C 1
ATOM 3159 O O . PRO A 1 409 ? 5.661 -13.003 -22.293 1.00 95.56 409 PRO A O 1
ATOM 3162 N N . LEU A 1 410 ? 5.322 -13.970 -20.295 1.00 96.88 410 LEU A N 1
ATOM 3163 C CA . LEU A 1 410 ? 6.435 -13.321 -19.597 1.00 96.88 410 LEU A CA 1
ATOM 3164 C C . LEU A 1 410 ? 7.294 -14.345 -18.844 1.00 96.88 410 LEU A C 1
ATOM 3166 O O . LEU A 1 410 ? 6.749 -15.348 -18.375 1.00 96.88 410 LEU A O 1
ATOM 3170 N N . PRO A 1 411 ? 8.608 -14.093 -18.660 1.00 95.31 411 PRO A N 1
ATOM 3171 C CA . PRO A 1 411 ? 9.459 -14.951 -17.832 1.00 95.31 411 PRO A CA 1
ATOM 3172 C C . PRO A 1 411 ? 9.030 -14.964 -16.358 1.00 95.31 411 PRO A C 1
ATOM 3174 O O . PRO A 1 411 ? 9.108 -15.998 -15.698 1.00 95.31 411 PRO A O 1
ATOM 3177 N N . PHE A 1 412 ? 8.550 -13.825 -15.856 1.00 97.75 412 PHE A N 1
ATOM 3178 C CA . PHE A 1 412 ? 7.917 -13.688 -14.551 1.00 97.75 412 PHE A CA 1
ATOM 3179 C C . PHE A 1 412 ? 6.695 -12.774 -14.675 1.00 97.75 412 PHE A C 1
ATOM 3181 O O . PHE A 1 412 ? 6.744 -11.761 -15.371 1.00 97.75 412 PHE A O 1
ATOM 3188 N N . LYS A 1 413 ? 5.598 -13.130 -14.007 1.00 96.69 413 LYS A N 1
ATOM 3189 C CA . LYS A 1 413 ? 4.341 -12.382 -14.057 1.00 96.69 413 LYS A CA 1
ATOM 3190 C C . LYS A 1 413 ? 3.799 -12.186 -12.648 1.00 96.69 413 LYS A C 1
ATOM 3192 O O . LYS A 1 413 ? 3.474 -13.166 -11.975 1.00 96.69 413 LYS A O 1
ATOM 3197 N N . MET A 1 414 ? 3.695 -10.932 -12.221 1.00 98.44 414 MET A N 1
ATOM 3198 C CA . MET A 1 414 ? 2.951 -10.569 -11.019 1.00 98.44 414 MET A CA 1
ATOM 3199 C C . MET A 1 414 ? 1.484 -10.315 -11.386 1.00 98.44 414 MET A C 1
ATOM 3201 O O . MET A 1 414 ? 1.191 -9.829 -12.474 1.00 98.44 414 MET A O 1
ATOM 3205 N N . GLY A 1 415 ? 0.550 -10.682 -10.512 1.00 98.50 415 GLY A N 1
ATOM 3206 C CA . GLY A 1 415 ? -0.865 -10.337 -10.655 1.00 98.50 415 GLY A CA 1
ATOM 3207 C C . GLY A 1 415 ? -1.213 -9.031 -9.945 1.00 98.50 415 GLY A C 1
ATOM 3208 O O . GLY A 1 415 ? -0.462 -8.580 -9.084 1.00 98.50 415 GLY A O 1
ATOM 3209 N N . VAL A 1 416 ? -2.376 -8.460 -10.256 1.00 98.75 416 VAL A N 1
ATOM 3210 C CA . VAL A 1 416 ? -2.938 -7.296 -9.552 1.00 98.75 416 VAL A CA 1
ATOM 3211 C C . VAL A 1 416 ? -4.390 -7.532 -9.156 1.00 98.75 416 VAL A C 1
ATOM 3213 O O . VAL A 1 416 ? -5.173 -8.079 -9.935 1.00 98.75 416 VAL A O 1
ATOM 3216 N N . ALA A 1 417 ? -4.739 -7.079 -7.958 1.00 98.88 417 ALA A N 1
ATOM 3217 C CA . ALA A 1 417 ? -6.105 -6.851 -7.515 1.00 98.88 417 ALA A CA 1
ATOM 3218 C C . ALA A 1 417 ? -6.284 -5.372 -7.159 1.00 98.88 417 ALA A C 1
ATOM 3220 O O . ALA A 1 417 ? -5.381 -4.767 -6.589 1.00 98.88 417 ALA A O 1
ATOM 3221 N N . TYR A 1 418 ? -7.442 -4.801 -7.466 1.00 98.81 418 TYR A N 1
ATOM 3222 C CA . TYR A 1 418 ? -7.776 -3.416 -7.133 1.00 98.81 418 TYR A CA 1
ATOM 3223 C C . TYR A 1 418 ? -9.285 -3.262 -6.919 1.00 98.81 418 TYR A C 1
ATOM 3225 O O . TYR A 1 418 ? -10.067 -3.980 -7.558 1.00 98.81 418 TYR A O 1
ATOM 3233 N N . PRO A 1 419 ? -9.720 -2.369 -6.011 1.00 98.56 419 PRO A N 1
ATOM 3234 C CA . PRO A 1 419 ? -11.130 -2.215 -5.669 1.00 98.56 419 PRO A CA 1
ATOM 3235 C C . PRO A 1 419 ? -11.905 -1.366 -6.673 1.00 98.56 419 PRO A C 1
ATOM 3237 O O . PRO A 1 419 ? -13.129 -1.390 -6.648 1.00 98.56 419 PRO A O 1
ATOM 3240 N N . GLY A 1 420 ? -11.215 -0.649 -7.557 1.00 98.31 420 GLY A N 1
ATOM 3241 C CA . GLY A 1 420 ? -11.774 0.214 -8.590 1.00 98.31 420 GLY A CA 1
ATOM 3242 C C . GLY A 1 420 ? -10.778 1.306 -8.945 1.00 98.31 420 GLY A C 1
ATOM 3243 O O . GLY A 1 420 ? -9.590 1.147 -8.684 1.00 98.31 420 GLY A O 1
ATOM 3244 N N . PHE A 1 421 ? -11.267 2.380 -9.558 1.00 98.50 421 PHE A N 1
ATOM 3245 C CA . PHE A 1 421 ? -10.485 3.570 -9.880 1.00 98.50 421 PHE A CA 1
ATOM 3246 C C . PHE A 1 421 ? -11.441 4.750 -10.027 1.00 98.50 421 PHE A C 1
ATOM 3248 O O . PHE A 1 421 ? -12.282 4.767 -10.928 1.00 98.50 421 PHE A O 1
ATOM 3255 N N . ASN A 1 422 ? -11.347 5.722 -9.135 1.00 97.88 422 ASN A N 1
ATOM 3256 C CA . ASN A 1 422 ? -12.187 6.909 -9.151 1.00 97.88 422 ASN A CA 1
ATOM 3257 C C . ASN A 1 422 ? -11.354 8.086 -8.662 1.00 97.88 422 ASN A C 1
ATOM 3259 O O . ASN A 1 422 ? -11.312 8.387 -7.470 1.00 97.88 422 ASN A O 1
ATOM 3263 N N . THR A 1 423 ? -10.643 8.692 -9.604 1.00 96.50 423 THR A N 1
ATOM 3264 C CA . THR A 1 423 ? -9.660 9.720 -9.297 1.00 96.50 423 THR A CA 1
ATOM 3265 C C . THR A 1 423 ? -10.300 11.060 -8.948 1.00 96.50 423 THR A C 1
ATOM 3267 O O . THR A 1 423 ? -11.317 11.466 -9.519 1.00 96.50 423 THR A O 1
ATOM 3270 N N . ASP A 1 424 ? -9.654 11.776 -8.031 1.00 96.00 424 ASP A N 1
ATOM 3271 C CA . ASP A 1 424 ? -9.966 13.161 -7.702 1.00 96.00 424 ASP A CA 1
ATOM 3272 C C . ASP A 1 424 ? -8.972 14.164 -8.318 1.00 96.00 424 ASP A C 1
ATOM 3274 O O . ASP A 1 424 ? -9.021 15.349 -8.005 1.00 96.00 424 ASP A O 1
ATOM 3278 N N . TYR A 1 425 ? -8.092 13.738 -9.239 1.00 96.62 425 TYR A N 1
ATOM 3279 C CA . TYR A 1 425 ? -7.048 14.600 -9.815 1.00 96.62 425 TYR A CA 1
ATOM 3280 C C . TYR A 1 425 ? -7.607 15.892 -10.408 1.00 96.62 425 TYR A C 1
ATOM 3282 O O . TYR A 1 425 ? -7.140 16.979 -10.071 1.00 96.62 425 TYR A O 1
ATOM 3290 N N . ALA A 1 426 ? -8.644 15.804 -11.245 1.00 95.81 426 ALA A N 1
ATOM 3291 C CA . ALA A 1 426 ? -9.209 16.981 -11.900 1.00 95.81 426 ALA A CA 1
ATOM 3292 C C . ALA A 1 426 ? -9.791 17.989 -10.892 1.00 95.81 426 ALA A C 1
ATOM 3294 O O . ALA A 1 426 ? -9.568 19.194 -11.029 1.00 95.81 426 ALA A O 1
ATOM 3295 N N . ALA A 1 427 ? -10.510 17.515 -9.869 1.00 95.25 427 ALA A N 1
ATOM 3296 C CA . ALA A 1 427 ? -11.061 18.383 -8.831 1.00 95.25 427 ALA A CA 1
ATOM 3297 C C . ALA A 1 427 ? -9.949 18.936 -7.926 1.00 95.25 427 ALA A C 1
ATOM 3299 O O . ALA A 1 427 ? -9.929 20.134 -7.634 1.00 95.25 427 ALA A O 1
ATOM 3300 N N . GLY A 1 428 ? -8.977 18.092 -7.578 1.00 96.19 428 GLY A N 1
ATOM 3301 C CA . GLY A 1 428 ? -7.757 18.432 -6.855 1.00 96.19 428 GLY A CA 1
ATOM 3302 C C . GLY A 1 428 ? -6.810 19.357 -7.622 1.00 96.19 428 GLY A C 1
ATOM 3303 O O . GLY A 1 428 ? -5.910 19.931 -7.018 1.00 96.19 428 GLY A O 1
ATOM 3304 N N . GLY A 1 429 ? -7.031 19.590 -8.917 1.00 97.19 429 GLY A N 1
ATOM 3305 C CA . GLY A 1 429 ? -6.252 20.520 -9.740 1.00 97.19 429 GLY A CA 1
ATOM 3306 C C . GLY A 1 429 ? -4.964 19.933 -10.311 1.00 97.19 429 GLY A C 1
ATOM 3307 O O . GLY A 1 429 ? -4.066 20.683 -10.692 1.00 97.19 429 GLY A O 1
ATOM 3308 N N . TRP A 1 430 ? -4.865 18.609 -10.369 1.00 95.69 430 TRP A N 1
ATOM 3309 C CA . TRP A 1 430 ? -3.788 17.874 -11.022 1.00 95.69 430 TRP A CA 1
ATOM 3310 C C . TRP A 1 430 ? -4.253 17.295 -12.363 1.00 95.69 430 TRP A C 1
ATOM 3312 O O . TRP A 1 430 ? -5.443 17.090 -12.611 1.00 95.69 430 TRP A O 1
ATOM 3322 N N . GLY A 1 431 ? -3.297 17.066 -13.262 1.00 93.44 431 GLY A N 1
ATOM 3323 C CA . GLY A 1 431 ? -3.550 16.338 -14.502 1.00 93.44 431 GLY A CA 1
ATOM 3324 C C . GLY A 1 431 ? -3.593 14.838 -14.234 1.00 93.44 431 GLY A C 1
ATOM 3325 O O . GLY A 1 431 ? -2.831 14.341 -13.414 1.00 93.44 431 GLY A O 1
ATOM 3326 N N . GLY A 1 432 ? -4.460 14.115 -14.935 1.00 92.19 432 GLY A N 1
ATOM 3327 C CA . GLY A 1 432 ? -4.535 12.668 -14.802 1.00 92.19 432 GLY A CA 1
ATOM 3328 C C . GLY A 1 432 ? -5.668 12.055 -15.619 1.00 92.19 432 GLY A C 1
ATOM 3329 O O . GLY A 1 432 ? -6.335 12.761 -16.388 1.00 92.19 432 GLY A O 1
ATOM 3330 N N . PRO A 1 433 ? -5.876 10.737 -15.483 1.00 91.88 433 PRO A N 1
ATOM 3331 C CA . PRO A 1 433 ? -6.972 10.029 -16.130 1.00 91.88 433 PRO A CA 1
ATOM 3332 C C . PRO A 1 433 ? -8.348 10.647 -15.840 1.00 91.88 433 PRO A C 1
ATOM 3334 O O . PRO A 1 433 ? -8.589 11.193 -14.770 1.00 91.88 433 PRO A O 1
ATOM 3337 N N . THR A 1 434 ? -9.274 10.541 -16.795 1.00 92.88 434 THR A N 1
ATOM 3338 C CA . THR A 1 434 ? -10.661 11.039 -16.660 1.00 92.88 434 THR A CA 1
ATOM 3339 C C . THR A 1 434 ? -11.711 9.929 -16.696 1.00 92.88 434 THR A C 1
ATOM 3341 O O . THR A 1 434 ? -12.911 10.195 -16.664 1.00 92.88 434 THR A O 1
ATOM 3344 N N . TRP A 1 435 ? -11.267 8.679 -16.807 1.00 96.19 435 TRP A N 1
ATOM 3345 C CA . TRP A 1 435 ? -12.113 7.494 -16.785 1.00 96.19 435 TRP A CA 1
ATOM 3346 C C . TRP A 1 435 ? -12.215 6.935 -15.364 1.00 96.19 435 TRP A C 1
ATOM 3348 O O . TRP A 1 435 ? -11.390 7.233 -14.503 1.00 96.19 435 TRP A O 1
ATOM 3358 N N . THR A 1 436 ? -13.228 6.104 -15.130 1.00 97.38 436 THR A N 1
ATOM 3359 C CA . THR A 1 436 ? -13.499 5.505 -13.820 1.00 97.38 436 THR A CA 1
ATOM 3360 C C . THR A 1 436 ? -13.832 4.025 -13.950 1.00 97.38 436 THR A C 1
ATOM 3362 O O . THR A 1 436 ? -14.505 3.620 -14.899 1.00 97.38 436 THR A O 1
ATOM 3365 N N . ILE A 1 437 ? -13.448 3.242 -12.947 1.00 97.69 437 ILE A N 1
ATOM 3366 C CA . ILE A 1 437 ? -13.900 1.871 -12.706 1.00 97.69 437 ILE A CA 1
ATOM 3367 C C . ILE A 1 437 ? -14.676 1.882 -11.383 1.00 97.69 437 ILE A C 1
ATOM 3369 O O . ILE A 1 437 ? -14.150 2.410 -10.401 1.00 97.69 437 ILE A O 1
ATOM 3373 N N . PRO A 1 438 ? -15.894 1.307 -11.312 1.00 97.00 438 PRO A N 1
ATOM 3374 C CA . PRO A 1 438 ? -16.684 1.303 -10.083 1.00 97.00 438 PRO A CA 1
ATOM 3375 C C . PRO A 1 438 ? -15.887 0.780 -8.884 1.00 97.00 438 PRO A C 1
ATOM 3377 O O . PRO A 1 438 ? -15.393 -0.349 -8.918 1.00 97.00 438 PRO A O 1
ATOM 3380 N N . VAL A 1 439 ? -15.774 1.600 -7.837 1.00 97.31 439 VAL A N 1
ATOM 3381 C CA . VAL A 1 439 ? -15.071 1.241 -6.601 1.00 97.31 439 VAL A CA 1
ATOM 3382 C C . VAL A 1 439 ? -16.010 0.459 -5.691 1.00 97.31 439 VAL A C 1
ATOM 3384 O O . VAL A 1 439 ? -17.093 0.939 -5.356 1.00 97.31 439 VAL A O 1
ATOM 3387 N N . GLY A 1 440 ? -15.617 -0.749 -5.292 1.00 95.81 440 GLY A N 1
ATOM 3388 C CA . GLY A 1 440 ? -16.418 -1.564 -4.385 1.00 95.81 440 GLY A CA 1
ATOM 3389 C C . GLY A 1 440 ? -16.002 -3.029 -4.302 1.00 95.81 440 GLY A C 1
ATOM 3390 O O . GLY A 1 440 ? -15.103 -3.506 -4.998 1.00 95.81 440 GLY A O 1
ATOM 3391 N N . THR A 1 441 ? -16.670 -3.761 -3.409 1.00 97.06 441 THR A N 1
ATOM 3392 C CA . THR A 1 441 ? -16.350 -5.159 -3.071 1.00 97.06 441 THR A CA 1
ATOM 3393 C C . THR A 1 441 ? -16.477 -6.109 -4.253 1.00 97.06 441 THR A C 1
ATOM 3395 O O . THR A 1 441 ? -15.718 -7.074 -4.342 1.00 97.06 441 THR A O 1
ATOM 3398 N N . ASP A 1 442 ? -17.398 -5.833 -5.177 1.00 94.62 442 ASP A N 1
ATOM 3399 C CA . ASP A 1 442 ? -17.614 -6.658 -6.367 1.00 94.62 442 ASP A CA 1
ATOM 3400 C C . ASP A 1 442 ? -16.437 -6.548 -7.337 1.00 94.62 442 ASP A C 1
ATOM 3402 O O . ASP A 1 442 ? -15.952 -7.564 -7.839 1.00 94.62 442 ASP A O 1
ATOM 3406 N N . THR A 1 443 ? -15.947 -5.329 -7.573 1.00 97.62 443 THR A N 1
ATOM 3407 C CA . THR A 1 443 ? -14.755 -5.069 -8.388 1.00 97.62 443 THR A CA 1
ATOM 3408 C C . THR A 1 443 ? -13.526 -5.701 -7.746 1.00 97.62 443 THR A C 1
ATOM 3410 O O . THR A 1 443 ? -12.804 -6.447 -8.410 1.00 97.62 443 THR A O 1
ATOM 3413 N N . PHE A 1 444 ? -13.334 -5.490 -6.439 1.00 98.69 444 PHE A N 1
ATOM 3414 C CA . PHE A 1 444 ? -12.210 -6.077 -5.712 1.00 98.69 444 PHE A CA 1
ATOM 3415 C C . PHE A 1 444 ? -12.216 -7.610 -5.766 1.00 98.69 444 PHE A C 1
ATOM 3417 O O . PHE A 1 444 ? -11.198 -8.231 -6.059 1.00 98.69 444 PHE A O 1
ATOM 3424 N N . SER A 1 445 ? -13.375 -8.237 -5.544 1.00 97.81 445 SER A N 1
ATOM 3425 C CA . SER A 1 445 ? -13.508 -9.698 -5.577 1.00 97.81 445 SER A CA 1
ATOM 3426 C C . SER A 1 445 ? -13.216 -10.269 -6.965 1.00 97.81 445 SER A C 1
ATOM 3428 O O . SER A 1 445 ? -12.577 -11.317 -7.071 1.00 97.81 445 SER A O 1
ATOM 3430 N N . GLN A 1 446 ? -13.648 -9.589 -8.032 1.00 97.44 446 GLN A N 1
ATOM 3431 C CA . GLN A 1 446 ? -13.394 -10.008 -9.414 1.00 97.44 446 GLN A CA 1
ATOM 3432 C C . GLN A 1 446 ? -11.909 -9.937 -9.775 1.00 97.44 446 GLN A C 1
ATOM 3434 O O . GLN A 1 446 ? -11.358 -10.916 -10.288 1.00 97.44 446 GLN A O 1
ATOM 3439 N N . THR A 1 447 ? -11.252 -8.810 -9.490 1.00 98.69 447 THR A N 1
ATOM 3440 C CA . THR A 1 447 ? -9.828 -8.625 -9.807 1.00 98.69 447 THR A CA 1
ATOM 3441 C C . THR A 1 447 ? -8.953 -9.550 -8.961 1.00 98.69 447 THR A C 1
ATOM 3443 O O . THR A 1 447 ? -8.073 -10.221 -9.503 1.00 98.69 447 THR A O 1
ATOM 3446 N N . LEU A 1 448 ? -9.257 -9.698 -7.665 1.00 98.56 448 LEU A N 1
ATOM 3447 C CA . LEU A 1 448 ? -8.555 -10.614 -6.764 1.00 98.56 448 LEU A CA 1
ATOM 3448 C C . LEU A 1 448 ? -8.701 -12.076 -7.190 1.00 98.56 448 LEU A C 1
ATOM 3450 O O . LEU A 1 448 ? -7.701 -12.787 -7.271 1.00 98.56 448 LEU A O 1
ATOM 3454 N N . SER A 1 449 ? -9.918 -12.525 -7.510 1.00 97.06 449 SER A N 1
ATOM 3455 C CA . SER A 1 449 ? -10.149 -13.903 -7.968 1.00 97.06 449 SER A CA 1
ATOM 3456 C C . SER A 1 449 ? -9.382 -14.199 -9.256 1.00 97.06 449 SER A C 1
ATOM 3458 O O . SER A 1 449 ? -8.771 -15.261 -9.388 1.00 97.06 449 SER A O 1
ATOM 3460 N N . LEU A 1 450 ? -9.366 -13.246 -10.195 1.00 97.69 450 LEU A N 1
ATOM 3461 C CA . LEU A 1 450 ? -8.621 -13.387 -11.441 1.00 97.69 450 LEU A CA 1
ATOM 3462 C C . LEU A 1 450 ? -7.108 -13.465 -11.188 1.00 97.69 450 LEU A C 1
ATOM 3464 O O . LEU A 1 450 ? -6.445 -14.330 -11.760 1.00 97.69 450 LEU A O 1
ATOM 3468 N N . ALA A 1 451 ? -6.564 -12.616 -10.313 1.00 98.31 451 ALA A N 1
ATOM 3469 C CA . ALA A 1 451 ? -5.145 -12.637 -9.963 1.00 98.31 451 ALA A CA 1
ATOM 3470 C C . ALA A 1 451 ? -4.737 -13.945 -9.269 1.00 98.31 451 ALA A C 1
ATOM 3472 O O . ALA A 1 451 ? -3.755 -14.572 -9.667 1.00 98.31 451 ALA A O 1
ATOM 3473 N N . LEU A 1 452 ? -5.521 -14.407 -8.288 1.00 96.50 452 LEU A N 1
ATOM 3474 C CA . LEU A 1 452 ? -5.266 -15.659 -7.565 1.00 96.50 452 LEU A CA 1
ATOM 3475 C C . LEU A 1 452 ? -5.281 -16.884 -8.491 1.00 96.50 452 LEU A C 1
ATOM 3477 O O . LEU A 1 452 ? -4.518 -17.828 -8.274 1.00 96.50 452 LEU A O 1
ATOM 3481 N N . ALA A 1 453 ? -6.109 -16.864 -9.538 1.00 96.06 453 ALA A N 1
ATOM 3482 C CA . ALA A 1 453 ? -6.166 -17.933 -10.530 1.00 96.06 453 ALA A CA 1
ATOM 3483 C C . ALA A 1 453 ? -4.962 -17.950 -11.493 1.00 96.06 453 ALA A C 1
ATOM 3485 O O . ALA A 1 453 ? -4.656 -19.006 -12.043 1.00 96.06 453 ALA A O 1
ATOM 3486 N N . ASN A 1 454 ? -4.279 -16.816 -11.700 1.00 96.69 454 ASN A N 1
ATOM 3487 C CA . ASN A 1 454 ? -3.311 -16.653 -12.795 1.00 96.69 454 ASN A CA 1
ATOM 3488 C C . ASN A 1 454 ? -1.877 -16.301 -12.365 1.00 96.69 454 ASN A C 1
ATOM 3490 O O . ASN A 1 454 ? -0.976 -16.357 -13.200 1.00 96.69 454 ASN A O 1
ATOM 3494 N N . ALA A 1 455 ? -1.637 -15.949 -11.100 1.00 96.25 455 ALA A N 1
ATOM 3495 C CA . ALA A 1 455 ? -0.309 -15.584 -10.607 1.00 96.25 455 ALA A CA 1
ATOM 3496 C C . ALA A 1 455 ? -0.037 -16.163 -9.214 1.00 96.25 455 ALA A C 1
ATOM 3498 O O . ALA A 1 455 ? -0.962 -16.409 -8.442 1.00 96.25 455 ALA A O 1
ATOM 3499 N N . ASP A 1 456 ? 1.237 -16.397 -8.890 1.00 95.69 456 ASP A N 1
ATOM 3500 C CA . ASP A 1 456 ? 1.671 -16.828 -7.549 1.00 95.69 456 ASP A CA 1
ATOM 3501 C C . ASP A 1 456 ? 2.062 -15.654 -6.651 1.00 95.69 456 ASP A C 1
ATOM 3503 O O . ASP A 1 456 ? 1.930 -15.737 -5.430 1.00 95.69 456 ASP A O 1
ATOM 3507 N N . TYR A 1 457 ? 2.498 -14.555 -7.265 1.00 98.00 457 TYR A N 1
ATOM 3508 C CA . TYR A 1 457 ? 2.806 -13.285 -6.622 1.00 98.00 457 TYR A CA 1
ATOM 3509 C C . TYR A 1 457 ? 1.776 -12.267 -7.097 1.00 98.00 457 TYR A C 1
ATOM 3511 O O . TYR A 1 457 ? 1.593 -12.098 -8.301 1.00 98.00 457 TYR A O 1
ATOM 3519 N N . ILE A 1 458 ? 1.084 -11.617 -6.169 1.00 98.69 458 ILE A N 1
ATOM 3520 C CA . ILE A 1 458 ? -0.001 -10.678 -6.453 1.00 98.69 458 ILE A CA 1
ATOM 3521 C C . ILE A 1 458 ? 0.271 -9.389 -5.689 1.00 98.69 458 ILE A C 1
ATOM 3523 O O . ILE A 1 458 ? 0.602 -9.448 -4.506 1.00 98.69 458 ILE A O 1
ATOM 3527 N N . GLN A 1 459 ? 0.109 -8.241 -6.339 1.00 98.50 459 GLN A N 1
ATOM 3528 C CA . GLN A 1 459 ? -0.026 -6.966 -5.649 1.00 98.50 459 GLN A CA 1
ATOM 3529 C C . GLN A 1 459 ? -1.505 -6.591 -5.490 1.00 98.50 459 GLN A C 1
ATOM 3531 O O . GLN A 1 459 ? -2.340 -6.910 -6.337 1.00 98.50 459 GLN A O 1
ATOM 3536 N N . VAL A 1 460 ? -1.823 -5.875 -4.422 1.00 98.88 460 VAL A N 1
ATOM 3537 C CA . VAL A 1 460 ? -3.067 -5.127 -4.278 1.00 98.88 460 VAL A CA 1
ATOM 3538 C C . VAL A 1 460 ? -2.745 -3.658 -4.519 1.00 98.88 460 VAL A C 1
ATOM 3540 O O . VAL A 1 460 ? -1.972 -3.075 -3.758 1.00 98.88 460 VAL A O 1
ATOM 3543 N N . ALA A 1 461 ? -3.325 -3.097 -5.575 1.00 98.50 461 ALA A N 1
ATOM 3544 C CA . ALA A 1 461 ? -3.261 -1.687 -5.921 1.00 98.50 461 ALA A CA 1
ATOM 3545 C C . ALA A 1 461 ? -4.563 -1.030 -5.421 1.00 98.50 461 ALA A C 1
ATOM 3547 O O . ALA A 1 461 ? -5.612 -1.185 -6.037 1.00 98.50 461 ALA A O 1
ATOM 3548 N N . THR A 1 462 ? -4.575 -0.367 -4.269 1.00 98.75 462 THR A N 1
ATOM 3549 C CA . THR A 1 462 ? -3.442 0.054 -3.422 1.00 98.75 462 THR A CA 1
ATOM 3550 C C . THR A 1 462 ? -3.858 0.020 -1.950 1.00 98.75 462 THR A C 1
ATOM 3552 O O . THR A 1 462 ? -5.031 -0.178 -1.642 1.00 98.75 462 THR A O 1
ATOM 3555 N N . TRP A 1 463 ? -2.932 0.191 -1.002 1.00 98.88 463 TRP A N 1
ATOM 3556 C CA . TRP A 1 463 ? -3.301 0.404 0.399 1.00 98.88 463 TRP A CA 1
ATOM 3557 C C . TRP A 1 463 ? -4.072 1.714 0.525 1.00 98.88 463 TRP A C 1
ATOM 3559 O O . TRP A 1 463 ? -5.207 1.702 0.985 1.00 98.88 463 TRP A O 1
ATOM 3569 N N . ASN A 1 464 ? -3.465 2.821 0.098 1.00 98.69 464 ASN A N 1
ATOM 3570 C CA . ASN A 1 464 ? -3.864 4.166 0.495 1.00 98.69 464 ASN A CA 1
ATOM 3571 C C . ASN A 1 464 ? -3.711 5.225 -0.607 1.00 98.69 464 ASN A C 1
ATOM 3573 O O . ASN A 1 464 ? -3.545 6.397 -0.277 1.00 98.69 464 ASN A O 1
ATOM 3577 N N . ASP A 1 465 ? -3.781 4.886 -1.895 1.00 98.06 465 ASP A N 1
ATOM 3578 C CA . ASP A 1 465 ? -3.839 5.929 -2.926 1.00 98.06 465 ASP A CA 1
ATOM 3579 C C . ASP A 1 465 ? -5.242 6.542 -3.024 1.00 98.06 465 ASP A C 1
ATOM 3581 O O . ASP A 1 465 ? -6.104 6.167 -3.827 1.00 98.06 465 ASP A O 1
ATOM 3585 N N . TYR A 1 466 ? -5.471 7.491 -2.118 1.00 98.38 466 TYR A N 1
ATOM 3586 C CA . TYR A 1 466 ? -6.704 8.256 -2.014 1.00 98.38 466 TYR A CA 1
ATOM 3587 C C . TYR A 1 466 ? -6.970 9.145 -3.229 1.00 98.38 466 TYR A C 1
ATOM 3589 O O . TYR A 1 466 ? -8.130 9.299 -3.611 1.00 98.38 466 TYR A O 1
ATOM 3597 N N . GLY A 1 467 ? -5.921 9.660 -3.877 1.00 97.25 467 GLY A N 1
ATOM 3598 C CA . GLY A 1 467 ? -6.060 10.512 -5.058 1.00 97.25 467 GLY A CA 1
ATOM 3599 C C . GLY A 1 467 ? -6.594 9.759 -6.278 1.00 97.25 467 GLY A C 1
ATOM 3600 O O . GLY A 1 467 ? -7.309 10.343 -7.095 1.00 97.25 467 GLY A O 1
ATOM 3601 N N . GLU A 1 468 ? -6.299 8.462 -6.384 1.00 97.75 468 GLU A N 1
ATOM 3602 C CA . GLU A 1 468 ? -6.820 7.588 -7.442 1.00 97.75 468 GLU A CA 1
ATOM 3603 C C . GLU A 1 468 ? -8.132 6.875 -7.083 1.00 97.75 468 GLU A C 1
ATOM 3605 O O . GLU A 1 468 ? -8.812 6.342 -7.965 1.00 97.75 468 GLU A O 1
ATOM 3610 N N . GLY A 1 469 ? -8.510 6.835 -5.803 1.00 97.94 469 GLY A N 1
ATOM 3611 C CA . GLY A 1 469 ? -9.690 6.084 -5.372 1.00 97.94 469 GLY A CA 1
ATOM 3612 C C . GLY A 1 469 ? -9.486 4.566 -5.402 1.00 97.94 469 GLY A C 1
ATOM 3613 O O . GLY A 1 469 ? -10.427 3.827 -5.690 1.00 97.94 469 GLY A O 1
ATOM 3614 N N . THR A 1 470 ? -8.259 4.095 -5.162 1.00 98.50 470 THR A N 1
ATOM 3615 C CA . THR A 1 470 ? -7.867 2.679 -5.319 1.00 98.50 470 THR A CA 1
ATOM 3616 C C . THR A 1 470 ? -7.562 1.998 -3.983 1.00 98.50 470 THR A C 1
ATOM 3618 O O . THR A 1 470 ? -7.131 0.847 -3.952 1.00 98.50 470 THR A O 1
ATOM 3621 N N . MET A 1 471 ? -7.809 2.688 -2.869 1.00 98.44 471 MET A N 1
ATOM 3622 C CA . MET A 1 471 ? -7.477 2.236 -1.520 1.00 98.44 471 MET A CA 1
ATOM 3623 C C . MET A 1 471 ? -8.259 0.990 -1.086 1.00 98.44 471 MET A C 1
ATOM 3625 O O . MET A 1 471 ? -9.479 0.906 -1.241 1.00 98.44 471 MET A O 1
ATOM 3629 N N . VAL A 1 472 ? -7.559 0.051 -0.449 1.00 98.88 472 VAL A N 1
ATOM 3630 C CA . VAL A 1 472 ? -8.163 -1.029 0.349 1.00 98.88 472 VAL A CA 1
ATOM 3631 C C . VAL A 1 472 ? -8.057 -0.788 1.855 1.00 98.88 472 VAL A C 1
ATOM 3633 O O . VAL A 1 472 ? -8.621 -1.558 2.638 1.00 98.88 472 VAL A O 1
ATOM 3636 N N . GLU A 1 473 ? -7.337 0.257 2.271 1.00 98.81 473 GLU A N 1
ATOM 3637 C CA . GLU A 1 473 ? -7.342 0.744 3.647 1.00 98.81 473 GLU A CA 1
ATOM 3638 C C . GLU A 1 473 ? -8.778 1.051 4.099 1.00 98.81 473 GLU A C 1
ATOM 3640 O O . GLU A 1 473 ? -9.568 1.579 3.311 1.00 98.81 473 GLU A O 1
ATOM 3645 N N . PRO A 1 474 ? -9.146 0.751 5.361 1.00 98.81 474 PRO A N 1
ATOM 3646 C CA . PRO A 1 474 ? -10.486 1.034 5.836 1.00 98.81 474 PRO A CA 1
ATOM 3647 C C . PRO A 1 474 ? -10.877 2.505 5.706 1.00 98.81 474 PRO A C 1
ATOM 3649 O O . PRO A 1 474 ? -10.222 3.395 6.253 1.00 98.81 474 PRO A O 1
ATOM 3652 N N . THR A 1 475 ? -12.003 2.739 5.038 1.00 98.44 475 THR A N 1
ATOM 3653 C CA . THR A 1 475 ? -12.627 4.058 4.888 1.00 98.44 475 THR A CA 1
ATOM 3654 C C . THR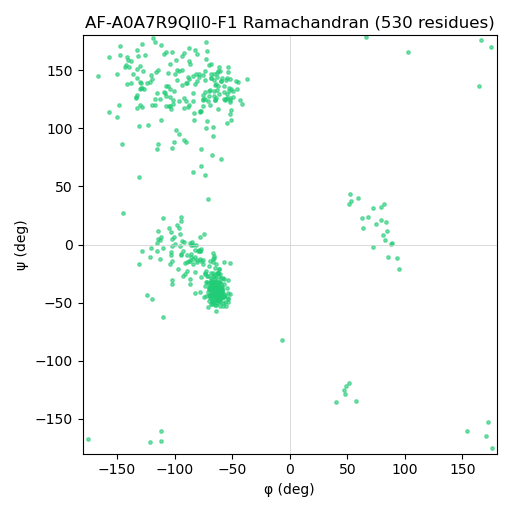 A 1 475 ? -13.947 4.119 5.650 1.00 98.44 475 THR A C 1
ATOM 3656 O O . THR A 1 475 ? -14.453 3.106 6.139 1.00 98.44 475 THR A O 1
ATOM 3659 N N . ARG A 1 476 ? -14.539 5.310 5.746 1.00 96.19 476 ARG A N 1
ATOM 3660 C CA . ARG A 1 476 ? -15.885 5.483 6.319 1.00 96.19 476 ARG A CA 1
ATOM 3661 C C . ARG A 1 476 ? -16.972 4.770 5.509 1.00 96.19 476 ARG A C 1
ATOM 3663 O O . ARG A 1 476 ? -17.932 4.288 6.101 1.00 96.19 476 ARG A O 1
ATOM 3670 N N . ASP A 1 477 ? -16.790 4.667 4.194 1.00 93.44 477 ASP A N 1
ATOM 3671 C CA . ASP A 1 477 ? -17.768 4.058 3.287 1.00 93.44 477 ASP A CA 1
ATOM 3672 C C . ASP A 1 477 ? -17.662 2.535 3.258 1.00 93.44 477 ASP A C 1
ATOM 3674 O O . ASP A 1 477 ? -18.670 1.829 3.256 1.00 93.44 477 ASP A O 1
ATOM 3678 N N . PHE A 1 478 ? -16.431 2.017 3.240 1.00 95.94 478 PHE A N 1
ATOM 3679 C CA . PHE A 1 478 ? -16.179 0.591 3.039 1.00 95.94 478 PHE A CA 1
ATOM 3680 C C . PHE A 1 478 ? -15.847 -0.159 4.328 1.00 95.94 478 PHE A C 1
ATOM 3682 O O . PHE A 1 478 ? -15.875 -1.396 4.324 1.00 95.94 478 PHE A O 1
ATOM 3689 N N . GLY A 1 479 ? -15.538 0.543 5.424 1.00 98.12 479 GLY A N 1
ATOM 3690 C CA . GLY A 1 479 ? -15.082 -0.070 6.668 1.00 98.12 479 GLY A CA 1
ATOM 3691 C C . GLY A 1 479 ? -13.972 -1.085 6.393 1.00 98.12 479 GLY A C 1
ATOM 3692 O O . GLY A 1 479 ? -13.033 -0.809 5.657 1.00 98.12 479 GLY A O 1
ATOM 3693 N N . TYR A 1 480 ? -14.110 -2.301 6.914 1.00 98.25 480 TYR A N 1
ATOM 3694 C CA . TYR A 1 480 ? -13.134 -3.382 6.724 1.00 98.25 480 TYR A CA 1
ATOM 3695 C C . TYR A 1 480 ? -13.486 -4.354 5.588 1.00 98.25 480 TYR A C 1
ATOM 3697 O O . TYR A 1 480 ? -12.935 -5.455 5.534 1.00 98.25 480 TYR A O 1
ATOM 3705 N N . SER A 1 481 ? -14.424 -4.009 4.702 1.00 97.81 481 SER A N 1
ATOM 3706 C CA . SER A 1 481 ? -14.982 -4.962 3.730 1.00 97.81 481 SER A CA 1
ATOM 3707 C C . SER A 1 481 ? -13.927 -5.564 2.790 1.00 97.81 481 SER A C 1
ATOM 3709 O O . SER A 1 481 ? -13.886 -6.784 2.625 1.00 97.81 481 SER A O 1
ATOM 3711 N N . PHE A 1 482 ? -13.006 -4.758 2.252 1.00 98.56 482 PHE A N 1
ATOM 3712 C CA . PHE A 1 482 ? -11.909 -5.249 1.404 1.00 98.56 482 PHE A CA 1
ATOM 3713 C C . PHE A 1 482 ? -10.952 -6.180 2.156 1.00 98.56 482 PHE A C 1
ATOM 3715 O O . PHE A 1 482 ? -10.578 -7.241 1.654 1.00 98.56 482 PHE A O 1
ATOM 3722 N N . LEU A 1 483 ? -10.604 -5.831 3.394 1.00 98.75 483 LEU A N 1
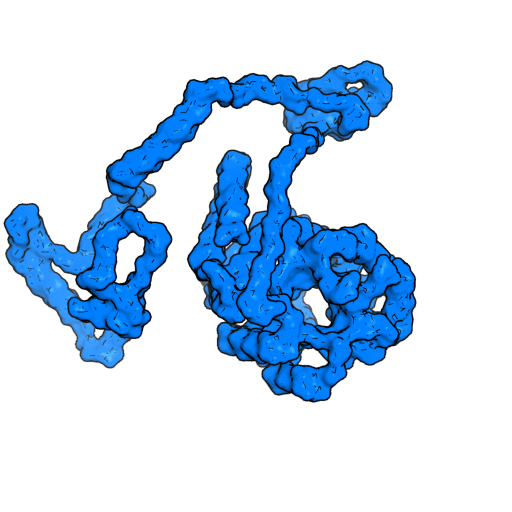ATOM 3723 C CA . LEU A 1 483 ? -9.737 -6.657 4.234 1.00 98.75 483 LEU A CA 1
ATOM 3724 C C . LEU A 1 483 ? -10.413 -7.968 4.644 1.00 98.75 483 LEU A C 1
ATOM 3726 O O . LEU A 1 483 ? -9.765 -9.009 4.698 1.00 98.75 483 LEU A O 1
ATOM 3730 N N . THR A 1 484 ? -11.728 -7.949 4.843 1.00 97.44 484 THR A N 1
ATOM 3731 C CA . THR A 1 484 ? -12.525 -9.151 5.118 1.00 97.44 484 THR A CA 1
ATOM 3732 C C . THR A 1 484 ? -12.547 -10.088 3.907 1.00 97.44 484 THR A C 1
ATOM 3734 O O . THR A 1 484 ? -12.427 -11.303 4.064 1.00 97.44 484 THR A O 1
ATOM 3737 N N . ILE A 1 485 ? -12.617 -9.546 2.686 1.00 97.19 485 ILE A N 1
ATOM 3738 C CA . ILE A 1 485 ? -12.468 -10.336 1.453 1.00 97.19 485 ILE A CA 1
ATOM 3739 C C . ILE A 1 485 ? -11.077 -10.977 1.391 1.00 97.19 485 ILE A C 1
ATOM 3741 O O . ILE A 1 485 ? -10.973 -12.166 1.091 1.00 97.19 485 ILE A O 1
ATOM 3745 N N . LEU A 1 486 ? -10.013 -10.238 1.728 1.00 97.88 486 LEU A N 1
ATOM 3746 C CA . LEU A 1 486 ? -8.662 -10.806 1.814 1.00 97.88 486 LEU A CA 1
ATOM 3747 C C . LEU A 1 486 ? -8.587 -11.929 2.856 1.00 97.88 486 LEU A C 1
ATOM 3749 O O . LEU A 1 486 ? -8.102 -13.010 2.530 1.00 97.88 486 LEU A O 1
ATOM 3753 N N . GLN A 1 487 ? -9.130 -11.730 4.063 1.00 95.75 487 GLN A N 1
ATOM 3754 C CA . GLN A 1 487 ? -9.176 -12.771 5.096 1.00 95.75 487 GLN A CA 1
ATOM 3755 C C . GLN A 1 487 ? -9.827 -14.055 4.572 1.00 95.75 487 GLN A C 1
ATOM 3757 O O . GLN A 1 487 ? -9.279 -15.140 4.755 1.00 95.75 487 GLN A O 1
ATOM 3762 N N . GLN A 1 488 ? -10.958 -13.936 3.875 1.00 93.62 488 GLN A N 1
ATOM 3763 C CA . GLN A 1 488 ? -11.684 -15.079 3.322 1.00 93.62 488 GLN A CA 1
ATOM 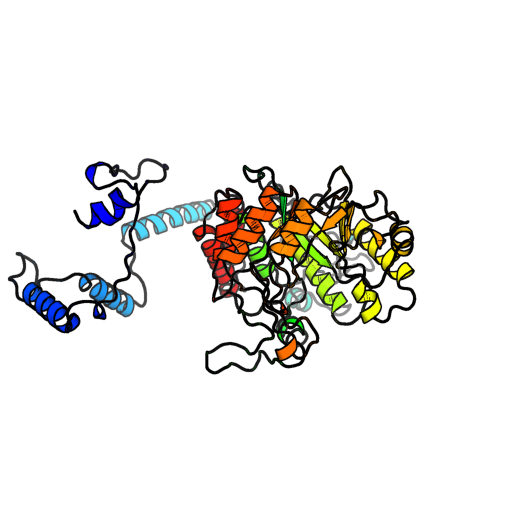3764 C C . GLN A 1 488 ? -10.908 -15.773 2.194 1.00 93.62 488 GLN A C 1
ATOM 3766 O O . GLN A 1 488 ? -10.706 -16.985 2.241 1.00 93.62 488 GLN A O 1
ATOM 3771 N N . GLN A 1 489 ? -10.442 -15.019 1.194 1.00 93.81 489 GLN A N 1
ATOM 3772 C CA . GLN A 1 489 ? -9.777 -15.574 0.006 1.00 93.81 489 GLN A CA 1
ATOM 3773 C C . GLN A 1 489 ? -8.382 -16.134 0.309 1.00 93.81 489 GLN A C 1
ATOM 3775 O O . GLN A 1 489 ? -7.915 -17.053 -0.364 1.00 93.81 489 GLN A O 1
ATOM 3780 N N . LEU A 1 490 ? -7.714 -15.604 1.335 1.00 93.12 490 LEU A N 1
ATOM 3781 C CA . LEU A 1 490 ? -6.403 -16.071 1.789 1.00 93.12 490 LEU A CA 1
ATOM 3782 C C . LEU A 1 490 ? -6.505 -17.082 2.940 1.00 93.12 490 LEU A C 1
ATOM 3784 O O . LEU A 1 490 ? -5.488 -17.602 3.395 1.00 93.12 490 LEU A O 1
ATOM 3788 N N . GLY A 1 491 ? -7.714 -17.398 3.412 1.00 90.00 491 GLY A N 1
ATOM 3789 C CA . GLY A 1 491 ? -7.915 -18.332 4.519 1.00 90.00 491 GLY A CA 1
ATOM 3790 C C . GLY A 1 491 ? -7.216 -17.883 5.804 1.00 90.00 491 GLY A C 1
ATOM 3791 O O . GLY A 1 491 ? -6.608 -18.705 6.492 1.00 90.00 491 GLY A O 1
ATOM 3792 N N . SER A 1 492 ? -7.258 -16.581 6.105 1.00 89.94 492 SER A N 1
ATOM 3793 C CA . SER A 1 492 ? -6.811 -16.056 7.394 1.00 89.94 492 SER A CA 1
ATOM 3794 C C . SER A 1 492 ? -7.638 -16.681 8.517 1.00 89.94 492 SER A C 1
ATOM 3796 O O . SER A 1 492 ? -8.848 -16.858 8.398 1.00 89.94 492 SER A O 1
ATOM 3798 N N . LYS A 1 493 ? -6.981 -16.999 9.634 1.00 90.50 493 LYS A N 1
ATOM 3799 C CA . LYS A 1 493 ? -7.650 -17.441 10.870 1.00 90.50 493 LYS A CA 1
ATOM 3800 C C . LYS A 1 493 ? -8.329 -16.294 11.624 1.00 90.50 493 LYS A C 1
ATOM 3802 O O . LYS A 1 493 ? -9.091 -16.550 12.550 1.00 90.50 493 LYS A O 1
ATOM 3807 N N . HIS A 1 494 ? -8.010 -15.057 11.252 1.00 92.44 494 HIS A N 1
ATOM 3808 C CA . HIS A 1 494 ? -8.579 -13.858 11.845 1.00 92.44 494 HIS A CA 1
ATOM 3809 C C . HIS A 1 494 ? -9.876 -13.466 11.149 1.00 92.44 494 HIS A C 1
ATOM 3811 O O . HIS A 1 494 ? -10.124 -13.800 9.990 1.00 92.44 494 HIS A O 1
ATOM 3817 N N . THR A 1 495 ? -10.681 -12.709 11.876 1.00 92.94 495 THR A N 1
ATOM 3818 C CA . THR A 1 495 ? -11.992 -12.223 11.465 1.00 92.94 495 THR A CA 1
ATOM 3819 C C . THR A 1 495 ? -12.005 -10.699 11.402 1.00 92.94 495 THR A C 1
ATOM 3821 O O . THR A 1 495 ? -11.052 -10.032 11.818 1.00 92.94 495 THR A O 1
ATOM 3824 N N . GLN A 1 496 ? -13.111 -10.125 10.929 1.00 95.56 496 GLN A N 1
ATOM 3825 C CA . GLN A 1 496 ? -13.316 -8.679 10.978 1.00 95.56 496 GLN A CA 1
ATOM 3826 C C . GLN A 1 496 ? -13.229 -8.129 12.414 1.00 95.56 496 GLN A C 1
ATOM 3828 O O . GLN A 1 496 ? -12.695 -7.041 12.617 1.00 95.56 496 GLN A O 1
ATOM 3833 N N . ALA A 1 497 ? -13.671 -8.895 13.419 1.00 95.31 497 ALA A N 1
ATOM 3834 C CA . ALA A 1 497 ? -13.603 -8.476 14.820 1.00 95.31 497 ALA A CA 1
ATOM 3835 C C . ALA A 1 497 ? -12.157 -8.230 15.286 1.00 95.31 497 ALA A C 1
ATOM 3837 O O . ALA A 1 497 ? -11.907 -7.324 16.079 1.00 95.31 497 ALA A O 1
ATOM 3838 N N . ASP A 1 498 ? -11.186 -8.976 14.749 1.00 97.50 498 ASP A N 1
ATOM 3839 C CA . ASP A 1 498 ? -9.769 -8.758 15.047 1.00 97.50 498 ASP A CA 1
ATOM 3840 C C . ASP A 1 498 ? -9.264 -7.438 14.432 1.00 97.50 498 ASP A C 1
ATOM 3842 O O . ASP A 1 498 ? -8.495 -6.707 15.060 1.00 97.50 498 ASP A O 1
ATOM 3846 N N . LEU A 1 499 ? -9.737 -7.079 13.231 1.00 97.56 499 LEU A N 1
ATOM 3847 C CA . LEU A 1 499 ? -9.421 -5.799 12.578 1.00 97.56 499 LEU A CA 1
ATOM 3848 C C . LEU A 1 499 ? -9.984 -4.606 13.377 1.00 97.56 499 LEU A C 1
ATOM 3850 O O . LEU A 1 499 ? -9.300 -3.602 13.619 1.00 97.56 499 LEU A O 1
ATOM 3854 N N . GLU A 1 500 ? -11.226 -4.734 13.841 1.00 97.56 500 GLU A N 1
ATOM 3855 C CA . GLU A 1 500 ? -11.900 -3.755 14.699 1.00 97.56 500 GLU A CA 1
ATOM 3856 C C . GLU A 1 500 ? -11.205 -3.628 16.063 1.00 97.56 500 GLU A C 1
ATOM 3858 O O . GLU A 1 500 ? -10.996 -2.519 16.572 1.00 97.56 500 GLU A O 1
ATOM 3863 N N . GLN A 1 501 ? -10.773 -4.749 16.645 1.00 97.62 501 GLN A N 1
ATOM 3864 C CA . GLN A 1 501 ? -10.046 -4.751 17.910 1.00 97.62 501 GLN A CA 1
ATOM 3865 C C . GLN A 1 501 ? -8.683 -4.067 17.784 1.00 97.62 501 GLN A C 1
ATOM 3867 O O . GLN A 1 501 ? -8.316 -3.274 18.655 1.00 97.62 501 GLN A O 1
ATOM 3872 N N . LEU A 1 502 ? -7.955 -4.287 16.686 1.00 98.19 502 LEU A N 1
ATOM 3873 C CA . LEU A 1 502 ? -6.707 -3.571 16.425 1.00 98.19 502 LEU A CA 1
ATOM 3874 C C . LEU A 1 502 ? -6.932 -2.053 16.334 1.00 98.19 502 LEU A C 1
ATOM 3876 O O . LEU A 1 502 ? -6.144 -1.264 16.858 1.00 98.19 502 LEU A O 1
ATOM 3880 N N . THR A 1 503 ? -8.046 -1.638 15.738 1.00 97.94 503 THR A N 1
ATOM 3881 C CA . THR A 1 503 ? -8.430 -0.221 15.645 1.00 97.94 503 THR A CA 1
ATOM 3882 C C . THR A 1 503 ? -8.824 0.355 17.006 1.00 97.94 503 THR A C 1
ATOM 3884 O O . THR A 1 503 ? -8.461 1.481 17.343 1.00 97.94 503 THR A O 1
ATOM 3887 N N . THR A 1 504 ? -9.478 -0.438 17.854 1.00 97.56 504 THR A N 1
ATOM 3888 C CA . THR A 1 504 ? -9.753 -0.066 19.250 1.00 97.56 504 THR A CA 1
ATOM 3889 C C . THR A 1 504 ? -8.458 0.155 20.037 1.00 97.56 504 THR A C 1
ATOM 3891 O O . THR A 1 504 ? -8.357 1.115 20.808 1.00 97.56 504 THR A O 1
ATOM 3894 N N . ILE A 1 505 ? -7.445 -0.691 19.826 1.00 96.88 505 ILE A N 1
ATOM 3895 C CA . ILE A 1 505 ? -6.118 -0.533 20.438 1.00 96.88 505 ILE A CA 1
ATOM 3896 C C . ILE A 1 505 ? -5.448 0.755 19.944 1.00 96.88 505 ILE A C 1
ATOM 3898 O O . ILE A 1 505 ? -4.948 1.523 20.766 1.00 96.88 505 ILE A O 1
ATOM 3902 N N . TYR A 1 506 ? -5.484 1.030 18.636 1.00 97.94 506 TYR A N 1
ATOM 3903 C CA . TYR A 1 506 ? -4.975 2.277 18.053 1.00 97.94 506 TYR A CA 1
ATOM 3904 C C . TYR A 1 506 ? -5.625 3.515 18.696 1.00 97.94 506 TYR A C 1
ATOM 3906 O O . TYR A 1 506 ? -4.928 4.372 19.243 1.00 97.94 506 TYR A O 1
ATOM 3914 N N . ASN A 1 507 ? -6.958 3.567 18.739 1.00 96.94 507 ASN A N 1
ATOM 3915 C CA . ASN A 1 507 ? -7.691 4.681 19.346 1.00 96.94 507 ASN A CA 1
ATOM 3916 C C . ASN A 1 507 ? -7.355 4.837 20.837 1.00 96.94 507 ASN A C 1
ATOM 3918 O O . ASN A 1 507 ? -7.177 5.949 21.337 1.00 96.94 507 ASN A O 1
ATOM 3922 N N . SER A 1 508 ? -7.190 3.719 21.546 1.00 95.75 508 SER A N 1
ATOM 3923 C CA . SER A 1 508 ? -6.786 3.719 22.953 1.00 95.75 508 SER A CA 1
ATOM 3924 C C . SER A 1 508 ? -5.367 4.258 23.147 1.00 95.75 508 SER A C 1
ATOM 3926 O O . SER A 1 508 ? -5.130 4.980 24.116 1.00 95.75 508 SER A O 1
ATOM 3928 N N . LYS A 1 509 ? -4.429 3.966 22.234 1.00 94.31 509 LYS A N 1
ATOM 3929 C CA . LYS A 1 509 ? -3.077 4.549 22.262 1.00 94.31 509 LYS A CA 1
ATOM 3930 C C . LYS A 1 509 ? -3.141 6.061 22.075 1.00 94.31 509 LYS A C 1
ATOM 3932 O O . LYS A 1 509 ? -2.555 6.792 22.871 1.00 94.31 509 LYS A O 1
ATOM 3937 N N . LYS A 1 510 ? -3.915 6.539 21.094 1.00 94.19 510 LYS A N 1
ATOM 3938 C CA . LYS A 1 510 ? -4.119 7.978 20.861 1.00 94.19 510 LYS A CA 1
ATOM 3939 C C . LYS A 1 510 ? -4.744 8.687 22.070 1.00 94.19 510 LYS A C 1
ATOM 3941 O O . LYS A 1 510 ? -4.296 9.771 22.429 1.00 94.19 510 LYS A O 1
ATOM 3946 N N . ALA A 1 511 ? -5.701 8.062 22.755 1.00 94.06 511 ALA A N 1
ATOM 3947 C CA . ALA A 1 511 ? -6.336 8.636 23.947 1.00 94.06 511 ALA A CA 1
ATOM 3948 C C . ALA A 1 511 ? -5.439 8.647 25.203 1.00 94.06 511 ALA A C 1
ATOM 3950 O O . ALA A 1 511 ? -5.677 9.433 26.117 1.00 94.06 511 ALA A O 1
ATOM 3951 N N . ASN A 1 512 ? -4.420 7.784 25.268 1.00 91.25 512 ASN A N 1
ATOM 3952 C CA . ASN A 1 512 ? -3.547 7.620 26.438 1.00 91.25 512 ASN A CA 1
ATOM 3953 C C . ASN A 1 512 ? -2.119 8.139 26.203 1.00 91.25 512 ASN A C 1
ATOM 3955 O O . ASN A 1 512 ? -1.181 7.724 26.891 1.00 91.25 512 ASN A O 1
ATOM 3959 N N . GLN A 1 513 ? -1.945 9.055 25.248 1.00 88.81 513 GLN A N 1
ATOM 3960 C CA . GLN A 1 513 ? -0.667 9.725 25.018 1.00 88.81 513 GLN A CA 1
ATOM 3961 C C . GLN A 1 513 ? -0.164 10.373 26.319 1.00 88.81 513 GLN A C 1
ATOM 3963 O O . GLN A 1 513 ? -0.901 11.066 27.019 1.00 88.81 513 GLN A O 1
ATOM 3968 N N . GLY A 1 514 ? 1.092 10.094 26.678 1.00 84.44 514 GLY A N 1
ATOM 3969 C CA . GLY A 1 514 ? 1.704 10.526 27.942 1.00 84.44 514 GLY A CA 1
ATOM 3970 C C . GLY A 1 514 ? 1.604 9.525 29.104 1.00 84.44 514 GLY A C 1
ATOM 3971 O O . GLY A 1 514 ? 2.329 9.679 30.086 1.00 84.44 514 GLY A O 1
ATOM 3972 N N . ASN A 1 515 ? 0.798 8.461 28.998 1.00 90.81 515 ASN A N 1
ATOM 3973 C CA . ASN A 1 515 ? 0.748 7.383 29.991 1.00 90.81 515 ASN A CA 1
ATOM 3974 C C . ASN A 1 515 ? 1.555 6.159 29.524 1.00 90.81 515 ASN A C 1
ATOM 3976 O O . ASN A 1 515 ? 1.020 5.227 28.925 1.00 90.81 515 ASN A O 1
ATOM 3980 N N . GLN A 1 516 ? 2.853 6.145 29.836 1.00 89.62 516 GLN A N 1
ATOM 3981 C CA . GLN A 1 516 ? 3.787 5.108 29.370 1.00 89.62 516 GLN A CA 1
ATOM 3982 C C . GLN A 1 516 ? 3.394 3.684 29.790 1.00 89.62 516 GLN A C 1
ATOM 3984 O O . GLN A 1 516 ? 3.538 2.748 29.007 1.00 89.62 516 GLN A O 1
ATOM 3989 N N . ALA A 1 517 ? 2.844 3.513 30.997 1.00 84.75 517 ALA A N 1
ATOM 3990 C CA . ALA A 1 517 ? 2.395 2.204 31.467 1.00 84.75 517 ALA A CA 1
ATOM 3991 C C . ALA A 1 517 ? 1.215 1.678 30.633 1.00 84.75 517 ALA A C 1
ATOM 3993 O O . ALA A 1 517 ? 1.192 0.506 30.254 1.00 84.75 517 ALA A O 1
ATOM 3994 N N . GLN A 1 518 ? 0.262 2.554 30.298 1.00 88.81 518 GLN A N 1
ATOM 3995 C CA . GLN A 1 518 ? -0.878 2.185 29.463 1.00 88.81 518 GLN A CA 1
ATOM 3996 C C . GLN A 1 518 ? -0.458 1.901 28.017 1.00 88.81 518 GLN A C 1
ATOM 3998 O O . GLN A 1 518 ? -0.947 0.946 27.417 1.00 88.81 518 GLN A O 1
ATOM 4003 N N . LEU A 1 519 ? 0.472 2.683 27.463 1.00 88.38 519 LEU A N 1
ATOM 4004 C CA . LEU A 1 519 ? 1.001 2.457 26.115 1.00 88.38 519 LEU A CA 1
ATOM 4005 C C . LEU A 1 519 ? 1.721 1.105 26.004 1.00 88.38 519 LEU A C 1
ATOM 4007 O O . LEU A 1 519 ? 1.490 0.373 25.044 1.00 88.38 519 LEU A O 1
ATOM 4011 N N . ALA A 1 520 ? 2.516 0.728 27.010 1.00 89.06 520 ALA A N 1
ATOM 4012 C CA . ALA A 1 520 ? 3.179 -0.576 27.055 1.00 89.06 520 ALA A CA 1
ATOM 4013 C C . ALA A 1 520 ? 2.178 -1.747 27.129 1.00 89.06 520 ALA A C 1
ATOM 4015 O O . ALA A 1 520 ? 2.358 -2.774 26.467 1.00 89.06 520 ALA A O 1
ATOM 4016 N N . LEU A 1 521 ? 1.091 -1.588 27.894 1.00 91.25 521 LEU A N 1
ATOM 4017 C CA . LEU A 1 521 ? 0.016 -2.580 27.959 1.00 91.25 521 LEU A CA 1
ATOM 4018 C C . LEU A 1 521 ? -0.695 -2.733 26.607 1.00 91.25 521 LEU A C 1
ATOM 4020 O O . LEU A 1 521 ? -0.887 -3.854 26.139 1.00 91.25 521 LEU A O 1
ATOM 4024 N N . LEU A 1 522 ? -1.062 -1.619 25.972 1.00 93.19 522 LEU A N 1
ATOM 4025 C CA . LEU A 1 522 ? -1.720 -1.612 24.663 1.00 93.19 522 LEU A CA 1
ATOM 4026 C C . LEU A 1 522 ? -0.826 -2.214 23.574 1.00 93.19 522 LEU A C 1
ATOM 4028 O O . LEU A 1 522 ? -1.312 -2.940 22.713 1.00 93.19 522 LEU A O 1
ATOM 4032 N N . GLU A 1 523 ? 0.484 -1.972 23.632 1.00 93.88 523 GLU A N 1
ATOM 4033 C CA . GLU A 1 523 ? 1.436 -2.603 22.717 1.00 93.88 523 GLU A CA 1
ATOM 4034 C C . GLU A 1 523 ? 1.525 -4.117 22.930 1.00 93.88 523 GLU A C 1
ATOM 4036 O O . GLU A 1 523 ? 1.521 -4.882 21.968 1.00 93.88 523 GLU A O 1
ATOM 4041 N N . THR A 1 524 ? 1.505 -4.570 24.184 1.00 92.94 524 THR A N 1
ATOM 4042 C CA . THR A 1 524 ? 1.454 -6.005 24.497 1.00 92.94 524 THR A CA 1
ATOM 4043 C C . THR A 1 524 ? 0.186 -6.650 23.929 1.00 92.94 524 THR A C 1
ATOM 4045 O O . THR A 1 524 ? 0.249 -7.733 23.351 1.00 92.94 524 THR A O 1
ATOM 4048 N N . GLN A 1 525 ? -0.964 -5.979 24.042 1.00 94.00 525 GLN A N 1
ATOM 4049 C CA . GLN A 1 525 ? -2.230 -6.449 23.468 1.00 94.00 525 GLN A CA 1
ATOM 4050 C C . GLN A 1 525 ? -2.188 -6.490 21.938 1.00 94.00 525 GLN A C 1
ATOM 4052 O O . GLN A 1 525 ? -2.636 -7.469 21.344 1.00 94.00 525 GLN A O 1
ATOM 4057 N N . ARG A 1 526 ? -1.608 -5.465 21.305 1.00 96.44 526 ARG A N 1
ATOM 4058 C CA . ARG A 1 526 ? -1.417 -5.403 19.851 1.00 96.44 526 ARG A CA 1
ATOM 4059 C C . ARG A 1 526 ? -0.592 -6.587 19.354 1.00 96.44 526 ARG A C 1
ATOM 4061 O O . ARG A 1 526 ? -1.011 -7.291 18.441 1.00 96.44 526 ARG A O 1
ATOM 4068 N N . LEU A 1 527 ? 0.557 -6.823 19.988 1.00 93.00 527 LEU A N 1
ATOM 4069 C CA . LEU A 1 527 ? 1.453 -7.927 19.656 1.00 93.00 527 LEU A CA 1
ATOM 4070 C C . LEU A 1 527 ? 0.795 -9.285 19.900 1.00 93.00 527 LEU A C 1
ATOM 4072 O O . LEU A 1 527 ? 0.979 -10.194 19.098 1.00 93.00 527 LEU A O 1
ATOM 4076 N N . ALA A 1 528 ? 0.019 -9.438 20.974 1.00 92.50 528 ALA A N 1
ATOM 4077 C CA . ALA A 1 528 ? -0.729 -10.666 21.221 1.00 92.50 528 ALA A CA 1
ATOM 4078 C C . ALA A 1 528 ? -1.763 -10.932 20.115 1.00 92.50 528 ALA A C 1
ATOM 4080 O O . ALA A 1 528 ? -1.868 -12.061 19.650 1.00 92.50 528 ALA A O 1
ATOM 4081 N N . LEU A 1 529 ? -2.471 -9.897 19.655 1.00 93.12 529 LEU A N 1
ATOM 4082 C CA . LEU A 1 529 ? -3.487 -10.012 18.611 1.00 93.12 529 LEU A CA 1
ATOM 4083 C C . LEU A 1 529 ? -2.891 -10.436 17.263 1.00 93.12 529 LEU A C 1
ATOM 4085 O O . LEU A 1 529 ? -3.324 -11.433 16.695 1.00 93.12 529 LEU A O 1
ATOM 4089 N N . ILE A 1 530 ? -1.858 -9.742 16.774 1.00 91.81 530 ILE A N 1
ATOM 4090 C CA . ILE A 1 530 ? -1.267 -10.047 15.455 1.00 91.81 530 ILE A CA 1
ATOM 4091 C C . ILE A 1 530 ? -0.503 -11.384 15.413 1.00 91.81 530 ILE A C 1
ATOM 4093 O O . ILE A 1 530 ? -0.167 -11.865 14.329 1.00 91.81 530 ILE A O 1
ATOM 4097 N N . ASN A 1 531 ? -0.211 -11.964 16.584 1.00 86.19 531 ASN A N 1
ATOM 4098 C CA . ASN A 1 531 ? 0.475 -13.251 16.735 1.00 86.19 531 ASN A CA 1
ATOM 4099 C C . ASN A 1 531 ? -0.448 -14.413 17.115 1.00 86.19 531 ASN A C 1
ATOM 4101 O O . ASN A 1 531 ? -0.023 -15.567 16.993 1.00 86.19 531 ASN A O 1
ATOM 4105 N N . SER A 1 532 ? -1.664 -14.116 17.594 1.00 82.62 532 SER A N 1
ATOM 4106 C CA . SER A 1 532 ? -2.722 -15.111 17.819 1.00 82.62 532 SER A CA 1
ATOM 4107 C C . SER A 1 532 ? -3.075 -15.820 16.534 1.00 82.62 532 SER A C 1
ATOM 4109 O O . SER A 1 532 ? -3.453 -17.014 16.599 1.00 82.62 532 SER A O 1
#

Radius of gyration: 29.37 Å; Cα contacts (8 Å, |Δi|>4): 858; chains: 1; bounding box: 93×55×72 Å

Mean predicted aligned error: 15.75 Å

Secondary structure (DSSP, 8-state):
-HHHIIIIITTT---GGGS---TT--SPP----------GGGSSS-HHHHHHHHHHHHHTSPPPTT-SS---TTHHHHHHHHHHHHHTSPPPPHHHHHHHHHHHHHHHHHHHT---GGGSTTTTT---GGGPPB-S-TT--HHHHHHTT-EE----STT--SEE-------------SPPP----TT--EEEEEE------TTTTTTS--HHHHTTT--TT-B-TTS-B--SSSS-BTT-S--TT-HHHHHHHHHHHHHTT--EEEEEE--SS--TTHHHHHHHHHHHHHHHHHTT-EEEEEE-THHHHHTT-SSHHHHHHHHHHHHHHHTTTSTTB-EETTEEEEEES--SS--THHHHHHTTT-SSPPEEEEBTT-GGGGTTTB--BB----TTHHHHHHHHHHH---SSB-EEE-S-B---HHHHT-------B--SHHHHHHHHHHHHHH-SEEEES-SS-TTTT---S-BTTTBTHHHHHHHHHTT-S--HHHHHHHHHHHHHHHHTTT-HHHHHHHHHHHHHHHH-

Organism: NCBI:txid334625

Foldseek 3Di:
DVFCVAWPVVVVADGDVRFDPDPPDPDDHRGGGHDDDDDCPVDDPPPVVVVVVVQVVQFPDDDDPPDDTRDDPPRVVVVQVVVQVVVVHHDDDVVVVVVVVVVVVVVVVVVVVDPDPVPCPVVQLDDDQVPFDDPDDPPDDCVNLVVSVWHADDDPDPPTDRRGHRPPPCPPDPCPPQQAQQDFQPLLFAEAFEDFQFFDDCVRPVNAGTCLFQVQHADQVDQDPVRGGGGLFPFAFPVGGDHLLDLLVLLLLLLLCLLLNHQAYAYEQEAPDDDDCNVVRNNSSVSSLVSCSNLSHAYEYAYELVSCVVRVPVCSLVRLLVRLVVCQVPPQPDPRQDDDPNFGAYEYADDPHAFACSLVSSQVVDVPQHQYAYEPPCLNGNHPSHQWYEYDDDQVQVVVQVCCQPPPDGNAYEAEFWQWWDASQVVSVHDDDPHIGDGHDVSRLVRVVSRSVRHRHYYYPHCDSRRGSGHCRATPVCGNVSSQSSCVVSVRPHHVVLSVVSVVLSVQCVVCPPPPVSVVVSVVVSSVSSSD

Nearest PDB structures (foldseek):
  4ad0-assembly2_B  TM=6.936E-01  e=2.842E-15  Bacteroides thetaiotaomicron VPI-5482
  6fwo-assembly1_A  TM=7.140E-01  e=4.537E-14  Bacteroides xylanisolvens XB1A
  5mc8-assembly1_A  TM=7.002E-01  e=1.534E-14  Bacteroides xylanisolvens XB1A
  6fwq-assembly1_A  TM=7.185E-01  e=4.819E-14  Bacteroides xylanisolvens XB1A
  4acz-assembly2_B  TM=6.778E-01  e=1.630E-14  Bacteroides thetaiotaomicron VPI-5482

pLDDT: mean 87.71, std 16.61, range [27.33, 98.94]

Solvent-accessible surface area (backbone atoms only — not comparable to full-atom values): 29592 Å² total; per-residue (Å²): 105,71,63,42,44,52,17,4,62,74,68,73,25,47,37,78,94,68,51,77,90,64,100,81,61,95,66,84,75,61,68,51,76,67,88,82,93,77,71,65,82,84,50,70,82,64,52,68,60,54,51,50,52,51,51,51,59,54,43,70,44,85,44,58,94,97,50,94,61,42,80,56,95,64,47,69,59,52,52,49,49,54,50,24,62,76,64,75,45,82,85,74,57,69,66,59,52,48,48,55,50,51,55,48,47,55,54,47,50,61,56,69,69,64,75,68,81,87,73,53,78,82,67,71,62,77,70,62,69,89,77,52,46,70,66,56,60,100,83,60,44,67,68,64,26,45,74,72,73,28,32,64,50,89,68,88,57,88,95,49,59,39,26,16,52,78,68,79,74,83,63,75,69,79,73,69,64,66,51,74,59,68,76,67,26,88,81,73,49,43,39,27,34,33,36,68,30,57,40,30,30,32,90,78,39,90,73,34,69,21,55,63,44,13,51,74,61,32,48,62,87,45,65,45,97,88,72,44,57,35,45,19,34,86,66,52,51,60,86,52,93,54,38,42,60,37,66,67,53,37,52,43,56,47,39,47,41,46,45,20,45,40,48,27,36,30,33,50,36,53,52,76,62,87,42,96,61,23,59,56,26,37,53,12,36,53,49,43,56,57,39,26,50,77,51,22,28,28,36,36,46,26,34,37,49,41,45,40,59,79,58,62,49,89,55,49,54,65,49,46,26,51,34,46,51,48,46,48,78,73,42,63,73,44,90,45,39,41,60,60,97,84,19,36,46,34,36,31,70,25,71,70,61,55,52,25,63,43,41,42,57,24,46,63,88,49,80,75,56,50,48,26,24,24,30,55,96,29,41,80,42,25,39,83,46,38,47,21,28,35,54,80,93,57,94,59,49,68,60,51,54,50,42,50,70,75,73,52,90,62,90,33,60,40,20,42,22,34,27,30,27,43,56,22,31,70,76,11,61,42,88,70,83,90,70,74,40,75,67,41,69,66,40,25,51,52,32,37,53,53,20,66,74,73,27,58,39,31,38,29,48,21,32,60,42,38,40,42,34,16,42,52,53,44,21,72,89,57,42,59,54,59,43,44,49,37,10,62,80,30,60,29,93,48,53,63,68,56,49,53,50,51,50,52,45,47,54,49,44,69,75,38,70,91,39,64,72,58,44,53,51,46,50,52,52,51,56,49,59,73,69,106